Protein AF-0000000078760995 (afdb_homodimer)

Structure (mmCIF, N/CA/C/O backbone):
data_AF-0000000078760995-model_v1
#
loop_
_entity.id
_entity.type
_entity.pdbx_description
1 polymer 'Replication-associated protein RepB'
#
loop_
_atom_site.group_PDB
_atom_site.id
_atom_site.type_symbol
_atom_site.label_atom_id
_atom_site.label_alt_id
_atom_site.label_comp_id
_atom_site.label_asym_id
_atom_site.label_entity_id
_atom_site.label_seq_id
_atom_site.pdbx_PDB_ins_code
_atom_site.Cartn_x
_atom_site.Cartn_y
_atom_site.Cartn_z
_atom_site.occupancy
_atom_site.B_iso_or_equiv
_atom_site.auth_seq_id
_atom_site.auth_comp_id
_atom_site.auth_asym_id
_atom_site.auth_atom_id
_atom_site.pdbx_PDB_model_num
ATOM 1 N N . MET A 1 1 ? -9.422 31.172 14.562 1 55.34 1 MET A N 1
ATOM 2 C CA . MET A 1 1 ? -9.578 30.812 13.156 1 55.34 1 MET A CA 1
ATOM 3 C C . MET A 1 1 ? -9.438 29.312 12.961 1 55.34 1 MET A C 1
ATOM 5 O O . MET A 1 1 ? -8.617 28.672 13.617 1 55.34 1 MET A O 1
ATOM 9 N N . THR A 1 2 ? -10.461 28.562 12.297 1 82.25 2 THR A N 1
ATOM 10 C CA . THR A 1 2 ? -10.531 27.109 12.172 1 82.25 2 THR A CA 1
ATOM 11 C C . THR A 1 2 ? -9.461 26.594 11.211 1 82.25 2 THR A C 1
ATOM 13 O O . THR A 1 2 ? -9.117 27.281 10.242 1 82.25 2 THR A O 1
ATOM 16 N N . ALA A 1 3 ? -8.734 25.688 11.539 1 96.25 3 ALA A N 1
ATOM 17 C CA . ALA A 1 3 ? -7.645 25.094 10.766 1 96.25 3 ALA A CA 1
ATOM 18 C C . ALA A 1 3 ? -8.117 24.719 9.359 1 96.25 3 ALA A C 1
ATOM 20 O O . ALA A 1 3 ? -9.273 24.328 9.164 1 96.25 3 ALA A O 1
ATOM 21 N N . THR A 1 4 ? -7.305 25.047 8.383 1 97.75 4 THR A N 1
ATOM 22 C CA . THR A 1 4 ? -7.551 24.484 7.059 1 97.75 4 THR A CA 1
ATOM 23 C C . THR A 1 4 ? -7.059 23.047 6.977 1 97.75 4 THR A C 1
ATOM 25 O O . THR A 1 4 ? -5.898 22.75 7.285 1 97.75 4 THR A O 1
ATOM 28 N N . THR A 1 5 ? -7.949 22.109 6.566 1 98.56 5 THR A N 1
ATOM 29 C CA . THR A 1 5 ? -7.609 20.703 6.52 1 98.56 5 THR A CA 1
ATOM 30 C C . THR A 1 5 ? -7.441 20.234 5.078 1 98.56 5 THR A C 1
ATOM 32 O O . THR A 1 5 ? -8.336 20.422 4.25 1 98.56 5 THR A O 1
ATOM 35 N N . TYR A 1 6 ? -6.238 19.625 4.789 1 98.75 6 TYR A N 1
ATOM 36 C CA . TYR A 1 6 ? -5.93 19.062 3.475 1 98.75 6 TYR A CA 1
ATOM 37 C C . TYR A 1 6 ? -5.824 17.547 3.527 1 98.75 6 TYR A C 1
ATOM 39 O O . TYR A 1 6 ? -5.211 17 4.441 1 98.75 6 TYR A O 1
ATOM 47 N N . THR A 1 7 ? -6.461 16.859 2.613 1 98.69 7 THR A N 1
ATOM 48 C CA . THR A 1 7 ? -6.152 15.461 2.363 1 98.69 7 THR A CA 1
ATOM 49 C C . THR A 1 7 ? -5.32 15.305 1.095 1 98.69 7 THR A C 1
ATOM 51 O O . THR A 1 7 ? -5.602 15.945 0.079 1 98.69 7 THR A O 1
ATOM 54 N N . VAL A 1 8 ? -4.23 14.602 1.191 1 98.25 8 VAL A N 1
ATOM 55 C CA . VAL A 1 8 ? -3.422 14.289 0.017 1 98.25 8 VAL A CA 1
ATOM 56 C C . VAL A 1 8 ? -3.754 12.883 -0.48 1 98.25 8 VAL A C 1
ATOM 58 O O . VAL A 1 8 ? -3.475 11.891 0.202 1 98.25 8 VAL A O 1
ATOM 61 N N . GLY A 1 9 ? -4.309 12.883 -1.69 1 95.38 9 GLY A N 1
ATOM 62 C CA . GLY A 1 9 ? -4.855 11.594 -2.07 1 95.38 9 GLY A CA 1
ATOM 63 C C . GLY A 1 9 ? -4.52 11.195 -3.496 1 95.38 9 GLY A C 1
ATOM 64 O O . GLY A 1 9 ? -3.977 12 -4.258 1 95.38 9 GLY A O 1
ATOM 65 N N . ASN A 1 10 ? -4.672 10.062 -3.82 1 93.31 10 ASN A N 1
ATOM 66 C CA . ASN A 1 10 ? -4.656 9.273 -5.047 1 93.31 10 ASN A CA 1
ATOM 67 C C . ASN A 1 10 ? -4.863 7.785 -4.766 1 93.31 10 ASN A C 1
ATOM 69 O O . ASN A 1 10 ? -4.43 7.285 -3.725 1 93.31 10 ASN A O 1
ATOM 73 N N . PHE A 1 11 ? -5.559 7.129 -5.66 1 89.62 11 PHE A N 1
ATOM 74 C CA . PHE A 1 11 ? -5.844 5.727 -5.391 1 89.62 11 PHE A CA 1
ATOM 75 C C . PHE A 1 11 ? -4.723 4.836 -5.922 1 89.62 11 PHE A C 1
ATOM 77 O O . PHE A 1 11 ? -4.812 3.607 -5.844 1 89.62 11 PHE A O 1
ATOM 84 N N . LYS A 1 12 ? -3.76 5.453 -6.391 1 86.12 12 LYS A N 1
ATOM 85 C CA . LYS A 1 12 ? -2.533 4.742 -6.742 1 86.12 12 LYS A CA 1
ATOM 86 C C . LYS A 1 12 ? -1.474 4.902 -5.656 1 86.12 12 LYS A C 1
ATOM 88 O O . LYS A 1 12 ? -1.301 5.992 -5.105 1 86.12 12 LYS A O 1
ATOM 93 N N . GLY A 1 13 ? -0.821 3.773 -5.324 1 84.62 13 GLY A N 1
ATOM 94 C CA . GLY A 1 13 ? 0.274 3.803 -4.367 1 84.62 13 GLY A CA 1
ATOM 95 C C . GLY A 1 13 ? 1.583 4.27 -4.973 1 84.62 13 GLY A C 1
ATOM 96 O O . GLY A 1 13 ? 1.773 4.191 -6.188 1 84.62 13 GLY A O 1
ATOM 97 N N . GLY A 1 14 ? 2.422 4.848 -4.188 1 82.88 14 GLY A N 1
ATOM 98 C CA . GLY A 1 14 ? 3.773 5.156 -4.629 1 82.88 14 GLY A CA 1
ATOM 99 C C . GLY A 1 14 ? 3.855 6.43 -5.453 1 82.88 14 GLY A C 1
ATOM 100 O O . GLY A 1 14 ? 4.879 6.699 -6.086 1 82.88 14 GLY A O 1
ATOM 101 N N . VAL A 1 15 ? 2.826 7.238 -5.359 1 88.44 15 VAL A N 1
ATOM 102 C CA . VAL A 1 15 ? 2.791 8.383 -6.262 1 88.44 15 VAL A CA 1
ATOM 103 C C . VAL A 1 15 ? 3.297 9.633 -5.535 1 88.44 15 VAL A C 1
ATOM 105 O O . VAL A 1 15 ? 3.328 10.719 -6.109 1 88.44 15 VAL A O 1
ATOM 108 N N . GLY A 1 16 ? 3.592 9.531 -4.215 1 91.94 16 GLY A N 1
ATOM 109 C CA . GLY A 1 16 ? 4.199 10.656 -3.514 1 91.94 16 GLY A CA 1
ATOM 110 C C . GLY A 1 16 ? 3.293 11.258 -2.455 1 91.94 16 GLY A C 1
ATOM 111 O O . GLY A 1 16 ? 3.576 12.336 -1.93 1 91.94 16 GLY A O 1
ATOM 112 N N . LYS A 1 17 ? 2.191 10.625 -2.107 1 95.81 17 LYS A N 1
ATOM 113 C CA . LYS A 1 17 ? 1.235 11.148 -1.139 1 95.81 17 LYS A CA 1
ATOM 114 C C . LYS A 1 17 ? 1.909 11.438 0.2 1 95.81 17 LYS A C 1
ATOM 116 O O . LYS A 1 17 ? 1.846 12.562 0.704 1 95.81 17 LYS A O 1
ATOM 121 N N . THR A 1 18 ? 2.564 10.422 0.723 1 96.38 18 THR A N 1
ATOM 122 C CA . THR A 1 18 ? 3.203 10.531 2.031 1 96.38 18 THR A CA 1
ATOM 123 C C . THR A 1 18 ? 4.301 11.594 2.008 1 96.38 18 THR A C 1
ATOM 125 O O . THR A 1 18 ? 4.43 12.383 2.947 1 96.38 18 THR A O 1
ATOM 128 N N . LYS A 1 19 ? 5.062 11.633 0.949 1 95.56 19 LYS A N 1
ATOM 129 C CA . LYS A 1 19 ? 6.121 12.625 0.797 1 95.56 19 LYS A CA 1
ATOM 130 C C . LYS A 1 19 ? 5.555 14.047 0.809 1 95.56 19 LYS A C 1
ATOM 132 O O . LYS A 1 19 ? 6.082 14.922 1.494 1 95.56 19 LYS A O 1
ATOM 137 N N . ILE A 1 20 ? 4.52 14.219 0.06 1 97.88 20 ILE A N 1
ATOM 138 C CA . ILE A 1 20 ? 3.881 15.531 -0.009 1 97.88 20 ILE A CA 1
ATOM 139 C C . ILE A 1 20 ? 3.377 15.938 1.375 1 97.88 20 ILE A C 1
ATOM 141 O O . ILE A 1 20 ? 3.643 17.047 1.84 1 97.88 20 ILE A O 1
ATOM 145 N N . VAL A 1 21 ? 2.758 15.039 2.039 1 98.75 21 VAL A N 1
ATOM 146 C CA . VAL A 1 21 ? 2.182 15.336 3.346 1 98.75 21 VAL A CA 1
ATOM 147 C C . VAL A 1 21 ? 3.287 15.727 4.324 1 98.75 21 VAL A C 1
ATOM 149 O O . VAL A 1 21 ? 3.211 16.781 4.969 1 98.75 21 VAL A O 1
ATOM 152 N N . THR A 1 22 ? 4.348 14.922 4.414 1 98.62 22 THR A N 1
ATOM 153 C CA . THR A 1 22 ? 5.367 15.125 5.441 1 98.62 22 THR A CA 1
ATOM 154 C C . THR A 1 22 ? 6.219 16.344 5.129 1 98.62 22 THR A C 1
ATOM 156 O O . THR A 1 22 ? 6.543 17.125 6.023 1 98.62 22 THR A O 1
ATOM 159 N N . MET A 1 23 ? 6.508 16.562 3.85 1 98.56 23 MET A N 1
ATOM 160 C CA . MET A 1 23 ? 7.344 17.703 3.465 1 98.56 23 MET A CA 1
ATOM 161 C C . MET A 1 23 ? 6.574 19.016 3.605 1 98.56 23 MET A C 1
ATOM 163 O O . MET A 1 23 ? 7.109 20 4.113 1 98.56 23 MET A O 1
ATOM 167 N N . LEU A 1 24 ? 5.316 19.031 3.16 1 98.81 24 LEU A N 1
ATOM 168 C CA . LEU A 1 24 ? 4.512 20.234 3.318 1 98.81 24 LEU A CA 1
ATOM 169 C C . LEU A 1 24 ? 4.324 20.578 4.793 1 98.81 24 LEU A C 1
ATOM 171 O O . LEU A 1 24 ? 4.441 21.75 5.188 1 98.81 24 LEU A O 1
ATOM 175 N N . ALA A 1 25 ? 4.047 19.578 5.594 1 98.88 25 ALA A N 1
ATOM 176 C CA . ALA A 1 25 ? 3.838 19.797 7.023 1 98.88 25 ALA A CA 1
ATOM 177 C C . ALA A 1 25 ? 5.102 20.344 7.684 1 98.88 25 ALA A C 1
ATOM 179 O O . ALA A 1 25 ? 5.043 21.312 8.445 1 98.88 25 ALA A O 1
ATOM 180 N N . PHE A 1 26 ? 6.211 19.75 7.348 1 98.69 26 PHE A N 1
ATOM 181 C CA . PHE A 1 26 ? 7.492 20.188 7.895 1 98.69 26 PHE A CA 1
ATOM 182 C C . PHE A 1 26 ? 7.777 21.625 7.523 1 98.69 26 PHE A C 1
ATOM 184 O O . PHE A 1 26 ? 8.078 22.453 8.391 1 98.69 26 PHE A O 1
ATOM 191 N N . ASP A 1 27 ? 7.695 21.922 6.266 1 98.69 27 ASP A N 1
ATOM 192 C CA . ASP A 1 27 ? 8.031 23.266 5.777 1 98.69 27 ASP A CA 1
ATOM 193 C C . ASP A 1 27 ? 7.02 24.297 6.266 1 98.69 27 ASP A C 1
ATOM 195 O O . ASP A 1 27 ? 7.375 25.453 6.516 1 98.69 27 ASP A O 1
ATOM 199 N N . ASN A 1 28 ? 5.789 23.891 6.402 1 98.75 28 ASN A N 1
ATOM 200 C CA . ASN A 1 28 ? 4.781 24.812 6.934 1 98.75 28 ASN A CA 1
ATOM 201 C C . ASN A 1 28 ? 5.074 25.188 8.383 1 98.75 28 ASN A C 1
ATOM 203 O O . ASN A 1 28 ? 4.891 26.328 8.781 1 98.75 28 ASN A O 1
ATOM 207 N N . ALA A 1 29 ? 5.504 24.25 9.156 1 98.56 29 ALA A N 1
ATOM 208 C CA . ALA A 1 29 ? 5.824 24.484 10.562 1 98.56 29 ALA A CA 1
ATOM 209 C C . ALA A 1 29 ? 7.129 25.266 10.703 1 98.56 29 ALA A C 1
ATOM 211 O O . ALA A 1 29 ? 7.199 26.234 11.469 1 98.56 29 ALA A O 1
ATOM 212 N N . VAL A 1 30 ? 8.133 24.891 9.922 1 96.81 30 VAL A N 1
ATOM 213 C CA . VAL A 1 30 ? 9.492 25.391 10.148 1 96.81 30 VAL A CA 1
ATOM 214 C C . VAL A 1 30 ? 9.703 26.703 9.406 1 96.81 30 VAL A C 1
ATOM 216 O O . VAL A 1 30 ? 10.273 27.641 9.953 1 96.81 30 VAL A O 1
ATOM 219 N N . VAL A 1 31 ? 9.242 26.75 8.195 1 95.88 31 VAL A N 1
ATOM 220 C CA . VAL A 1 31 ? 9.508 27.922 7.359 1 95.88 31 VAL A CA 1
ATOM 221 C C . VAL A 1 31 ? 8.414 28.953 7.562 1 95.88 31 VAL A C 1
ATOM 223 O O . VAL A 1 31 ? 8.703 30.125 7.836 1 95.88 31 VAL A O 1
ATOM 226 N N . ASN A 1 32 ? 7.18 28.5 7.516 1 97.5 32 ASN A N 1
ATOM 227 C CA . ASN A 1 32 ? 6.074 29.453 7.625 1 97.5 32 ASN A CA 1
ATOM 228 C C . ASN A 1 32 ? 5.684 29.688 9.078 1 97.5 32 ASN A C 1
ATOM 230 O O . ASN A 1 32 ? 4.879 30.578 9.375 1 97.5 32 ASN A O 1
ATOM 234 N N . LYS A 1 33 ? 6.152 28.891 10.016 1 97.94 33 LYS A N 1
ATOM 235 C CA . LYS A 1 33 ? 5.914 29 11.445 1 97.94 33 LYS A CA 1
ATOM 236 C C . LYS A 1 33 ? 4.422 28.922 11.766 1 97.94 33 LYS A C 1
ATOM 238 O O . LYS A 1 33 ? 3.908 29.688 12.57 1 97.94 33 LYS A O 1
ATOM 243 N N . LYS A 1 34 ? 3.775 28.031 11.094 1 98.38 34 LYS A N 1
ATOM 244 C CA . LYS A 1 34 ? 2.348 27.828 11.312 1 98.38 34 LYS A CA 1
ATOM 245 C C . LYS A 1 34 ? 2.098 26.547 12.109 1 98.38 34 LYS A C 1
ATOM 247 O O . LYS A 1 34 ? 2.734 25.516 11.859 1 98.38 34 LYS A O 1
ATOM 252 N N . LYS A 1 35 ? 1.213 26.641 13.078 1 98.69 35 LYS A N 1
ATOM 253 C CA . LYS A 1 35 ? 0.829 25.453 13.828 1 98.69 35 LYS A CA 1
ATOM 254 C C . LYS A 1 35 ? 0.198 24.406 12.922 1 98.69 35 LYS A C 1
ATOM 256 O O . LYS A 1 35 ? -0.877 24.625 12.359 1 98.69 35 LYS A O 1
ATOM 261 N N . THR A 1 36 ? 0.897 23.281 12.82 1 98.81 36 THR A N 1
ATOM 262 C CA . THR A 1 36 ? 0.554 22.266 11.828 1 98.81 36 THR A CA 1
ATOM 263 C C . THR A 1 36 ? 0.361 20.906 12.484 1 98.81 36 THR A C 1
ATOM 265 O O . THR A 1 36 ? 1.138 20.516 13.359 1 98.81 36 THR A O 1
ATOM 268 N N . LEU A 1 37 ? -0.741 20.234 12.102 1 98.88 37 LEU A N 1
ATOM 269 C CA . LEU A 1 37 ? -1.008 18.859 12.531 1 98.88 37 LEU A CA 1
ATOM 270 C C . LEU A 1 37 ? -0.999 17.906 11.352 1 98.88 37 LEU A C 1
ATOM 272 O O . LEU A 1 37 ? -1.598 18.188 10.312 1 98.88 37 LEU A O 1
ATOM 276 N N . VAL A 1 38 ? -0.24 16.844 11.492 1 98.94 38 VAL A N 1
ATOM 277 C CA . VAL A 1 38 ? -0.338 15.742 10.555 1 98.94 38 VAL A CA 1
ATOM 278 C C . VAL A 1 38 ? -1.179 14.617 11.156 1 98.94 38 VAL A C 1
ATOM 280 O O . VAL A 1 38 ? -0.971 14.234 12.312 1 98.94 38 VAL A O 1
ATOM 283 N N . ILE A 1 39 ? -2.158 14.148 10.422 1 98.88 39 ILE A N 1
ATOM 284 C CA . ILE A 1 39 ? -2.928 12.969 10.797 1 98.88 39 ILE A CA 1
ATOM 285 C C . ILE A 1 39 ? -2.635 11.828 9.828 1 98.88 39 ILE A C 1
ATOM 287 O O . ILE A 1 39 ? -2.969 11.914 8.641 1 98.88 39 ILE A O 1
ATOM 291 N N . ASP A 1 40 ? -2.012 10.828 10.32 1 98.5 40 ASP A N 1
ATOM 292 C CA . ASP A 1 40 ? -1.742 9.609 9.562 1 98.5 40 ASP A CA 1
ATOM 293 C C . ASP A 1 40 ? -2.855 8.578 9.758 1 98.5 40 ASP A C 1
ATOM 295 O O . ASP A 1 40 ? -3.074 8.102 10.875 1 98.5 40 ASP A O 1
ATOM 299 N N . ILE A 1 41 ? -3.557 8.258 8.625 1 97.62 41 ILE A N 1
ATOM 300 C CA . ILE A 1 41 ? -4.605 7.254 8.781 1 97.62 41 ILE A CA 1
ATOM 301 C C . ILE A 1 41 ? -4.324 6.066 7.863 1 97.62 41 ILE A C 1
ATOM 303 O O . ILE A 1 41 ? -5.238 5.32 7.504 1 97.62 41 ILE A O 1
ATOM 307 N N . ASP A 1 42 ? -3.137 5.961 7.406 1 95.5 42 ASP A N 1
ATOM 308 C CA . ASP A 1 42 ? -2.666 4.777 6.695 1 95.5 42 ASP A CA 1
ATOM 309 C C . ASP A 1 42 ? -2.096 3.746 7.668 1 95.5 42 ASP A C 1
ATOM 311 O O . ASP A 1 42 ? -1.059 3.982 8.289 1 95.5 42 ASP A O 1
ATOM 315 N N . PRO A 1 43 ? -2.65 2.568 7.641 1 93.19 43 PRO A N 1
ATOM 316 C CA . PRO A 1 43 ? -2.174 1.554 8.586 1 93.19 43 PRO A CA 1
ATOM 317 C C . PRO A 1 43 ? -0.702 1.201 8.375 1 93.19 43 PRO A C 1
ATOM 319 O O . PRO A 1 43 ? -0.073 0.615 9.258 1 93.19 43 PRO A O 1
ATOM 322 N N . GLN A 1 44 ? -0.11 1.547 7.25 1 88.25 44 GLN A N 1
ATOM 323 C CA . GLN A 1 44 ? 1.318 1.344 7.035 1 88.25 44 GLN A CA 1
ATOM 324 C C . GLN A 1 44 ? 2.145 2.355 7.824 1 88.25 44 GLN A C 1
ATOM 326 O O . GLN A 1 44 ? 3.332 2.137 8.07 1 88.25 44 GLN A O 1
ATOM 331 N N . ALA A 1 45 ? 1.595 3.434 8.195 1 93.56 45 ALA A N 1
ATOM 332 C CA . ALA A 1 45 ? 2.131 4.422 9.125 1 93.56 45 ALA A CA 1
ATOM 333 C C . ALA A 1 45 ? 3.424 5.031 8.594 1 93.56 45 ALA A C 1
ATOM 335 O O . ALA A 1 45 ? 4.348 5.305 9.367 1 93.56 45 ALA A O 1
ATOM 336 N N . ASN A 1 46 ? 3.543 5.234 7.266 1 91.5 46 ASN A N 1
ATOM 337 C CA . ASN A 1 46 ? 4.77 5.797 6.707 1 91.5 46 ASN A CA 1
ATOM 338 C C . ASN A 1 46 ? 4.992 7.23 7.172 1 91.5 46 ASN A C 1
ATOM 340 O O . ASN A 1 46 ? 6.102 7.598 7.562 1 91.5 46 ASN A O 1
ATOM 344 N N . ALA A 1 47 ? 3.951 8.023 7.148 1 97.12 47 ALA A N 1
ATOM 345 C CA . ALA A 1 47 ? 4.082 9.406 7.605 1 97.12 47 ALA A CA 1
ATOM 346 C C . ALA A 1 47 ? 4.492 9.461 9.07 1 97.12 47 ALA A C 1
ATOM 348 O O . ALA A 1 47 ? 5.352 10.258 9.453 1 97.12 47 ALA A O 1
ATOM 349 N N . SER A 1 48 ? 3.889 8.609 9.883 1 97.62 48 SER A N 1
ATOM 350 C CA . SER A 1 48 ? 4.219 8.516 11.297 1 97.62 48 SER A CA 1
ATOM 351 C C . SER A 1 48 ? 5.703 8.211 11.5 1 97.62 48 SER A C 1
ATOM 353 O O . SER A 1 48 ? 6.367 8.867 12.312 1 97.62 48 SER A O 1
ATOM 355 N N . GLN A 1 49 ? 6.215 7.312 10.75 1 93.38 49 GLN A N 1
ATOM 356 C CA . GLN A 1 49 ? 7.602 6.875 10.898 1 93.38 49 GLN A CA 1
ATOM 357 C C . GLN A 1 49 ? 8.57 7.969 10.461 1 93.38 49 GLN A C 1
ATOM 359 O O . GLN A 1 49 ? 9.57 8.219 11.133 1 93.38 49 GLN A O 1
ATOM 364 N N . ILE A 1 50 ? 8.297 8.555 9.344 1 95.12 50 ILE A N 1
ATOM 365 C CA . ILE A 1 50 ? 9.172 9.602 8.812 1 95.12 50 ILE A CA 1
ATOM 366 C C . ILE A 1 50 ? 9.281 10.734 9.828 1 95.12 50 ILE A C 1
ATOM 368 O O . ILE A 1 50 ? 10.383 11.188 10.148 1 95.12 50 ILE A O 1
ATOM 372 N N . LEU A 1 51 ? 8.156 11.172 10.367 1 97.94 51 LEU A N 1
ATOM 373 C CA . LEU A 1 51 ? 8.164 12.297 11.297 1 97.94 51 LEU A CA 1
ATOM 374 C C . LEU A 1 51 ? 8.812 11.898 12.617 1 97.94 51 LEU A C 1
ATOM 376 O O . LEU A 1 51 ? 9.516 12.703 13.227 1 97.94 51 LEU A O 1
ATOM 380 N N . ALA A 1 52 ? 8.547 10.68 13.062 1 96.62 52 ALA A N 1
ATOM 381 C CA . ALA A 1 52 ? 9.211 10.203 14.266 1 96.62 52 ALA A CA 1
ATOM 382 C C . ALA A 1 52 ? 10.727 10.18 14.086 1 96.62 52 ALA A C 1
ATOM 384 O O . ALA A 1 52 ? 11.469 10.617 14.969 1 96.62 52 ALA A O 1
ATOM 385 N N . ARG A 1 53 ? 11.211 9.719 12.984 1 93 53 ARG A N 1
ATOM 386 C CA . ARG A 1 53 ? 12.641 9.641 12.695 1 93 53 ARG A CA 1
ATOM 387 C C . ARG A 1 53 ? 13.258 11.031 12.594 1 93 53 ARG A C 1
ATOM 389 O O . ARG A 1 53 ? 14.422 11.227 12.938 1 93 53 ARG A O 1
ATOM 396 N N . THR A 1 54 ? 12.453 11.938 12.109 1 96 54 THR A N 1
ATOM 397 C CA . THR A 1 54 ? 12.906 13.312 11.93 1 96 54 THR A CA 1
ATOM 398 C C . THR A 1 54 ? 13.422 13.891 13.25 1 96 54 THR A C 1
ATOM 400 O O . THR A 1 54 ? 14.359 14.695 13.258 1 96 54 THR A O 1
ATOM 403 N N . VAL A 1 55 ? 12.875 13.406 14.359 1 96.56 55 VAL A N 1
ATOM 404 C CA . VAL A 1 55 ? 13.258 13.961 15.656 1 96.56 55 VAL A CA 1
ATOM 405 C C . VAL A 1 55 ? 13.805 12.852 16.547 1 96.56 55 VAL A C 1
ATOM 407 O O . VAL A 1 55 ? 13.844 12.992 17.781 1 96.56 55 VAL A O 1
ATOM 410 N N . ASP A 1 56 ? 14.125 11.711 16 1 93.88 56 ASP A N 1
ATOM 411 C CA . ASP A 1 56 ? 14.688 10.547 16.688 1 93.88 56 ASP A CA 1
ATOM 412 C C . ASP A 1 56 ? 13.781 10.086 17.812 1 93.88 56 ASP A C 1
ATOM 414 O O . ASP A 1 56 ? 14.25 9.828 18.922 1 93.88 56 ASP A O 1
ATOM 418 N N . LEU A 1 57 ? 12.531 10.164 17.516 1 92.19 57 LEU A N 1
ATOM 419 C CA . LEU A 1 57 ? 11.547 9.656 18.453 1 92.19 57 LEU A CA 1
ATOM 420 C C . LEU A 1 57 ? 11.453 8.133 18.375 1 92.19 57 LEU A C 1
ATOM 422 O O . LEU A 1 57 ? 11.117 7.578 17.328 1 92.19 57 LEU A O 1
ATOM 426 N N . ASP A 1 58 ? 11.664 7.473 19.453 1 85.31 58 ASP A N 1
ATOM 427 C CA . ASP A 1 58 ? 11.789 6.02 19.453 1 85.31 58 ASP A CA 1
ATOM 428 C C . ASP A 1 58 ? 10.422 5.352 19.594 1 85.31 58 ASP A C 1
ATOM 430 O O . ASP A 1 58 ? 10.242 4.191 19.219 1 85.31 58 ASP A O 1
ATOM 434 N N . HIS A 1 59 ? 9.531 6.125 20.25 1 87.44 59 HIS A N 1
ATOM 435 C CA . HIS A 1 59 ? 8.258 5.488 20.547 1 87.44 59 HIS A CA 1
ATOM 436 C C . HIS A 1 59 ? 7.109 6.492 20.484 1 87.44 59 HIS A C 1
ATOM 438 O O . HIS A 1 59 ? 7.266 7.645 20.891 1 87.44 59 HIS A O 1
ATOM 444 N N . ILE A 1 60 ? 6.078 6.09 19.875 1 91.75 60 ILE A N 1
ATOM 445 C CA . ILE A 1 60 ? 4.824 6.832 19.891 1 91.75 60 ILE A CA 1
ATOM 446 C C . ILE A 1 60 ? 3.832 6.137 20.828 1 91.75 60 ILE A C 1
ATOM 448 O O . ILE A 1 60 ? 3.484 4.973 20.625 1 91.75 60 ILE A O 1
ATOM 452 N N . ASP A 1 61 ? 3.33 6.777 21.812 1 90.06 61 ASP A N 1
ATOM 453 C CA . ASP A 1 61 ? 2.551 6.195 22.891 1 90.06 61 ASP A CA 1
ATOM 454 C C . ASP A 1 61 ? 1.141 5.836 22.422 1 90.06 61 ASP A C 1
ATOM 456 O O . ASP A 1 61 ? 0.627 4.766 22.75 1 90.06 61 ASP A O 1
ATOM 460 N N . LYS A 1 62 ? 0.555 6.82 21.828 1 96 62 LYS A N 1
ATOM 461 C CA . LYS A 1 62 ? -0.829 6.652 21.391 1 96 62 LYS A CA 1
ATOM 462 C C . LYS A 1 62 ? -0.987 7 19.922 1 96 62 LYS A C 1
ATOM 464 O O . LYS A 1 62 ? -0.335 7.918 19.422 1 96 62 LYS A O 1
ATOM 469 N N . THR A 1 63 ? -1.769 6.234 19.297 1 97.5 63 THR A N 1
ATOM 470 C CA . THR A 1 63 ? -2.039 6.43 17.875 1 97.5 63 THR A CA 1
ATOM 471 C C . THR A 1 63 ? -3.508 6.781 17.641 1 97.5 63 THR A C 1
ATOM 473 O O . THR A 1 63 ? -4.281 6.891 18.594 1 97.5 63 THR A O 1
ATOM 476 N N . ILE A 1 64 ? -3.879 6.965 16.453 1 98 64 ILE A N 1
ATOM 477 C CA . ILE A 1 64 ? -5.246 7.301 16.078 1 98 64 ILE A CA 1
ATOM 478 C C . ILE A 1 64 ? -6.199 6.203 16.531 1 98 64 ILE A C 1
ATOM 480 O O . ILE A 1 64 ? -7.375 6.461 16.797 1 98 64 ILE A O 1
ATOM 484 N N . VAL A 1 65 ? -5.711 5.016 16.688 1 95.69 65 VAL A N 1
ATOM 485 C CA . VAL A 1 65 ? -6.52 3.9 17.172 1 95.69 65 VAL A CA 1
ATOM 486 C C . VAL A 1 65 ? -7.031 4.207 18.578 1 95.69 65 VAL A C 1
ATOM 488 O O . VAL A 1 65 ? -8.211 4.027 18.859 1 95.69 65 VAL A O 1
ATOM 491 N N . ASP A 1 66 ? -6.141 4.695 19.359 1 96.88 66 ASP A N 1
ATOM 492 C CA . ASP A 1 66 ? -6.52 5.082 20.719 1 96.88 66 ASP A CA 1
ATOM 493 C C . ASP A 1 66 ? -7.539 6.219 20.688 1 96.88 66 ASP A C 1
ATOM 495 O O . ASP A 1 66 ? -8.5 6.211 21.469 1 96.88 66 ASP A O 1
ATOM 499 N N . GLY A 1 67 ? -7.289 7.195 19.844 1 97.31 67 GLY A N 1
ATOM 500 C CA . GLY A 1 67 ? -8.195 8.328 19.734 1 97.31 67 GLY A CA 1
ATOM 501 C C . GLY A 1 67 ? -9.602 7.93 19.312 1 97.31 67 GLY A C 1
ATOM 502 O O . GLY A 1 67 ? -10.578 8.445 19.859 1 97.31 67 GLY A O 1
ATOM 503 N N . ILE A 1 68 ? -9.703 7.004 18.375 1 96.19 68 ILE A N 1
ATOM 504 C CA . ILE A 1 68 ? -10.992 6.523 17.891 1 96.19 68 ILE A CA 1
ATOM 505 C C . ILE A 1 68 ? -11.688 5.73 19 1 96.19 68 ILE A C 1
ATOM 507 O O . ILE A 1 68 ? -12.875 5.945 19.266 1 96.19 68 ILE A O 1
ATOM 511 N N . ASN A 1 69 ? -10.945 4.883 19.672 1 94.62 69 ASN A N 1
ATOM 512 C CA . ASN A 1 69 ? -11.508 4.043 20.719 1 94.62 69 ASN A CA 1
ATOM 513 C C . ASN A 1 69 ? -12.023 4.875 21.891 1 94.62 69 ASN A C 1
ATOM 515 O O . ASN A 1 69 ? -13.055 4.547 22.484 1 94.62 69 ASN A O 1
ATOM 519 N N . GLU A 1 70 ? -11.344 5.914 22.203 1 96.62 70 GLU A N 1
ATOM 520 C CA . GLU A 1 70 ? -11.719 6.766 23.328 1 96.62 70 GLU A CA 1
ATOM 521 C C . GLU A 1 70 ? -12.57 7.949 22.859 1 96.62 70 GLU A C 1
ATOM 523 O O . GLU A 1 70 ? -12.953 8.797 23.672 1 96.62 70 GLU A O 1
ATOM 528 N N . GLU A 1 71 ? -12.828 8.008 21.547 1 96.19 71 GLU A N 1
ATOM 529 C CA . GLU A 1 71 ? -13.594 9.078 20.922 1 96.19 71 GLU A CA 1
ATOM 530 C C . GLU A 1 71 ? -13.023 10.445 21.312 1 96.19 71 GLU A C 1
ATOM 532 O O . GLU A 1 71 ? -13.781 11.367 21.641 1 96.19 71 GLU A O 1
ATOM 537 N N . ASN A 1 72 ? -11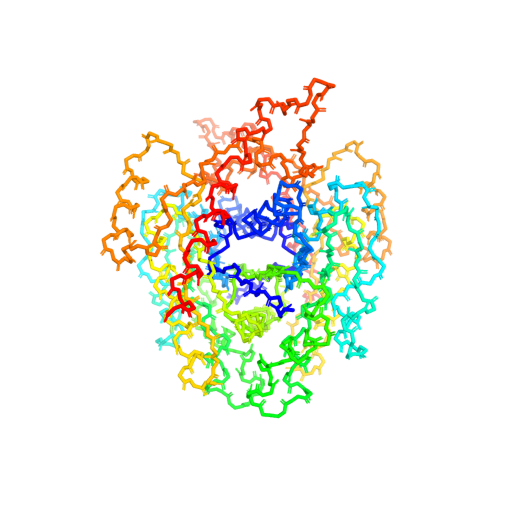.703 10.555 21.312 1 98.12 72 ASN A N 1
ATOM 538 C CA . ASN A 1 72 ? -10.984 11.773 21.688 1 98.12 72 ASN A CA 1
ATOM 539 C C . ASN A 1 72 ? -9.594 11.812 21.047 1 98.12 72 ASN A C 1
ATOM 541 O O . ASN A 1 72 ? -8.648 11.219 21.578 1 98.12 72 ASN A O 1
ATOM 545 N N . LEU A 1 73 ? -9.43 12.633 20.016 1 98.19 73 LEU A N 1
ATOM 546 C CA . LEU A 1 73 ? -8.156 12.68 19.297 1 98.19 73 LEU A CA 1
ATOM 547 C C . LEU A 1 73 ? -7.109 13.445 20.109 1 98.19 73 LEU A C 1
ATOM 549 O O . LEU A 1 73 ? -5.91 13.312 19.844 1 98.19 73 LEU A O 1
ATOM 553 N N . SER A 1 74 ? -7.52 14.234 21.062 1 98 74 SER A N 1
ATOM 554 C CA . SER A 1 74 ? -6.582 15.055 21.828 1 98 74 SER A CA 1
ATOM 555 C C . SER A 1 74 ? -5.613 14.188 22.625 1 98 74 SER A C 1
ATOM 557 O O . SER A 1 74 ? -4.5 14.625 22.938 1 98 74 SER A O 1
ATOM 559 N N . ILE A 1 75 ? -5.969 12.945 22.922 1 97.75 75 ILE A N 1
ATOM 560 C CA . ILE A 1 75 ? -5.164 12.102 23.797 1 97.75 75 ILE A CA 1
ATOM 561 C C . ILE A 1 75 ? -4.023 11.477 23 1 97.75 75 ILE A C 1
ATOM 563 O O . ILE A 1 75 ? -3.1 10.898 23.578 1 97.75 75 ILE A O 1
ATOM 567 N N . CYS A 1 76 ? -4.102 11.578 21.641 1 97.81 76 CYS A N 1
ATOM 568 C CA . CYS A 1 76 ? -3.111 10.867 20.844 1 97.81 76 CYS A CA 1
ATOM 569 C C . CYS A 1 76 ? -2.287 11.836 20 1 97.81 76 CYS A C 1
ATOM 571 O O . CYS A 1 76 ? -1.75 11.461 18.953 1 97.81 76 CYS A O 1
ATOM 573 N N . ILE A 1 77 ? -2.242 13.062 20.438 1 98.31 77 ILE A N 1
ATOM 574 C CA . ILE A 1 77 ? -1.397 14.055 19.781 1 98.31 77 ILE A CA 1
ATOM 575 C C . ILE A 1 77 ? 0.041 13.914 20.281 1 98.31 77 ILE A C 1
ATOM 577 O O . ILE A 1 77 ? 0.294 13.938 21.484 1 98.31 77 ILE A O 1
ATOM 581 N N . THR A 1 78 ? 0.964 13.734 19.375 1 98.25 78 THR A N 1
ATOM 582 C CA . THR A 1 78 ? 2.389 13.672 19.672 1 98.25 78 THR A CA 1
ATOM 583 C C . THR A 1 78 ? 3.109 14.914 19.172 1 98.25 78 THR A C 1
ATOM 585 O O . THR A 1 78 ? 3.146 15.172 17.969 1 98.25 78 THR A O 1
ATOM 588 N N . PRO A 1 79 ? 3.686 15.703 20.062 1 97.88 79 PRO A N 1
ATOM 589 C CA . PRO A 1 79 ? 4.492 16.828 19.594 1 97.88 79 PRO A CA 1
ATOM 590 C C . PRO A 1 79 ? 5.773 16.391 18.891 1 97.88 79 PRO A C 1
ATOM 592 O O . PRO A 1 79 ? 6.555 15.617 19.453 1 97.88 79 PRO A O 1
ATOM 595 N N . ILE A 1 80 ? 6.016 16.734 17.656 1 98 80 ILE A N 1
ATOM 596 C CA . ILE A 1 80 ? 7.199 16.391 16.891 1 98 80 ILE A CA 1
ATOM 597 C C . ILE A 1 80 ? 8.25 17.484 17.016 1 98 80 ILE A C 1
ATOM 599 O O . ILE A 1 80 ? 9.383 17.219 17.453 1 98 80 ILE A O 1
ATOM 603 N N . MET A 1 81 ? 7.965 18.688 16.75 1 97.75 81 MET A N 1
ATOM 604 C CA . MET A 1 81 ? 8.805 19.875 16.875 1 97.75 81 MET A CA 1
ATOM 605 C C . MET A 1 81 ? 7.949 21.141 16.969 1 97.75 81 MET A C 1
ATOM 607 O O . MET A 1 81 ? 6.719 21.062 16.953 1 97.75 81 MET A O 1
ATOM 611 N N . GLU A 1 82 ? 8.586 22.297 17.172 1 97.75 82 GLU A N 1
ATOM 612 C CA . GLU A 1 82 ? 7.84 23.547 17.266 1 97.75 82 GLU A CA 1
ATOM 613 C C . GLU A 1 82 ? 6.902 23.719 16.078 1 97.75 82 GLU A C 1
ATOM 615 O O . GLU A 1 82 ? 7.328 23.594 14.922 1 97.75 82 GLU A O 1
ATOM 620 N N . ASN A 1 83 ? 5.629 23.844 16.312 1 98.44 83 ASN A N 1
ATOM 621 C CA . ASN A 1 83 ? 4.578 24.141 15.344 1 98.44 83 ASN A CA 1
ATOM 622 C C . ASN A 1 83 ? 4.168 22.875 14.578 1 98.44 83 ASN A C 1
ATOM 624 O O . ASN A 1 83 ? 3.424 22.953 13.602 1 98.44 83 ASN A O 1
ATOM 628 N N . LEU A 1 84 ? 4.688 21.672 14.977 1 98.75 84 LEU A N 1
ATOM 629 C CA . LEU A 1 84 ? 4.344 20.469 14.25 1 98.75 84 LEU A CA 1
ATOM 630 C C . LEU A 1 84 ? 3.965 19.344 15.211 1 98.75 84 LEU A C 1
ATOM 632 O O . LEU A 1 84 ? 4.777 18.922 16.031 1 98.75 84 LEU A O 1
ATOM 636 N N . ASP A 1 85 ? 2.736 18.906 15.062 1 98.81 85 ASP A N 1
ATOM 637 C CA . ASP A 1 85 ? 2.232 17.781 15.836 1 98.81 85 ASP A CA 1
ATOM 638 C C . ASP A 1 85 ? 1.8 16.641 14.906 1 98.81 85 ASP A C 1
ATOM 640 O O . ASP A 1 85 ? 1.61 16.844 13.711 1 98.81 85 ASP A O 1
ATOM 644 N N . LEU A 1 86 ? 1.707 15.445 15.531 1 98.81 86 LEU A N 1
ATOM 645 C CA . LEU A 1 86 ? 1.376 14.242 14.789 1 98.81 86 LEU A CA 1
ATOM 646 C C . LEU A 1 86 ? 0.333 13.406 15.523 1 98.81 86 LEU A C 1
ATOM 648 O O . LEU A 1 86 ? 0.43 13.227 16.75 1 98.81 86 LEU A O 1
ATOM 652 N N . ILE A 1 87 ? -0.704 13.102 14.867 1 98.81 87 ILE A N 1
ATOM 653 C CA . ILE A 1 87 ? -1.496 11.938 15.242 1 98.81 87 ILE A CA 1
ATOM 654 C C . ILE A 1 87 ? -1.07 10.727 14.406 1 98.81 87 ILE A C 1
ATOM 656 O O . ILE A 1 87 ? -1.362 10.664 13.211 1 98.81 87 ILE A O 1
ATOM 660 N N . ALA A 1 88 ? -0.418 9.836 15.039 1 98.5 88 ALA A N 1
ATOM 661 C CA . ALA A 1 88 ? 0.243 8.719 14.359 1 98.5 88 ALA A CA 1
ATOM 662 C C . ALA A 1 88 ? -0.731 7.574 14.117 1 98.5 88 ALA A C 1
ATOM 664 O O . ALA A 1 88 ? -1.846 7.574 14.648 1 98.5 88 ALA A O 1
ATOM 665 N N . CYS A 1 89 ? -0.328 6.699 13.227 1 96.81 89 CYS A N 1
ATOM 666 C CA . CYS A 1 89 ? -1.067 5.484 12.914 1 96.81 89 CYS A CA 1
ATOM 667 C C . CYS A 1 89 ? -0.19 4.25 13.094 1 96.81 89 CYS A C 1
ATOM 669 O O . CYS A 1 89 ? 1.017 4.371 13.312 1 96.81 89 CYS A O 1
ATOM 671 N N . ASP A 1 90 ? -0.764 3.148 13.18 1 90.31 90 ASP A N 1
ATOM 672 C CA . ASP A 1 90 ? -0.051 1.876 13.156 1 90.31 90 ASP A CA 1
ATOM 673 C C . ASP A 1 90 ? -0.908 0.779 12.531 1 90.31 90 ASP A C 1
ATOM 675 O O . ASP A 1 90 ? -2.02 1.04 12.062 1 90.31 90 ASP A O 1
ATOM 679 N N . THR A 1 91 ? -0.421 -0.417 12.477 1 84.81 91 THR A N 1
ATOM 680 C CA . THR A 1 91 ? -1.017 -1.524 11.734 1 84.81 91 THR A CA 1
ATOM 681 C C . THR A 1 91 ? -2.369 -1.906 12.336 1 84.81 91 THR A C 1
ATOM 683 O O . THR A 1 91 ? -3.223 -2.465 11.641 1 84.81 91 THR A O 1
ATOM 686 N N . SER A 1 92 ? -2.621 -1.614 13.547 1 86.94 92 SER A N 1
ATOM 687 C CA . SER A 1 92 ? -3.879 -1.974 14.195 1 86.94 92 SER A CA 1
ATOM 688 C C . SER A 1 92 ? -5.051 -1.206 13.586 1 86.94 92 SER A C 1
ATOM 690 O O . SER A 1 92 ? -6.203 -1.613 13.734 1 86.94 92 SER A O 1
ATOM 692 N N . PHE A 1 93 ? -4.715 -0.114 12.867 1 93.25 93 PHE A N 1
ATOM 693 C CA . PHE A 1 93 ? -5.766 0.707 12.273 1 93.25 93 PHE A CA 1
ATOM 694 C C . PHE A 1 93 ? -6.395 0.002 11.078 1 93.25 93 PHE A C 1
ATOM 696 O O . PHE A 1 93 ? -7.41 0.455 10.547 1 93.25 93 PHE A O 1
ATOM 703 N N . ARG A 1 94 ? -5.961 -1.148 10.742 1 86.44 94 ARG A N 1
ATOM 704 C CA . ARG A 1 94 ? -6.523 -1.946 9.656 1 86.44 94 ARG A CA 1
ATOM 705 C C . ARG A 1 94 ? -7.965 -2.348 9.961 1 86.44 94 ARG A C 1
ATOM 707 O O . ARG A 1 94 ? -8.742 -2.646 9.055 1 86.44 94 ARG A O 1
ATOM 714 N N . SER A 1 95 ? -8.383 -2.326 11.195 1 84 95 SER A N 1
ATOM 715 C CA . SER A 1 95 ? -9.711 -2.73 11.633 1 84 95 SER A CA 1
ATOM 716 C C . SER A 1 95 ? -10.703 -1.577 11.539 1 84 95 SER A C 1
ATOM 718 O O . SER A 1 95 ? -11.883 -1.738 11.852 1 84 95 SER A O 1
ATOM 720 N N . PHE A 1 96 ? -10.312 -0.418 11.023 1 92.06 96 PHE A N 1
ATOM 721 C CA . PHE A 1 96 ? -11.117 0.796 11.055 1 92.06 96 PHE A CA 1
ATOM 722 C C . PHE A 1 96 ? -12.391 0.619 10.234 1 92.06 96 PHE A C 1
ATOM 724 O O . PHE A 1 96 ? -13.477 1.018 10.672 1 92.06 96 PHE A O 1
ATOM 731 N N . SER A 1 97 ? -12.273 0.078 9.07 1 85.5 97 SER A N 1
ATOM 732 C CA . SER A 1 97 ? -13.438 -0.123 8.219 1 85.5 97 SER A CA 1
ATOM 733 C C . SER A 1 97 ? -14.5 -0.964 8.93 1 85.5 97 SER A C 1
ATOM 735 O O . SER A 1 97 ? -15.68 -0.619 8.922 1 85.5 97 SER A O 1
ATOM 737 N N . ASN A 1 98 ? -14.039 -2.057 9.5 1 80.94 98 ASN A N 1
ATOM 738 C CA . ASN A 1 98 ? -14.969 -2.906 10.242 1 80.94 98 ASN A CA 1
ATOM 739 C C . ASN A 1 98 ? -15.562 -2.17 11.438 1 80.94 98 ASN A C 1
ATOM 741 O O . ASN A 1 98 ? -16.734 -2.365 11.773 1 80.94 98 ASN A O 1
ATOM 745 N N . TYR A 1 99 ? -14.758 -1.393 12.094 1 87.56 99 TYR A N 1
ATOM 746 C CA . TYR A 1 99 ? -15.211 -0.599 13.234 1 87.56 99 TYR A CA 1
ATOM 747 C C . TYR A 1 99 ? -16.359 0.315 12.836 1 87.56 99 TYR A C 1
ATOM 749 O O . TYR A 1 99 ? -17.391 0.367 13.523 1 87.56 99 TYR A O 1
ATOM 757 N N . VAL A 1 100 ? -16.219 1.071 11.703 1 91.25 100 VAL A N 1
ATOM 758 C CA . VAL A 1 100 ? -17.219 2.051 11.32 1 91.25 100 VAL A CA 1
ATOM 759 C C . VAL A 1 100 ? -18.516 1.334 10.93 1 91.25 100 VAL A C 1
ATOM 761 O O . VAL A 1 100 ? -19.609 1.797 11.258 1 91.25 100 VAL A O 1
ATOM 764 N N . ILE A 1 101 ? -18.391 0.208 10.312 1 81.44 101 ILE A N 1
ATOM 765 C CA . ILE A 1 101 ? -19.562 -0.549 9.883 1 81.44 101 ILE A CA 1
ATOM 766 C C . ILE A 1 101 ? -20.297 -1.105 11.102 1 81.44 101 ILE A C 1
ATOM 768 O O . ILE A 1 101 ? -21.531 -1.085 11.148 1 81.44 101 ILE A O 1
ATOM 772 N N . ALA A 1 102 ? -19.578 -1.546 12.055 1 83.56 102 ALA A N 1
ATOM 773 C CA . ALA A 1 102 ? -20.156 -2.195 13.234 1 83.56 102 ALA A CA 1
ATOM 774 C C . ALA A 1 102 ? -20.812 -1.174 14.156 1 83.56 102 ALA A C 1
ATOM 776 O O . ALA A 1 102 ? -21.781 -1.486 14.844 1 83.56 102 ALA A O 1
ATOM 777 N N . ASN A 1 103 ? -20.328 0.023 14.133 1 90.94 103 ASN A N 1
ATOM 778 C CA . ASN A 1 103 ? -20.75 0.963 15.172 1 90.94 103 ASN A CA 1
ATOM 779 C C . ASN A 1 103 ? -21.703 2.018 14.625 1 90.94 103 ASN A C 1
ATOM 781 O O . ASN A 1 103 ? -22.344 2.734 15.391 1 90.94 103 ASN A O 1
ATOM 785 N N . PHE A 1 104 ? -21.75 2.113 13.328 1 91.19 104 PHE A N 1
ATOM 786 C CA . PHE A 1 104 ? -22.625 3.117 12.734 1 91.19 104 PHE A CA 1
ATOM 787 C C . PHE A 1 104 ? -23.531 2.488 11.672 1 91.19 104 PHE A C 1
ATOM 789 O O . PHE A 1 104 ? -23.047 1.886 10.719 1 91.19 104 PHE A O 1
ATOM 796 N N . GLU A 1 105 ? -24.812 2.65 11.82 1 88.25 105 GLU A N 1
ATOM 797 C CA . GLU A 1 105 ? -25.766 2.082 10.867 1 88.25 105 GLU A CA 1
ATOM 798 C C . GLU A 1 105 ? -25.906 2.959 9.625 1 88.25 105 GLU A C 1
ATOM 800 O O . GLU A 1 105 ? -25.969 2.453 8.508 1 88.25 105 GLU A O 1
ATOM 805 N N . ASP A 1 106 ? -25.891 4.25 9.906 1 91.94 106 ASP A N 1
ATOM 806 C CA . ASP A 1 106 ? -26.062 5.227 8.828 1 91.94 106 ASP A CA 1
ATOM 807 C C . ASP A 1 106 ? -24.75 5.441 8.07 1 91.94 106 ASP A C 1
ATOM 809 O O . ASP A 1 106 ? -23.703 5.688 8.68 1 91.94 106 ASP A O 1
ATOM 813 N N . GLU A 1 107 ? -24.766 5.355 6.777 1 89.38 107 GLU A N 1
ATOM 814 C CA . GLU A 1 107 ? -23.578 5.492 5.93 1 89.38 107 GLU A CA 1
ATOM 815 C C . GLU A 1 107 ? -22.922 6.855 6.125 1 89.38 107 GLU A C 1
ATOM 817 O O . GLU A 1 107 ? -21.688 6.961 6.121 1 89.38 107 GLU A O 1
ATOM 822 N N . LYS A 1 108 ? -23.766 7.828 6.227 1 92.81 108 LYS A N 1
ATOM 823 C CA . LYS A 1 108 ? -23.219 9.172 6.41 1 92.81 108 LYS A CA 1
ATOM 824 C C . LYS A 1 108 ? -22.438 9.273 7.715 1 92.81 108 LYS A C 1
ATOM 826 O O . LYS A 1 108 ? -21.391 9.914 7.77 1 92.81 108 LYS A O 1
ATOM 831 N N . GLU A 1 109 ? -22.953 8.641 8.703 1 94.69 109 GLU A N 1
ATOM 832 C CA . GLU A 1 109 ? -22.25 8.625 9.984 1 94.69 109 GLU A CA 1
ATOM 833 C C . GLU A 1 109 ? -20.938 7.855 9.883 1 94.69 109 GLU A C 1
ATOM 835 O O . GLU A 1 109 ? -19.953 8.219 10.531 1 94.69 109 GLU A O 1
ATOM 840 N N . GLN A 1 110 ? -20.906 6.852 9.055 1 94.19 110 GLN A N 1
ATOM 841 C CA . GLN A 1 110 ? -19.734 6.02 8.875 1 94.19 110 GLN A CA 1
ATOM 842 C C . GLN A 1 110 ? -18.578 6.824 8.258 1 94.19 110 GLN A C 1
ATOM 844 O O . GLN A 1 110 ? -17.406 6.586 8.57 1 94.19 110 GLN A O 1
ATOM 849 N N . ILE A 1 111 ? -18.906 7.805 7.434 1 95.88 111 ILE A N 1
ATOM 850 C CA . ILE A 1 111 ? -17.844 8.484 6.707 1 95.88 111 ILE A CA 1
ATOM 851 C C . ILE A 1 111 ? -17.469 9.773 7.438 1 95.88 111 ILE A C 1
ATOM 853 O O . ILE A 1 111 ? -16.516 10.461 7.051 1 95.88 111 ILE A O 1
ATOM 857 N N . MET A 1 112 ? -18.172 10.164 8.586 1 96.94 112 MET A N 1
ATOM 858 C CA . MET A 1 112 ? -17.953 11.445 9.25 1 96.94 112 MET A CA 1
ATOM 859 C C . MET A 1 112 ? -17.266 11.25 10.594 1 96.94 112 MET A C 1
ATOM 861 O O . MET A 1 112 ? -17.156 12.195 11.383 1 96.94 112 MET A O 1
ATOM 865 N N . VAL A 1 113 ? -16.781 10.07 10.844 1 97.44 113 VAL A N 1
ATOM 866 C CA . VAL A 1 113 ? -16.188 9.742 12.133 1 97.44 113 VAL A CA 1
ATOM 867 C C . VAL A 1 113 ? -14.984 10.641 12.398 1 97.44 113 VAL A C 1
ATOM 869 O O . VAL A 1 113 ? -14.891 11.266 13.453 1 97.44 113 VAL A O 1
ATOM 872 N N . LEU A 1 114 ? -14.086 10.742 11.453 1 98 114 LEU A N 1
ATOM 873 C CA . LEU A 1 114 ? -12.867 11.531 11.633 1 98 114 LEU A CA 1
ATOM 874 C C . LEU A 1 114 ? -13.203 13.016 11.75 1 98 114 LEU A C 1
ATOM 876 O O . LEU A 1 114 ? -12.602 13.727 12.555 1 98 114 LEU A O 1
ATOM 880 N N . GLU A 1 115 ? -14.141 13.484 10.906 1 97.75 115 GLU A N 1
ATOM 881 C CA . GLU A 1 115 ? -14.547 14.883 10.953 1 97.75 115 GLU A CA 1
ATOM 882 C C . GLU A 1 115 ? -15.047 15.266 12.344 1 97.75 115 GLU A C 1
ATOM 884 O O . GLU A 1 115 ? -14.656 16.297 12.891 1 97.75 115 GLU A O 1
ATOM 889 N N . LYS A 1 116 ? -15.883 14.43 12.898 1 96.94 116 LYS A N 1
ATOM 890 C CA . LYS A 1 116 ? -16.453 14.68 14.219 1 96.94 116 LYS A CA 1
ATOM 891 C C . LYS A 1 116 ? -15.383 14.703 15.297 1 96.94 116 LYS A C 1
ATOM 893 O O . LYS A 1 116 ? -15.398 15.562 16.172 1 96.94 116 LYS A O 1
ATOM 898 N N . LEU A 1 117 ? -14.484 13.797 15.203 1 97.69 117 LEU A N 1
ATOM 899 C CA . LEU A 1 117 ? -13.445 13.68 16.219 1 97.69 117 LEU A CA 1
ATOM 900 C C . LEU A 1 117 ? -12.422 14.805 16.078 1 97.69 117 LEU A C 1
ATOM 902 O O . LEU A 1 117 ? -11.75 15.156 17.062 1 97.69 117 LEU A O 1
ATOM 906 N N . LEU A 1 118 ? -12.289 15.367 14.914 1 97.88 118 LEU A N 1
ATOM 907 C CA . LEU A 1 118 ? -11.305 16.406 14.633 1 97.88 118 LEU A CA 1
ATOM 908 C C . LEU A 1 118 ? -11.797 17.766 15.102 1 97.88 118 LEU A C 1
ATOM 910 O O . LEU A 1 118 ? -10.992 18.641 15.453 1 97.88 118 LEU A O 1
ATOM 914 N N . GLU A 1 119 ? -13.023 18 15.172 1 96.94 119 GLU A N 1
ATOM 915 C CA . GLU A 1 119 ? -13.656 19.281 15.414 1 96.94 119 GLU A CA 1
ATOM 916 C C . GLU A 1 119 ? -13.148 19.906 16.719 1 96.94 119 GLU A C 1
ATOM 918 O O . GLU A 1 119 ? -12.75 21.078 16.734 1 96.94 119 GLU A O 1
ATOM 923 N N . PRO A 1 120 ? -13.016 19.141 17.781 1 96.75 120 PRO A N 1
ATOM 924 C CA . PRO A 1 120 ? -12.633 19.75 19.062 1 96.75 120 PRO A CA 1
ATOM 925 C C . PRO A 1 120 ? -11.195 20.234 19.078 1 96.75 120 PRO A C 1
ATOM 927 O O . PRO A 1 120 ? -10.828 21.078 19.906 1 96.75 120 PRO A O 1
ATOM 930 N N . ILE A 1 121 ? -10.375 19.797 18.156 1 96.88 121 ILE A N 1
ATOM 931 C CA . ILE A 1 121 ? -8.969 20.156 18.25 1 96.88 121 ILE A CA 1
ATOM 932 C C . ILE A 1 121 ? -8.594 21.062 17.078 1 96.88 121 ILE A C 1
ATOM 934 O O . ILE A 1 121 ? -7.469 21.562 17.016 1 96.88 121 ILE A O 1
ATOM 938 N N . LYS A 1 122 ? -9.484 21.297 16.25 1 96.62 122 LYS A N 1
ATOM 939 C CA . LYS A 1 122 ? -9.219 22.031 15.016 1 96.62 122 LYS A CA 1
ATOM 940 C C . LYS A 1 122 ? -8.734 23.453 15.312 1 96.62 122 LYS A C 1
ATOM 942 O O . LYS A 1 122 ? -7.867 23.969 14.617 1 96.62 122 LYS A O 1
ATOM 947 N N . GLU A 1 123 ? -9.18 24.062 16.328 1 95.88 123 GLU A N 1
ATOM 948 C CA . GLU A 1 123 ? -8.867 25.453 16.656 1 95.88 123 GLU A CA 1
ATOM 949 C C . GLU A 1 123 ? -7.426 25.594 17.141 1 95.88 123 GLU A C 1
ATOM 951 O O . GLU A 1 123 ? -6.883 26.703 17.172 1 95.88 123 GLU A O 1
ATOM 956 N N . ASN A 1 124 ? -6.852 24.516 17.547 1 97.44 124 ASN A N 1
ATOM 957 C CA . ASN A 1 124 ? -5.492 24.547 18.078 1 97.44 124 ASN A CA 1
ATOM 958 C C . ASN A 1 124 ? -4.465 24.656 16.953 1 97.44 124 ASN A C 1
ATOM 960 O O . ASN A 1 124 ? -3.275 24.859 17.203 1 97.44 124 ASN A O 1
ATOM 964 N N . TYR A 1 125 ? -4.922 24.562 15.688 1 98.44 125 TYR A N 1
ATOM 965 C CA . TYR A 1 125 ? -4.004 24.531 14.555 1 98.44 125 TYR A CA 1
ATOM 966 C C . TYR A 1 125 ? -4.414 25.531 13.484 1 98.44 125 TYR A C 1
ATOM 968 O O . TYR A 1 125 ? -5.535 26.047 13.5 1 98.44 125 TYR A O 1
ATOM 976 N N . GLU A 1 126 ? -3.439 25.812 12.656 1 98.31 126 GLU A N 1
ATOM 977 C CA . GLU A 1 126 ? -3.705 26.625 11.469 1 98.31 126 GLU A CA 1
ATOM 978 C C . GLU A 1 126 ? -3.844 25.75 10.227 1 98.31 126 GLU A C 1
ATOM 980 O O . GLU A 1 126 ? -4.59 26.094 9.305 1 98.31 126 GLU A O 1
ATOM 985 N N . THR A 1 127 ? -3.098 24.656 10.227 1 98.62 127 THR A N 1
ATOM 986 C CA . THR A 1 127 ? -3.102 23.75 9.086 1 98.62 127 THR A CA 1
ATOM 987 C C . THR A 1 127 ? -3.102 22.297 9.547 1 98.62 127 THR A C 1
ATOM 989 O O . THR A 1 127 ? -2.395 21.938 10.492 1 98.62 127 THR A O 1
ATOM 992 N N . ILE A 1 128 ? -3.92 21.453 8.875 1 98.88 128 ILE A N 1
ATOM 993 C CA . ILE A 1 128 ? -3.951 20.016 9.117 1 98.88 128 ILE A CA 1
ATOM 994 C C . ILE A 1 128 ? -3.764 19.266 7.801 1 98.88 128 ILE A C 1
ATOM 996 O O . ILE A 1 128 ? -4.422 19.562 6.805 1 98.88 128 ILE A O 1
ATOM 1000 N N . PHE A 1 129 ? -2.809 18.344 7.73 1 98.88 129 PHE A N 1
ATOM 1001 C CA . PHE A 1 129 ? -2.609 17.453 6.594 1 98.88 129 PHE A CA 1
ATOM 1002 C C . PHE A 1 129 ? -2.975 16.016 6.957 1 98.88 129 PHE A C 1
ATOM 1004 O O . PHE A 1 129 ? -2.531 15.5 7.984 1 98.88 129 PHE A O 1
ATOM 1011 N N . ILE A 1 130 ? -3.76 15.352 6.129 1 98.88 130 ILE A N 1
ATOM 1012 C CA . ILE A 1 130 ? -4.152 13.961 6.355 1 98.88 130 ILE A CA 1
ATOM 1013 C C . ILE A 1 130 ? -3.486 13.062 5.32 1 98.88 130 ILE A C 1
ATOM 1015 O O . ILE A 1 130 ? -3.635 13.273 4.113 1 98.88 130 ILE A O 1
ATOM 1019 N N . ASP A 1 131 ? -2.717 12.086 5.758 1 98.44 131 ASP A N 1
ATOM 1020 C CA . ASP A 1 131 ? -2.131 11.055 4.91 1 98.44 131 ASP A CA 1
ATOM 1021 C C . ASP A 1 131 ? -3.035 9.82 4.84 1 98.44 131 ASP A C 1
ATOM 1023 O O . ASP A 1 131 ? -3.4 9.25 5.867 1 98.44 131 ASP A O 1
ATOM 1027 N N . VAL A 1 132 ? -3.383 9.453 3.666 1 97.25 132 VAL A N 1
ATOM 1028 C CA . VAL A 1 132 ? -4.406 8.43 3.463 1 97.25 132 VAL A CA 1
ATOM 1029 C C . VAL A 1 132 ? -3.859 7.32 2.568 1 97.25 132 VAL A C 1
ATOM 1031 O O . VAL A 1 132 ? -3.068 7.578 1.658 1 97.25 132 VAL A O 1
ATOM 1034 N N . PRO A 1 133 ? -4.199 6.082 2.807 1 93.94 133 PRO A N 1
ATOM 1035 C CA . PRO A 1 133 ? -3.734 4.992 1.948 1 93.94 133 PRO A CA 1
ATOM 1036 C C . PRO A 1 133 ? -4.324 5.055 0.542 1 93.94 133 PRO A C 1
ATOM 1038 O O . PRO A 1 133 ? -5.309 5.762 0.314 1 93.94 133 PRO A O 1
ATOM 1041 N N . PRO A 1 134 ? -3.74 4.332 -0.423 1 90.25 134 PRO A N 1
ATOM 1042 C CA . PRO A 1 134 ? -4.191 4.352 -1.816 1 90.25 134 PRO A CA 1
ATOM 1043 C C . PRO A 1 134 ? -5.391 3.438 -2.062 1 90.25 134 PRO A C 1
ATOM 1045 O O . PRO A 1 134 ? -5.344 2.576 -2.945 1 90.25 134 PRO A O 1
ATOM 1048 N N . THR A 1 135 ? -6.492 3.639 -1.401 1 87.44 135 THR A N 1
ATOM 1049 C CA . THR A 1 135 ? -7.656 2.768 -1.501 1 87.44 135 THR A CA 1
ATOM 1050 C C . THR A 1 135 ? -8.945 3.586 -1.49 1 87.44 135 THR A C 1
ATOM 1052 O O . THR A 1 135 ? -8.961 4.719 -1.001 1 87.44 135 THR A O 1
ATOM 1055 N N . ILE A 1 136 ? -9.891 3.049 -2.186 1 87.56 136 ILE A N 1
ATOM 1056 C CA . ILE A 1 136 ? -11.25 3.516 -1.962 1 87.56 136 ILE A CA 1
ATOM 1057 C C . ILE A 1 136 ? -11.867 2.777 -0.773 1 87.56 136 ILE A C 1
ATOM 1059 O O . ILE A 1 136 ? -12.227 1.603 -0.882 1 87.56 136 ILE A O 1
ATOM 1063 N N . SER A 1 137 ? -11.906 3.395 0.337 1 88.88 137 SER A N 1
ATOM 1064 C CA . SER A 1 137 ? -12.25 2.715 1.582 1 88.88 137 SER A CA 1
ATOM 1065 C C . SER A 1 137 ? -12.734 3.705 2.637 1 88.88 137 SER A C 1
ATOM 1067 O O . SER A 1 137 ? -12.859 4.898 2.361 1 88.88 137 SER A O 1
ATOM 1069 N N . ALA A 1 138 ? -13.008 3.123 3.811 1 92.06 138 ALA A N 1
ATOM 1070 C CA . ALA A 1 138 ? -13.391 3.975 4.934 1 92.06 138 ALA A CA 1
ATOM 1071 C C . ALA A 1 138 ? -12.32 5.023 5.219 1 92.06 138 ALA A C 1
ATOM 1073 O O . ALA A 1 138 ? -12.633 6.133 5.656 1 92.06 138 ALA A O 1
ATOM 1074 N N . TYR A 1 139 ? -11.07 4.699 4.879 1 95.19 139 TYR A N 1
ATOM 1075 C CA . TYR A 1 139 ? -9.984 5.641 5.113 1 95.19 139 TYR A CA 1
ATOM 1076 C C . TYR A 1 139 ? -10.133 6.883 4.242 1 95.19 139 TYR A C 1
ATOM 1078 O O . TYR A 1 139 ? -10.211 8 4.754 1 95.19 139 TYR A O 1
ATOM 1086 N N . SER A 1 140 ? -10.25 6.609 2.963 1 94.88 140 SER A N 1
ATOM 1087 C CA . SER A 1 140 ? -10.375 7.723 2.027 1 94.88 140 SER A CA 1
ATOM 1088 C C . SER A 1 140 ? -11.664 8.492 2.25 1 94.88 140 SER A C 1
ATOM 1090 O O . SER A 1 140 ? -11.68 9.727 2.168 1 94.88 140 SER A O 1
ATOM 1092 N N . ASP A 1 141 ? -12.734 7.758 2.588 1 95.69 141 ASP A N 1
ATOM 1093 C CA . ASP A 1 141 ? -14.016 8.414 2.83 1 95.69 141 ASP A CA 1
ATOM 1094 C C . ASP A 1 141 ? -13.922 9.391 3.996 1 95.69 141 ASP A C 1
ATOM 1096 O O . ASP A 1 141 ? -14.352 10.547 3.879 1 95.69 141 ASP A O 1
ATOM 1100 N N . ASN A 1 142 ? -13.398 8.945 5.062 1 97.62 142 ASN A N 1
ATOM 1101 C CA . ASN A 1 142 ? -13.312 9.773 6.262 1 97.62 142 ASN A CA 1
ATOM 1102 C C . ASN A 1 142 ? -12.328 10.922 6.078 1 97.62 142 ASN A C 1
ATOM 1104 O O . ASN A 1 142 ? -12.539 12.016 6.605 1 97.62 142 ASN A O 1
ATOM 1108 N N . ALA A 1 143 ? -11.273 10.656 5.348 1 98.31 143 ALA A N 1
ATOM 1109 C CA . ALA A 1 143 ? -10.32 11.727 5.062 1 98.31 143 ALA A CA 1
ATOM 1110 C C . ALA A 1 143 ? -10.969 12.836 4.238 1 98.31 143 ALA A C 1
ATOM 1112 O O . ALA A 1 143 ? -10.82 14.016 4.555 1 98.31 143 ALA A O 1
ATOM 1113 N N . MET A 1 144 ? -11.68 12.438 3.238 1 98.12 144 MET A N 1
ATOM 1114 C CA . MET A 1 144 ? -12.344 13.398 2.373 1 98.12 144 MET A CA 1
ATOM 1115 C C . MET A 1 144 ? -13.383 14.203 3.15 1 98.12 144 MET A C 1
ATOM 1117 O O . MET A 1 144 ? -13.453 15.422 3.031 1 98.12 144 MET A O 1
ATOM 1121 N N . ALA A 1 145 ? -14.133 13.539 3.977 1 98.06 145 ALA A N 1
ATOM 1122 C CA . ALA A 1 145 ? -15.188 14.188 4.738 1 98.06 145 ALA A CA 1
ATOM 1123 C C . ALA A 1 145 ? -14.609 15.164 5.762 1 98.06 145 ALA A C 1
ATOM 1125 O O . ALA A 1 145 ? -15.234 16.172 6.094 1 98.06 145 ALA A O 1
ATOM 1126 N N . ALA A 1 146 ? -13.422 14.898 6.199 1 98.19 146 ALA A N 1
ATOM 1127 C CA . ALA A 1 146 ? -12.82 15.695 7.258 1 98.19 146 ALA A CA 1
ATOM 1128 C C . ALA A 1 146 ? -12.016 16.859 6.676 1 98.19 146 ALA A C 1
ATOM 1130 O O . ALA A 1 146 ? -11.477 17.688 7.418 1 98.19 146 ALA A O 1
ATOM 1131 N N . SER A 1 147 ? -11.945 16.953 5.363 1 98.31 147 SER A N 1
ATOM 1132 C CA . SER A 1 147 ? -11.039 17.922 4.746 1 98.31 147 SER A CA 1
ATOM 1133 C C . SER A 1 147 ? -11.805 19.062 4.09 1 98.31 147 SER A C 1
ATOM 1135 O O . SER A 1 147 ? -12.953 18.891 3.67 1 98.31 147 SER A O 1
ATOM 1137 N N . ASP A 1 148 ? -11.148 20.219 4.051 1 97.56 148 ASP A N 1
ATOM 1138 C CA . ASP A 1 148 ? -11.648 21.359 3.277 1 97.56 148 ASP A CA 1
ATOM 1139 C C . ASP A 1 148 ? -11.195 21.266 1.822 1 97.56 148 ASP A C 1
ATOM 1141 O O . ASP A 1 148 ? -11.953 21.594 0.909 1 97.56 148 ASP A O 1
ATOM 1145 N N . TYR A 1 149 ? -9.984 20.812 1.624 1 98.19 149 TYR A N 1
ATOM 1146 C CA . TYR A 1 149 ? -9.367 20.75 0.303 1 98.19 149 TYR A CA 1
ATOM 1147 C C . TYR A 1 149 ? -8.664 19.406 0.097 1 98.19 149 TYR A C 1
ATOM 1149 O O . TYR A 1 149 ? -8.188 18.797 1.056 1 98.19 149 TYR A O 1
ATOM 1157 N N . SER A 1 150 ? -8.633 19 -1.156 1 98.38 150 SER A N 1
ATOM 1158 C CA . SER A 1 150 ? -7.816 17.844 -1.517 1 98.38 150 SER A CA 1
ATOM 1159 C C . SER A 1 150 ? -6.645 18.25 -2.4 1 98.38 150 SER A C 1
ATOM 1161 O O . SER A 1 150 ? -6.762 19.172 -3.215 1 98.38 150 SER A O 1
ATOM 1163 N N . ILE A 1 151 ? -5.539 17.688 -2.121 1 98.62 151 ILE A N 1
ATOM 1164 C CA . ILE A 1 151 ? -4.352 17.719 -2.961 1 98.62 151 ILE A CA 1
ATOM 1165 C C . ILE A 1 151 ? -4.141 16.375 -3.631 1 98.62 151 ILE A C 1
ATOM 1167 O O . ILE A 1 151 ? -4.027 15.344 -2.953 1 98.62 151 ILE A O 1
ATOM 1171 N N . ILE A 1 152 ? -4.137 16.391 -4.949 1 97.88 152 ILE A N 1
ATOM 1172 C CA . ILE A 1 152 ? -3.982 15.133 -5.672 1 97.88 152 ILE A CA 1
ATOM 1173 C C . ILE A 1 152 ? -2.535 14.977 -6.129 1 97.88 152 ILE A C 1
ATOM 1175 O O . ILE A 1 152 ? -2.014 15.812 -6.863 1 97.88 152 ILE A O 1
ATOM 1179 N N . ALA A 1 153 ? -1.897 13.914 -5.668 1 96.5 153 ALA A N 1
ATOM 1180 C CA . ALA A 1 153 ? -0.542 13.578 -6.094 1 96.5 153 ALA A CA 1
ATOM 1181 C C . ALA A 1 153 ? -0.565 12.609 -7.273 1 96.5 153 ALA A C 1
ATOM 1183 O O . ALA A 1 153 ? -1.405 11.703 -7.328 1 96.5 153 ALA A O 1
ATOM 1184 N N . PHE A 1 154 ? 0.341 12.781 -8.227 1 92.75 154 PHE A N 1
ATOM 1185 C CA . PHE A 1 154 ? 0.433 11.812 -9.312 1 92.75 154 PHE A CA 1
ATOM 1186 C C . PHE A 1 154 ? 1.849 11.766 -9.875 1 92.75 154 PHE A C 1
ATOM 1188 O O . PHE A 1 154 ? 2.627 12.703 -9.695 1 92.75 154 PHE A O 1
ATOM 1195 N N . GLN A 1 155 ? 2.15 10.594 -10.398 1 87.38 155 GLN A N 1
ATOM 1196 C CA . GLN A 1 155 ? 3.398 10.445 -11.141 1 87.38 155 GLN A CA 1
ATOM 1197 C C . GLN A 1 155 ? 3.158 10.562 -12.648 1 87.38 155 GLN A C 1
ATOM 1199 O O . GLN A 1 155 ? 2.051 10.305 -13.125 1 87.38 155 GLN A O 1
ATOM 1204 N N . THR A 1 156 ? 4.176 10.945 -13.398 1 75.94 156 THR A N 1
ATOM 1205 C CA . THR A 1 156 ? 3.98 11.203 -14.82 1 75.94 156 THR A CA 1
ATOM 1206 C C . THR A 1 156 ? 4.121 9.922 -15.633 1 75.94 156 THR A C 1
ATOM 1208 O O . THR A 1 156 ? 5.023 9.805 -16.469 1 75.94 156 THR A O 1
ATOM 1211 N N . GLN A 1 157 ? 3.363 8.984 -15.258 1 71.56 157 GLN A N 1
ATOM 1212 C CA . GLN A 1 157 ? 3.225 7.77 -16.047 1 71.56 157 GLN A CA 1
ATOM 1213 C C . GLN A 1 157 ? 1.878 7.734 -16.766 1 71.56 157 GLN A C 1
ATOM 1215 O O . GLN A 1 157 ? 0.959 8.477 -16.406 1 71.56 157 GLN A O 1
ATOM 1220 N N . GLU A 1 158 ? 1.78 7.02 -17.797 1 55.56 158 GLU A N 1
ATOM 1221 C CA . GLU A 1 158 ? 0.602 7.02 -18.656 1 55.56 158 GLU A CA 1
ATOM 1222 C C . GLU A 1 158 ? -0.671 6.777 -17.859 1 55.56 158 GLU A C 1
ATOM 1224 O O . GLU A 1 158 ? -1.69 7.434 -18.094 1 55.56 158 GLU A O 1
ATOM 1229 N N . GLU A 1 159 ? -0.631 5.934 -16.953 1 66.81 159 GLU A N 1
ATOM 1230 C CA . GLU A 1 159 ? -1.814 5.598 -16.172 1 66.81 159 GLU A CA 1
ATOM 1231 C C . GLU A 1 159 ? -2.127 6.684 -15.148 1 66.81 159 GLU A C 1
ATOM 1233 O O . GLU A 1 159 ? -3.195 6.676 -14.531 1 66.81 159 GLU A O 1
ATOM 1238 N N . SER A 1 160 ? -1.291 7.656 -15.188 1 74.5 160 SER A N 1
ATOM 1239 C CA . SER A 1 160 ? -1.375 8.656 -14.133 1 74.5 160 SER A CA 1
ATOM 1240 C C . SER A 1 160 ? -2.602 9.547 -14.312 1 74.5 160 SER A C 1
ATOM 1242 O O . SER A 1 160 ? -3.285 9.875 -13.336 1 74.5 160 SER A O 1
ATOM 1244 N N . LEU A 1 161 ? -2.936 9.867 -15.555 1 83.31 161 LEU A N 1
ATOM 1245 C CA . LEU A 1 161 ? -4.078 10.742 -15.812 1 83.31 161 LEU A CA 1
ATOM 1246 C C . LEU A 1 161 ? -5.383 10.062 -15.414 1 83.31 161 LEU A C 1
ATOM 1248 O O . LEU A 1 161 ? -6.266 10.703 -14.836 1 83.31 161 LEU A O 1
ATOM 1252 N N . ASP A 1 162 ? -5.441 8.844 -15.664 1 83.31 162 ASP A N 1
ATOM 1253 C CA . ASP A 1 162 ? -6.598 8.055 -15.258 1 83.31 162 ASP A CA 1
ATOM 1254 C C . ASP A 1 162 ? -6.766 8.078 -13.734 1 83.31 162 ASP A C 1
ATOM 1256 O O . ASP A 1 162 ? -7.891 8.148 -13.234 1 83.31 162 ASP A O 1
ATOM 1260 N N . GLY A 1 163 ? -5.656 8.008 -13.062 1 86.69 163 GLY A N 1
ATOM 1261 C CA . GLY A 1 163 ? -5.676 8.055 -11.609 1 86.69 163 GLY A CA 1
ATOM 1262 C C . GLY A 1 163 ? -6.254 9.352 -11.07 1 86.69 163 GLY A C 1
ATOM 1263 O O . GLY A 1 163 ? -7.031 9.336 -10.109 1 86.69 163 GLY A O 1
ATOM 1264 N N . ILE A 1 164 ? -5.875 10.445 -11.719 1 92.31 164 ILE A N 1
ATOM 1265 C CA . ILE A 1 164 ? -6.41 11.742 -11.328 1 92.31 164 ILE A CA 1
ATOM 1266 C C . ILE A 1 164 ? -7.922 11.766 -11.539 1 92.31 164 ILE A C 1
ATOM 1268 O O . ILE A 1 164 ? -8.672 12.148 -10.641 1 92.31 164 ILE A O 1
ATOM 1272 N N . GLY A 1 165 ? -8.297 11.344 -12.68 1 92.19 165 GLY A N 1
ATOM 1273 C CA . GLY A 1 165 ? -9.711 11.336 -13.008 1 92.19 165 GLY A CA 1
ATOM 1274 C C . GLY A 1 165 ? -10.547 10.492 -12.062 1 92.19 165 GLY A C 1
ATOM 1275 O O . GLY A 1 165 ? -11.625 10.898 -11.641 1 92.19 165 GLY A O 1
ATOM 1276 N N . LYS A 1 166 ? -10.062 9.336 -11.734 1 89.19 166 LYS A N 1
ATOM 1277 C CA . LYS A 1 166 ? -10.758 8.445 -10.82 1 89.19 166 LYS A CA 1
ATOM 1278 C C . LYS A 1 166 ? -10.914 9.086 -9.438 1 89.19 166 LYS A C 1
ATOM 1280 O O . LYS A 1 166 ? -11.984 8.992 -8.828 1 89.19 166 LYS A O 1
ATOM 1285 N N . TYR A 1 167 ? -9.867 9.727 -9.016 1 94.19 167 TYR A N 1
ATOM 1286 C CA . TYR A 1 167 ? -9.945 10.375 -7.707 1 94.19 167 TYR A CA 1
ATOM 1287 C C . TYR A 1 167 ? -10.953 11.516 -7.727 1 94.19 167 TYR A C 1
ATOM 1289 O O . TYR A 1 167 ? -11.773 11.641 -6.816 1 94.19 167 TYR A O 1
ATOM 1297 N N . VAL A 1 168 ? -10.898 12.352 -8.734 1 95.25 168 VAL A N 1
ATOM 1298 C CA . VAL A 1 168 ? -11.812 13.477 -8.875 1 95.25 168 VAL A CA 1
ATOM 1299 C C . VAL A 1 168 ? -13.25 12.969 -8.969 1 95.25 168 VAL A C 1
ATOM 1301 O O . VAL A 1 168 ? -14.156 13.539 -8.344 1 95.25 168 VAL A O 1
ATOM 1304 N N . GLY A 1 169 ? -13.422 11.969 -9.719 1 93.56 169 GLY A N 1
ATOM 1305 C CA . GLY A 1 169 ? -14.75 11.375 -9.852 1 93.56 169 GLY A CA 1
ATOM 1306 C C . GLY A 1 169 ? -15.305 10.867 -8.531 1 93.56 169 GLY A C 1
ATOM 1307 O O . GLY A 1 169 ? -16.469 11.094 -8.219 1 93.56 169 GLY A O 1
ATOM 1308 N N . TYR A 1 170 ? -14.477 10.203 -7.82 1 92.31 170 TYR A N 1
ATOM 1309 C CA . TYR A 1 170 ? -14.922 9.672 -6.535 1 92.31 170 TYR A CA 1
ATOM 1310 C C . TYR A 1 170 ? -15.227 10.805 -5.559 1 92.31 170 TYR A C 1
ATOM 1312 O O . TYR A 1 170 ? -16.203 10.734 -4.805 1 92.31 170 TYR A O 1
ATOM 1320 N N . GLN A 1 171 ? -14.398 11.797 -5.566 1 96.31 171 GLN A N 1
ATOM 1321 C CA . GLN A 1 171 ? -14.664 12.969 -4.742 1 96.31 171 GLN A CA 1
ATOM 1322 C C . GLN A 1 171 ? -16.016 13.586 -5.074 1 96.31 171 GLN A C 1
ATOM 1324 O O . GLN A 1 171 ? -16.766 13.969 -4.176 1 96.31 171 GLN A O 1
ATOM 1329 N N . LYS A 1 172 ? -16.328 13.664 -6.309 1 95.56 172 LYS A N 1
ATOM 1330 C CA . LYS A 1 172 ? -17.625 14.188 -6.727 1 95.56 172 LYS A CA 1
ATOM 1331 C C . LYS A 1 172 ? -18.766 13.312 -6.211 1 95.56 172 LYS A C 1
ATOM 1333 O O . LYS A 1 172 ? -19.797 13.828 -5.77 1 95.56 172 LYS A O 1
ATOM 1338 N N . PHE A 1 173 ? -18.531 12.039 -6.34 1 93.38 173 PHE A N 1
ATOM 1339 C CA . PHE A 1 173 ? -19.5 11.094 -5.805 1 93.38 173 PHE A CA 1
ATOM 1340 C C . PHE A 1 173 ? -19.766 11.352 -4.324 1 93.38 173 PHE A C 1
ATOM 1342 O O . PHE A 1 173 ? -20.906 11.414 -3.887 1 93.38 173 PHE A O 1
ATOM 1349 N N . MET A 1 174 ? -18.703 11.492 -3.574 1 94.62 174 MET A N 1
ATOM 1350 C CA . MET A 1 174 ? -18.797 11.742 -2.139 1 94.62 174 MET A CA 1
ATOM 1351 C C . MET A 1 174 ? -19.531 13.055 -1.861 1 94.62 174 MET A C 1
ATOM 1353 O O . MET A 1 174 ? -20.359 13.117 -0.962 1 94.62 174 MET A O 1
ATOM 1357 N N . ILE A 1 175 ? -19.234 14.094 -2.605 1 96.62 175 ILE A N 1
ATOM 1358 C CA . ILE A 1 175 ? -19.859 15.406 -2.449 1 96.62 175 ILE A CA 1
ATOM 1359 C C . ILE A 1 175 ? -21.344 15.312 -2.736 1 96.62 175 ILE A C 1
ATOM 1361 O O . ILE A 1 175 ? -22.172 15.766 -1.94 1 96.62 175 ILE A O 1
ATOM 1365 N N . ASN A 1 176 ? -21.703 14.664 -3.783 1 95.38 176 ASN A N 1
ATOM 1366 C CA . ASN A 1 176 ? -23.078 14.617 -4.25 1 95.38 176 ASN A CA 1
ATOM 1367 C C . ASN A 1 176 ? -23.953 13.727 -3.359 1 95.38 176 ASN A C 1
ATOM 1369 O O . ASN A 1 176 ? -25.125 14.023 -3.131 1 95.38 176 ASN A O 1
ATOM 1373 N N . ASN A 1 177 ? -23.375 12.703 -2.852 1 93.25 177 ASN A N 1
ATOM 1374 C CA . ASN A 1 177 ? -24.188 11.695 -2.17 1 93.25 177 ASN A CA 1
ATOM 1375 C C . ASN A 1 177 ? -24.188 11.906 -0.658 1 93.25 177 ASN A C 1
ATOM 1377 O O . ASN A 1 177 ? -25.109 11.469 0.035 1 93.25 177 ASN A O 1
ATOM 1381 N N . TYR A 1 178 ? -23.141 12.547 -0.188 1 94.81 178 TYR A N 1
ATOM 1382 C CA . TYR A 1 178 ? -23.047 12.664 1.263 1 94.81 178 TYR A CA 1
ATOM 1383 C C . TYR A 1 178 ? -22.953 14.125 1.689 1 94.81 178 TYR A C 1
ATOM 1385 O O . TYR A 1 178 ? -22.75 14.414 2.869 1 94.81 178 TYR A O 1
ATOM 1393 N N . ASP A 1 179 ? -22.938 15.031 0.792 1 94.56 179 ASP A N 1
ATOM 1394 C CA . ASP A 1 179 ? -22.969 16.469 1.021 1 94.56 179 ASP A CA 1
ATOM 1395 C C . ASP A 1 179 ? -21.703 16.938 1.752 1 94.56 179 ASP A C 1
ATOM 1397 O O . ASP A 1 179 ? -21.797 17.688 2.719 1 94.56 179 ASP A O 1
ATOM 1401 N N . ILE A 1 180 ? -20.625 16.375 1.355 1 94.94 180 ILE A N 1
ATOM 1402 C CA . ILE A 1 180 ? -19.375 16.844 1.928 1 94.94 180 ILE A CA 1
ATOM 1403 C C . ILE A 1 180 ? -18.891 18.078 1.169 1 94.94 180 ILE A C 1
ATOM 1405 O O . ILE A 1 180 ? -19.203 18.25 -0.015 1 94.94 180 ILE A O 1
ATOM 1409 N N . ASP A 1 181 ? -18.203 19 1.888 1 94.62 181 ASP A N 1
ATOM 1410 C CA . ASP A 1 181 ? -17.641 20.203 1.292 1 94.62 181 ASP A CA 1
ATOM 1411 C C . ASP A 1 181 ? -16.141 20.047 1.055 1 94.62 181 ASP A C 1
ATOM 1413 O O . ASP A 1 181 ? -15.328 20.344 1.937 1 94.62 181 ASP A O 1
ATOM 1417 N N . LEU A 1 182 ? -15.812 19.609 -0.116 1 96.94 182 LEU A N 1
ATOM 1418 C CA . LEU A 1 182 ? -14.43 19.297 -0.482 1 96.94 182 LEU A CA 1
ATOM 1419 C C . LEU A 1 182 ? -14.117 19.828 -1.881 1 96.94 182 LEU A C 1
ATOM 1421 O O . LEU A 1 182 ? -14.906 19.641 -2.811 1 96.94 182 LEU A O 1
ATOM 1425 N N . GLU A 1 183 ? -12.977 20.516 -2.018 1 96.62 183 GLU A N 1
ATOM 1426 C CA . GLU A 1 183 ? -12.547 21.047 -3.309 1 96.62 183 GLU A CA 1
ATOM 1427 C C . GLU A 1 183 ? -11.109 20.641 -3.615 1 96.62 183 GLU A C 1
ATOM 1429 O O . GLU A 1 183 ? -10.25 20.672 -2.73 1 96.62 183 GLU A O 1
ATOM 1434 N N . VAL A 1 184 ? -10.898 20.328 -4.863 1 97.5 184 VAL A N 1
ATOM 1435 C CA . VAL A 1 184 ? -9.523 20.078 -5.285 1 97.5 184 VAL A CA 1
ATOM 1436 C C . VAL A 1 184 ? -8.766 21.406 -5.379 1 97.5 184 VAL A C 1
ATOM 1438 O O . VAL A 1 184 ? -9.07 22.234 -6.227 1 97.5 184 VAL A O 1
ATOM 1441 N N . ILE A 1 185 ? -7.773 21.516 -4.582 1 98 185 ILE A N 1
ATOM 1442 C CA . ILE A 1 185 ? -7.086 22.797 -4.574 1 98 185 ILE A CA 1
ATOM 1443 C C . ILE A 1 185 ? -5.816 22.703 -5.414 1 98 185 ILE A C 1
ATOM 1445 O O . ILE A 1 185 ? -5.316 23.719 -5.902 1 98 185 ILE A O 1
ATOM 1449 N N . SER A 1 186 ? -5.266 21.516 -5.547 1 98.44 186 SER A N 1
ATOM 1450 C CA . SER A 1 186 ? -4.016 21.391 -6.285 1 98.44 186 SER A CA 1
ATOM 1451 C C . SER A 1 186 ? -3.793 19.953 -6.75 1 98.44 186 SER A C 1
ATOM 1453 O O . SER A 1 186 ? -4.188 19 -6.07 1 98.44 186 SER A O 1
ATOM 1455 N N . ILE A 1 187 ? -3.25 19.828 -7.91 1 97.81 187 ILE A N 1
ATOM 1456 C CA . ILE A 1 187 ? -2.744 18.578 -8.453 1 97.81 187 ILE A CA 1
ATOM 1457 C C . ILE A 1 187 ? -1.229 18.672 -8.641 1 97.81 187 ILE A C 1
ATOM 1459 O O . ILE A 1 187 ? -0.741 19.5 -9.406 1 97.81 187 ILE A O 1
ATOM 1463 N N . ILE A 1 188 ? -0.513 17.812 -7.961 1 97.38 188 ILE A N 1
ATOM 1464 C CA . ILE A 1 188 ? 0.937 17.953 -7.895 1 97.38 188 ILE A CA 1
ATOM 1465 C C . ILE A 1 188 ? 1.61 16.781 -8.594 1 97.38 188 ILE A C 1
ATOM 1467 O O . ILE A 1 188 ? 1.374 15.625 -8.242 1 97.38 188 ILE A O 1
ATOM 1471 N N . ALA A 1 189 ? 2.484 17.094 -9.531 1 94.75 189 ALA A N 1
ATOM 1472 C CA . ALA A 1 189 ? 3.289 16.078 -10.211 1 94.75 189 ALA A CA 1
ATOM 1473 C C . ALA A 1 189 ? 4.535 15.734 -9.398 1 94.75 189 ALA A C 1
ATOM 1475 O O . ALA A 1 189 ? 5.258 16.625 -8.945 1 94.75 189 ALA A O 1
ATOM 1476 N N . CYS A 1 190 ? 4.68 14.414 -9.195 1 92.38 190 CYS A N 1
ATOM 1477 C CA . CYS A 1 190 ? 5.785 13.961 -8.359 1 92.38 190 CYS A CA 1
ATOM 1478 C C . CYS A 1 190 ? 6.711 13.031 -9.125 1 92.38 190 CYS A C 1
ATOM 1480 O O . CYS A 1 190 ? 6.309 12.43 -10.125 1 92.38 190 CYS A O 1
ATOM 1482 N N . MET A 1 191 ? 8.016 12.93 -8.703 1 82.88 191 MET A N 1
ATOM 1483 C CA . MET A 1 191 ? 9.055 11.992 -9.109 1 82.88 191 MET A CA 1
ATOM 1484 C C . MET A 1 191 ? 9.312 12.078 -10.609 1 82.88 191 MET A C 1
ATOM 1486 O O . MET A 1 191 ? 9.445 11.047 -11.281 1 82.88 191 MET A O 1
ATOM 1490 N N . LEU A 1 192 ? 9.312 13.242 -11.133 1 81.75 192 LEU A N 1
ATOM 1491 C CA . LEU A 1 192 ? 9.625 13.461 -12.539 1 81.75 192 LEU A CA 1
ATOM 1492 C C . LEU A 1 192 ? 11.133 13.438 -12.766 1 81.75 192 LEU A C 1
ATOM 1494 O O . LEU A 1 192 ? 11.906 13.859 -11.898 1 81.75 192 LEU A O 1
ATOM 1498 N N . GLU A 1 193 ? 11.391 12.852 -13.898 1 78.44 193 GLU A N 1
ATOM 1499 C CA . GLU A 1 193 ? 12.758 13.023 -14.391 1 78.44 193 GLU A CA 1
ATOM 1500 C C . GLU A 1 193 ? 12.844 14.172 -15.391 1 78.44 193 GLU A C 1
ATOM 1502 O O . GLU A 1 193 ? 12.148 14.164 -16.406 1 78.44 193 GLU A O 1
ATOM 1507 N N . PRO A 1 194 ? 13.531 15.18 -15.141 1 71.5 194 PRO A N 1
ATOM 1508 C CA . PRO A 1 194 ? 13.523 16.422 -15.914 1 71.5 194 PRO A CA 1
ATOM 1509 C C . PRO A 1 194 ? 13.695 16.172 -17.406 1 71.5 194 PRO A C 1
ATOM 1511 O O . PRO A 1 194 ? 13.062 16.859 -18.219 1 71.5 194 PRO A O 1
ATOM 1514 N N . ASP A 1 195 ? 14.422 15.305 -17.875 1 76.62 195 ASP A N 1
ATOM 1515 C CA . ASP A 1 195 ? 14.711 15.203 -19.312 1 76.62 195 ASP A CA 1
ATOM 1516 C C . ASP A 1 195 ? 13.992 14.016 -19.938 1 76.62 195 ASP A C 1
ATOM 1518 O O . ASP A 1 195 ? 14.359 13.562 -21.016 1 76.62 195 ASP A O 1
ATOM 1522 N N . ASP A 1 196 ? 12.844 13.812 -19.344 1 78.19 196 ASP A N 1
ATOM 1523 C CA . ASP A 1 196 ? 12.094 12.695 -19.891 1 78.19 196 ASP A CA 1
ATOM 1524 C C . ASP A 1 196 ? 10.891 13.18 -20.703 1 78.19 196 ASP A C 1
ATOM 1526 O O . ASP A 1 196 ? 10.031 13.891 -20.172 1 78.19 196 ASP A O 1
ATOM 1530 N N . ASP A 1 197 ? 10.805 12.805 -21.922 1 80.62 197 ASP A N 1
ATOM 1531 C CA . ASP A 1 197 ? 9.766 13.258 -22.844 1 80.62 197 ASP A CA 1
ATOM 1532 C C . ASP A 1 197 ? 8.391 12.75 -22.406 1 80.62 197 ASP A C 1
ATOM 1534 O O . ASP A 1 197 ? 7.387 13.445 -22.562 1 80.62 197 ASP A O 1
ATOM 1538 N N . LEU A 1 198 ? 8.367 11.586 -21.953 1 77.5 198 LEU A N 1
ATOM 1539 C CA . LEU A 1 198 ? 7.102 11.031 -21.484 1 77.5 198 LEU A CA 1
ATOM 1540 C C . LEU A 1 198 ? 6.547 11.844 -20.328 1 77.5 198 LEU A C 1
ATOM 1542 O O . LEU A 1 198 ? 5.344 12.125 -20.281 1 77.5 198 LEU A O 1
ATOM 1546 N N . ASP A 1 199 ? 7.414 12.219 -19.438 1 82 199 ASP A N 1
ATOM 1547 C CA . ASP A 1 199 ? 7.008 13.031 -18.281 1 82 199 ASP A CA 1
ATOM 1548 C C . ASP A 1 199 ? 6.418 14.367 -18.734 1 82 199 ASP A C 1
ATOM 1550 O O . ASP A 1 199 ? 5.391 14.805 -18.219 1 82 199 ASP A O 1
ATOM 1554 N N . LYS A 1 200 ? 7.035 14.977 -19.719 1 85.38 200 LYS A N 1
ATOM 1555 C CA . LYS A 1 200 ? 6.586 16.266 -20.219 1 85.38 200 LYS A CA 1
ATOM 1556 C C . LYS A 1 200 ? 5.219 16.156 -20.891 1 85.38 200 LYS A C 1
ATOM 1558 O O . LYS A 1 200 ? 4.359 17.016 -20.719 1 85.38 200 LYS A O 1
ATOM 1563 N N . SER A 1 201 ? 5.102 15.117 -21.625 1 87.19 201 SER A N 1
ATOM 1564 C CA . SER A 1 201 ? 3.846 14.906 -22.344 1 87.19 201 SER A CA 1
ATOM 1565 C C . SER A 1 201 ? 2.686 14.695 -21.375 1 87.19 201 SER A C 1
ATOM 1567 O O . SER A 1 201 ? 1.617 15.289 -21.547 1 87.19 201 SER A O 1
ATOM 1569 N N . VAL A 1 202 ? 2.885 13.891 -20.391 1 86.62 202 VAL A N 1
ATOM 1570 C CA . VAL A 1 202 ? 1.844 13.602 -19.406 1 86.62 202 VAL A CA 1
ATOM 1571 C C . VAL A 1 202 ? 1.487 14.867 -18.641 1 86.62 202 VAL A C 1
ATOM 1573 O O . VAL A 1 202 ? 0.313 15.133 -18.375 1 86.62 202 VAL A O 1
ATOM 1576 N N . LEU A 1 203 ? 2.508 15.641 -18.328 1 89.31 203 LEU A N 1
ATOM 1577 C CA . LEU A 1 203 ? 2.273 16.891 -17.609 1 89.31 203 LEU A CA 1
ATOM 1578 C C . LEU A 1 203 ? 1.462 17.859 -18.469 1 89.31 203 LEU A C 1
ATOM 1580 O O . LEU A 1 203 ? 0.552 18.516 -17.953 1 89.31 203 LEU A O 1
ATOM 1584 N N . SER A 1 204 ? 1.82 17.906 -19.688 1 90.88 204 SER A N 1
ATOM 1585 C CA . SER A 1 204 ? 1.092 18.781 -20.609 1 90.88 204 SER A CA 1
ATOM 1586 C C . SER A 1 204 ? -0.37 18.359 -20.719 1 90.88 204 SER A C 1
ATOM 1588 O O . SER A 1 204 ? -1.267 19.203 -20.719 1 90.88 204 SER A O 1
ATOM 1590 N N . GLU A 1 205 ? -0.577 17.125 -20.812 1 91.5 205 GLU A N 1
ATOM 1591 C CA . GLU A 1 205 ? -1.938 16.594 -20.906 1 91.5 205 GLU A CA 1
ATOM 1592 C C . GLU A 1 205 ? -2.723 16.891 -19.625 1 91.5 205 GLU A C 1
ATOM 1594 O O . GLU A 1 205 ? -3.914 17.219 -19.688 1 91.5 205 GLU A O 1
ATOM 1599 N N . ALA A 1 206 ? -2.055 16.719 -18.531 1 92.94 206 ALA A N 1
ATOM 1600 C CA . ALA A 1 206 ? -2.697 17.047 -17.266 1 92.94 206 ALA A CA 1
ATOM 1601 C C . ALA A 1 206 ? -3.104 18.516 -17.203 1 92.94 206 ALA A C 1
ATOM 1603 O O . ALA A 1 206 ? -4.203 18.844 -16.766 1 92.94 206 ALA A O 1
ATOM 1604 N N . MET A 1 207 ? -2.223 19.344 -17.672 1 92.94 207 MET A N 1
ATOM 1605 C CA . MET A 1 207 ? -2.498 20.781 -17.688 1 92.94 207 MET A CA 1
ATOM 1606 C C . MET A 1 207 ? -3.662 21.109 -18.625 1 92.94 207 MET A C 1
ATOM 1608 O O . MET A 1 207 ? -4.473 21.984 -18.328 1 92.94 207 MET A O 1
ATOM 1612 N N . ASP A 1 208 ? -3.73 20.422 -19.672 1 94.25 208 ASP A N 1
ATOM 1613 C CA . ASP A 1 208 ? -4.824 20.625 -20.609 1 94.25 208 ASP A CA 1
ATOM 1614 C C . ASP A 1 208 ? -6.16 20.219 -20 1 94.25 208 ASP A C 1
ATOM 1616 O O . ASP A 1 208 ? -7.176 20.875 -20.203 1 94.25 208 ASP A O 1
ATOM 1620 N N . LEU A 1 209 ? -6.137 19.219 -19.297 1 92.62 209 LEU A N 1
ATOM 1621 C CA . LEU A 1 209 ? -7.367 18.641 -18.781 1 92.62 209 LEU A CA 1
ATOM 1622 C C . LEU A 1 209 ? -7.832 19.359 -17.516 1 92.62 209 LEU A C 1
ATOM 1624 O O . LEU A 1 209 ? -9.031 19.531 -17.297 1 92.62 209 LEU A O 1
ATOM 1628 N N . TYR A 1 210 ? -6.852 19.734 -16.641 1 94.25 210 TYR A N 1
ATOM 1629 C CA . TYR A 1 210 ? -7.238 20.203 -15.305 1 94.25 210 TYR A CA 1
ATOM 1630 C C . TYR A 1 210 ? -6.828 21.656 -15.094 1 94.25 210 TYR A C 1
ATOM 1632 O O . TYR A 1 210 ? -7.148 22.25 -14.062 1 94.25 210 TYR A O 1
ATOM 1640 N N . GLY A 1 211 ? -6.086 22.219 -15.992 1 93.25 211 GLY A N 1
ATOM 1641 C CA . GLY A 1 211 ? -5.773 23.641 -16.016 1 93.25 211 GLY A CA 1
ATOM 1642 C C . GLY A 1 211 ? -5.004 24.109 -14.805 1 93.25 211 GLY A C 1
ATOM 1643 O O . GLY A 1 211 ? -3.996 23.5 -14.43 1 93.25 211 GLY A O 1
ATOM 1644 N N . SER A 1 212 ? -5.602 25.141 -14.188 1 92.31 212 SER A N 1
ATOM 1645 C CA . SER A 1 212 ? -4.902 25.844 -13.117 1 92.31 212 SER A CA 1
ATOM 1646 C C . SER A 1 212 ? -4.855 25 -11.844 1 92.31 212 SER A C 1
ATOM 1648 O O . SER A 1 212 ? -4.125 25.328 -10.906 1 92.31 212 SER A O 1
ATOM 1650 N N . ALA A 1 213 ? -5.555 23.906 -11.859 1 94.81 213 ALA A N 1
ATOM 1651 C CA . ALA A 1 213 ? -5.504 23.031 -10.695 1 94.81 213 ALA A CA 1
ATOM 1652 C C . ALA A 1 213 ? -4.156 22.312 -10.609 1 94.81 213 ALA A C 1
ATOM 1654 O O . ALA A 1 213 ? -3.736 21.906 -9.523 1 94.81 213 ALA A O 1
ATOM 1655 N N . VAL A 1 214 ? -3.521 22.156 -11.758 1 96.5 214 VAL A N 1
ATOM 1656 C CA . VAL A 1 214 ? -2.197 21.547 -11.766 1 96.5 214 VAL A CA 1
ATOM 1657 C C . VAL A 1 214 ? -1.162 22.547 -11.25 1 96.5 214 VAL A C 1
ATOM 1659 O O . VAL A 1 214 ? -1.091 23.672 -11.742 1 96.5 214 VAL A O 1
ATOM 1662 N N . SER A 1 215 ? -0.433 22.094 -10.289 1 97.06 215 SER A N 1
ATOM 1663 C CA . SER A 1 215 ? 0.561 22.984 -9.688 1 97.06 215 SER A CA 1
ATOM 1664 C C . SER A 1 215 ? 1.643 23.359 -10.688 1 97.06 215 SER A C 1
ATOM 1666 O O . SER A 1 215 ? 2.084 22.531 -11.484 1 97.06 215 SER A O 1
ATOM 1668 N N . LYS A 1 216 ? 2.111 24.562 -10.602 1 94.56 216 LYS A N 1
ATOM 1669 C CA . LYS A 1 216 ? 3.248 25.016 -11.391 1 94.56 216 LYS A CA 1
ATOM 1670 C C . LYS A 1 216 ? 4.559 24.469 -10.844 1 94.56 216 LYS A C 1
ATOM 1672 O O . LYS A 1 216 ? 5.562 24.406 -11.562 1 94.56 216 LYS A O 1
ATOM 1677 N N . ASN A 1 217 ? 4.496 24.141 -9.609 1 95.31 217 ASN A N 1
ATOM 1678 C CA . ASN A 1 217 ? 5.68 23.594 -8.945 1 95.31 217 ASN A CA 1
ATOM 1679 C C . ASN A 1 217 ? 5.66 22.062 -8.93 1 95.31 217 ASN A C 1
ATOM 1681 O O . ASN A 1 217 ? 4.738 21.453 -8.375 1 95.31 217 ASN A O 1
ATOM 1685 N N . ILE A 1 218 ? 6.691 21.5 -9.523 1 93.19 218 ILE A N 1
ATOM 1686 C CA . ILE A 1 218 ? 6.789 20.062 -9.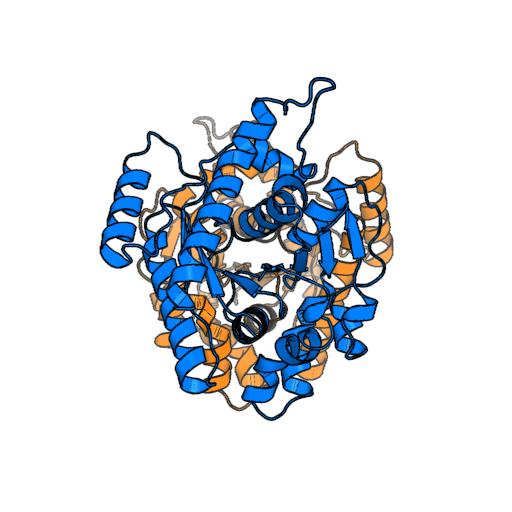688 1 93.19 218 ILE A CA 1
ATOM 1687 C C . ILE A 1 218 ? 7.82 19.5 -8.719 1 93.19 218 ILE A C 1
ATOM 1689 O O . ILE A 1 218 ? 8.797 20.172 -8.375 1 93.19 218 ILE A O 1
ATOM 1693 N N . VAL A 1 219 ? 7.539 18.266 -8.219 1 94.56 219 VAL A N 1
ATOM 1694 C CA . VAL A 1 219 ? 8.492 17.594 -7.344 1 94.56 219 VAL A CA 1
ATOM 1695 C C . VAL A 1 219 ? 9.289 16.562 -8.148 1 94.56 219 VAL A C 1
ATOM 1697 O O . VAL A 1 219 ? 8.836 15.438 -8.344 1 94.56 219 VAL A O 1
ATOM 1700 N N . ASN A 1 220 ? 10.469 16.922 -8.523 1 90.94 220 ASN A N 1
ATOM 1701 C CA . ASN A 1 220 ? 11.336 16.016 -9.266 1 90.94 220 ASN A CA 1
ATOM 1702 C C . ASN A 1 220 ? 11.906 14.922 -8.375 1 90.94 220 ASN A C 1
ATOM 1704 O O . ASN A 1 220 ? 11.953 15.07 -7.152 1 90.94 220 ASN A O 1
ATOM 1708 N N . PHE A 1 221 ? 12.234 13.891 -9.062 1 85.69 221 PHE A N 1
ATOM 1709 C CA . PHE A 1 221 ? 12.953 12.859 -8.312 1 85.69 221 PHE A CA 1
ATOM 1710 C C . PHE A 1 221 ? 14.25 13.414 -7.742 1 85.69 221 PHE A C 1
ATOM 1712 O O . PHE A 1 221 ? 15.031 14.055 -8.453 1 85.69 221 PHE A O 1
ATOM 1719 N N . GLN A 1 222 ? 14.453 13.242 -6.492 1 88.19 222 GLN A N 1
ATOM 1720 C CA . GLN A 1 222 ? 15.68 13.625 -5.801 1 88.19 222 GLN A CA 1
ATOM 1721 C C . GLN A 1 222 ? 16.109 12.547 -4.812 1 88.19 222 GLN A C 1
ATOM 1723 O O . GLN A 1 222 ? 15.32 12.102 -3.982 1 88.19 222 GLN A O 1
ATOM 1728 N N . LYS A 1 223 ? 17.375 12.094 -4.875 1 84.38 223 LYS A N 1
ATOM 1729 C CA . LYS A 1 223 ? 17.906 11.102 -3.951 1 84.38 223 LYS A CA 1
ATOM 1730 C C . LYS A 1 223 ? 17.719 11.539 -2.502 1 84.38 223 LYS A C 1
ATOM 1732 O O . LYS A 1 223 ? 17.469 10.711 -1.626 1 84.38 223 LYS A O 1
ATOM 1737 N N . ARG A 1 224 ? 17.859 12.836 -2.303 1 90.19 224 ARG A N 1
ATOM 1738 C CA . ARG A 1 224 ? 17.734 13.383 -0.954 1 90.19 224 ARG A CA 1
ATOM 1739 C C . ARG A 1 224 ? 16.328 13.164 -0.406 1 90.19 224 ARG A C 1
ATOM 1741 O O . ARG A 1 224 ? 16.156 12.844 0.772 1 90.19 224 ARG A O 1
ATOM 1748 N N . LEU A 1 225 ? 15.344 13.344 -1.222 1 91.31 225 LEU A N 1
ATOM 1749 C CA . LEU A 1 225 ? 13.961 13.109 -0.808 1 91.31 225 LEU A CA 1
ATOM 1750 C C . LEU A 1 225 ? 13.742 11.641 -0.456 1 91.31 225 LEU A C 1
ATOM 1752 O O . LEU A 1 225 ? 13 11.328 0.475 1 91.31 225 LEU A O 1
ATOM 1756 N N . LYS A 1 226 ? 14.312 10.781 -1.232 1 83.81 226 LYS A N 1
ATOM 1757 C CA . LYS A 1 226 ? 14.25 9.359 -0.929 1 83.81 226 LYS A CA 1
ATOM 1758 C C . LYS A 1 226 ? 14.891 9.055 0.421 1 83.81 226 LYS A C 1
ATOM 1760 O O . LYS A 1 226 ? 14.375 8.25 1.196 1 83.81 226 LYS A O 1
ATOM 1765 N N . ARG A 1 227 ? 16 9.695 0.717 1 87.69 227 ARG A N 1
ATOM 1766 C CA . ARG A 1 227 ? 16.703 9.523 1.983 1 87.69 227 ARG A CA 1
ATOM 1767 C C . ARG A 1 227 ? 15.844 9.992 3.154 1 87.69 227 ARG A C 1
ATOM 1769 O O . ARG A 1 227 ? 15.875 9.398 4.23 1 87.69 227 ARG A O 1
ATOM 1776 N N . TYR A 1 228 ? 15.094 11.062 2.916 1 91.81 228 TYR A N 1
ATOM 1777 C CA . TYR A 1 228 ? 14.242 11.602 3.967 1 91.81 228 TYR A CA 1
ATOM 1778 C C . TYR A 1 228 ? 13.203 10.57 4.402 1 91.81 228 TYR A C 1
ATOM 1780 O O . TYR A 1 228 ? 12.82 10.523 5.578 1 91.81 228 TYR A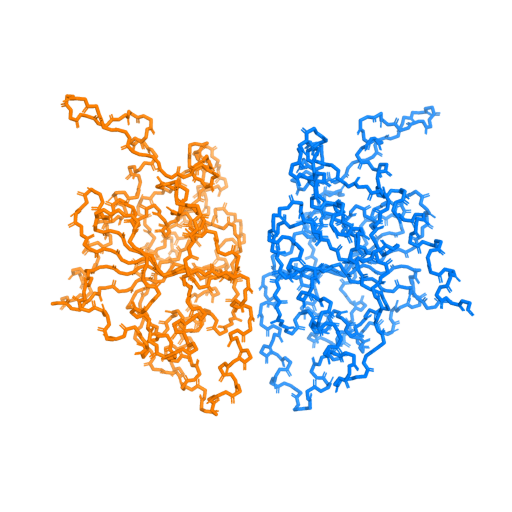 O 1
ATOM 1788 N N . SER A 1 229 ? 12.758 9.781 3.459 1 87.19 229 SER A N 1
ATOM 1789 C CA . SER A 1 229 ? 11.758 8.758 3.775 1 87.19 229 SER A CA 1
ATOM 1790 C C . SER A 1 229 ? 12.336 7.691 4.703 1 87.19 229 SER A C 1
ATOM 1792 O O . SER A 1 229 ? 11.609 7.078 5.484 1 87.19 229 SER A O 1
ATOM 1794 N N . ARG A 1 230 ? 13.641 7.539 4.695 1 79.38 230 ARG A N 1
ATOM 1795 C CA . ARG A 1 230 ? 14.297 6.48 5.457 1 79.38 230 ARG A CA 1
ATOM 1796 C C . ARG A 1 230 ? 14.922 7.031 6.734 1 79.38 230 ARG A C 1
ATOM 1798 O O . ARG A 1 230 ? 14.898 6.371 7.773 1 79.38 230 ARG A O 1
ATOM 1805 N N . GLU A 1 231 ? 15.445 8.289 6.676 1 87.06 231 GLU A N 1
ATOM 1806 C CA . GLU A 1 231 ? 16.281 8.797 7.754 1 87.06 231 GLU A CA 1
ATOM 1807 C C . GLU A 1 231 ? 15.594 9.922 8.516 1 87.06 231 GLU A C 1
ATOM 1809 O O . GLU A 1 231 ? 16.047 10.312 9.602 1 87.06 231 GLU A O 1
ATOM 1814 N N . GLY A 1 232 ? 14.516 10.383 8.008 1 94.44 232 GLY A N 1
ATOM 1815 C CA . GLY A 1 232 ? 13.898 11.586 8.555 1 94.44 232 GLY A CA 1
ATOM 1816 C C . GLY A 1 232 ? 14.25 12.844 7.777 1 94.44 232 GLY A C 1
ATOM 1817 O O . GLY A 1 232 ? 15.258 12.875 7.07 1 94.44 232 GLY A O 1
ATOM 1818 N N . ILE A 1 233 ? 13.445 13.789 7.918 1 97.19 233 ILE A N 1
ATOM 1819 C CA . ILE A 1 233 ? 13.578 15.031 7.168 1 97.19 233 ILE A CA 1
ATOM 1820 C C . ILE A 1 233 ? 14.625 15.922 7.832 1 97.19 233 ILE A C 1
ATOM 1822 O O . ILE A 1 233 ? 14.648 16.062 9.062 1 97.19 233 ILE A O 1
ATOM 1826 N N . SER A 1 234 ? 15.461 16.484 6.992 1 95.12 234 SER A N 1
ATOM 1827 C CA . SER A 1 234 ? 16.484 17.375 7.504 1 95.12 234 SER A CA 1
ATOM 1828 C C . SER A 1 234 ? 16.484 18.719 6.762 1 95.12 234 SER A C 1
ATOM 1830 O O . SER A 1 234 ? 16.25 18.75 5.551 1 95.12 234 SER A O 1
ATOM 1832 N N . LEU A 1 235 ? 16.609 19.766 7.52 1 95.44 235 LEU A N 1
ATOM 1833 C CA . LEU A 1 235 ? 16.859 21.109 7.027 1 95.44 235 LEU A CA 1
ATOM 1834 C C . LEU A 1 235 ? 17.875 21.828 7.902 1 95.44 235 LEU A C 1
ATOM 1836 O O . LEU A 1 235 ? 17.5 22.562 8.828 1 95.44 235 LEU A O 1
ATOM 1840 N N . LYS A 1 236 ? 19.156 21.688 7.547 1 92.44 236 LYS A N 1
ATOM 1841 C CA . LYS A 1 236 ? 20.25 22.203 8.352 1 92.44 236 LYS A CA 1
ATOM 1842 C C . LYS A 1 236 ? 20.438 23.703 8.117 1 92.44 236 LYS A C 1
ATOM 1844 O O . LYS A 1 236 ? 20.438 24.172 6.973 1 92.44 236 LYS A O 1
ATOM 1849 N N . LYS A 1 237 ? 20.438 24.391 9.203 1 89.88 237 LYS A N 1
ATOM 1850 C CA . LYS A 1 237 ? 20.719 25.828 9.18 1 89.88 237 LYS A CA 1
ATOM 1851 C C . LYS A 1 237 ? 22.094 26.125 9.781 1 89.88 237 LYS A C 1
ATOM 1853 O O . LYS A 1 237 ? 22.406 25.688 10.891 1 89.88 237 LYS A O 1
ATOM 1858 N N . TYR A 1 238 ? 22.828 26.844 9.023 1 90 238 TYR A N 1
ATOM 1859 C CA . TYR A 1 238 ? 24.156 27.203 9.492 1 90 238 TYR A CA 1
ATOM 1860 C C . TYR A 1 238 ? 24.094 28.375 10.453 1 90 238 TYR A C 1
ATOM 1862 O O . TYR A 1 238 ? 23.062 29.047 10.57 1 90 238 TYR A O 1
ATOM 1870 N N . ARG A 1 239 ? 25.344 28.719 11.086 1 90.88 239 ARG A N 1
ATOM 1871 C CA . ARG A 1 239 ? 25.453 29.781 12.086 1 90.88 239 ARG A CA 1
ATOM 1872 C C . ARG A 1 239 ? 25.188 31.156 11.469 1 90.88 239 ARG A C 1
ATOM 1874 O O . ARG A 1 239 ? 24.656 32.031 12.133 1 90.88 239 ARG A O 1
ATOM 1881 N N . ASN A 1 240 ? 25.406 31.172 10.203 1 92.31 240 ASN A N 1
ATOM 1882 C CA . ASN A 1 240 ? 25.203 32.438 9.5 1 92.31 240 ASN A CA 1
ATOM 1883 C C . ASN A 1 240 ? 23.75 32.656 9.117 1 92.31 240 ASN A C 1
ATOM 1885 O O . ASN A 1 240 ? 23.406 33.656 8.508 1 92.31 240 ASN A O 1
ATOM 1889 N N . GLY A 1 241 ? 22.938 31.656 9.375 1 88.12 241 GLY A N 1
ATOM 1890 C CA . GLY A 1 241 ? 21.516 31.781 9.117 1 88.12 241 GLY A CA 1
ATOM 1891 C C . GLY A 1 241 ? 21.078 31.109 7.824 1 88.12 241 GLY A C 1
ATOM 1892 O O . GLY A 1 241 ? 19.891 30.875 7.602 1 88.12 241 GLY A O 1
ATOM 1893 N N . ASN A 1 242 ? 22 30.703 7.008 1 90.38 242 ASN A N 1
ATOM 1894 C CA . ASN A 1 242 ? 21.688 30.078 5.723 1 90.38 242 ASN A CA 1
ATOM 1895 C C . ASN A 1 242 ? 21.422 28.594 5.871 1 90.38 242 ASN A C 1
ATOM 1897 O O . ASN A 1 242 ? 22.016 27.938 6.727 1 90.38 242 ASN A O 1
ATOM 1901 N N . TYR A 1 243 ? 20.547 28.141 5.047 1 90.88 243 TYR A N 1
ATOM 1902 C CA . TYR A 1 243 ? 20.297 26.703 5.004 1 90.88 243 TYR A CA 1
ATOM 1903 C C . TYR A 1 243 ? 21.359 26 4.168 1 90.88 243 TYR A C 1
ATOM 1905 O O . TYR A 1 243 ? 21.953 26.594 3.262 1 90.88 243 TYR A O 1
ATOM 1913 N N . ASP A 1 244 ? 21.562 24.703 4.543 1 93.25 244 ASP A N 1
ATOM 1914 C CA . ASP A 1 244 ? 22.344 23.859 3.652 1 93.25 244 ASP A CA 1
ATOM 1915 C C . ASP A 1 244 ? 21.75 23.844 2.246 1 93.25 244 ASP A C 1
ATOM 1917 O O . ASP A 1 244 ? 20.547 23.656 2.076 1 93.25 244 ASP A O 1
ATOM 1921 N N . GLN A 1 245 ? 22.625 24.031 1.23 1 91.94 245 GLN A N 1
ATOM 1922 C CA . GLN A 1 245 ? 22.156 24.219 -0.143 1 91.94 245 GLN A CA 1
ATOM 1923 C C . GLN A 1 245 ? 21.438 22.969 -0.647 1 91.94 245 GLN A C 1
ATOM 1925 O O . GLN A 1 245 ? 20.453 23.078 -1.389 1 91.94 245 GLN A O 1
ATOM 1930 N N . TRP A 1 246 ? 21.906 21.812 -0.277 1 91.31 246 TRP A N 1
ATOM 1931 C CA . TRP A 1 246 ? 21.312 20.578 -0.754 1 91.31 246 TRP A CA 1
ATOM 1932 C C . TRP A 1 246 ? 19.969 20.312 -0.06 1 91.31 246 TRP A C 1
ATOM 1934 O O . TRP A 1 246 ? 19.016 19.844 -0.691 1 91.31 246 TRP A O 1
ATOM 1944 N N . ASP A 1 247 ? 19.922 20.594 1.203 1 94.06 247 ASP A N 1
ATOM 1945 C CA . ASP A 1 247 ? 18.656 20.5 1.914 1 94.06 247 ASP A CA 1
ATOM 1946 C C . ASP A 1 247 ? 17.625 21.453 1.335 1 94.06 247 ASP A C 1
ATOM 1948 O O . ASP A 1 247 ? 16.484 21.078 1.085 1 94.06 247 ASP A O 1
ATOM 1952 N N . TYR A 1 248 ? 18.109 22.656 1.151 1 94.62 248 TYR A N 1
ATOM 1953 C CA . TYR A 1 248 ? 17.188 23.672 0.659 1 94.62 248 TYR A CA 1
ATOM 1954 C C . TYR A 1 248 ? 16.625 23.281 -0.707 1 94.62 248 TYR A C 1
ATOM 1956 O O . TYR A 1 248 ? 15.445 23.5 -0.985 1 94.62 248 TYR A O 1
ATOM 1964 N N . ARG A 1 249 ? 17.406 22.781 -1.507 1 94.38 249 ARG A N 1
ATOM 1965 C CA . ARG A 1 249 ? 16.984 22.344 -2.834 1 94.38 249 ARG A CA 1
ATOM 1966 C C . ARG A 1 249 ? 15.867 21.312 -2.744 1 94.38 249 ARG A C 1
ATOM 1968 O O . ARG A 1 249 ? 14.938 21.312 -3.555 1 94.38 249 ARG A O 1
ATOM 1975 N N . ALA A 1 250 ? 15.93 20.422 -1.81 1 95.81 250 ALA A N 1
ATOM 1976 C CA . ALA A 1 250 ? 14.914 19.391 -1.606 1 95.81 250 ALA A CA 1
ATOM 1977 C C . ALA A 1 250 ? 13.617 20 -1.084 1 95.81 250 ALA A C 1
ATOM 1979 O O . ALA A 1 250 ? 12.523 19.516 -1.405 1 95.81 250 ALA A O 1
ATOM 1980 N N . HIS A 1 251 ? 13.719 21.094 -0.347 1 97.88 251 HIS A N 1
ATOM 1981 C CA . HIS A 1 251 ? 12.562 21.703 0.299 1 97.88 251 HIS A CA 1
ATOM 1982 C C . HIS A 1 251 ? 11.898 22.734 -0.609 1 97.88 251 HIS A C 1
ATOM 1984 O O . HIS A 1 251 ? 10.703 23 -0.485 1 97.88 251 HIS A O 1
ATOM 1990 N N . GLU A 1 252 ? 12.602 23.234 -1.527 1 97.31 252 GLU A N 1
ATOM 1991 C CA . GLU A 1 252 ? 12.188 24.391 -2.316 1 97.31 252 GLU A CA 1
ATOM 1992 C C . GLU A 1 252 ? 10.859 24.141 -3.021 1 97.31 252 GLU A C 1
ATOM 1994 O O . GLU A 1 252 ? 9.953 24.969 -2.975 1 97.31 252 GLU A O 1
ATOM 1999 N N . PRO A 1 253 ? 10.688 23.016 -3.676 1 97.19 253 PRO A N 1
ATOM 2000 C CA . PRO A 1 253 ? 9.398 22.797 -4.348 1 97.19 253 PRO A CA 1
ATOM 2001 C C . PRO A 1 253 ? 8.219 22.812 -3.381 1 97.19 253 PRO A C 1
ATOM 2003 O O . PRO A 1 253 ? 7.145 23.312 -3.725 1 97.19 253 PRO A O 1
ATOM 2006 N N . PHE A 1 254 ? 8.398 22.344 -2.225 1 98.44 254 PHE A N 1
ATOM 2007 C CA . PHE A 1 254 ? 7.316 22.25 -1.255 1 98.44 254 PHE A CA 1
ATOM 2008 C C . PHE A 1 254 ? 7.02 23.625 -0.652 1 98.44 254 PHE A C 1
ATOM 2010 O O . PHE A 1 254 ? 5.863 23.953 -0.376 1 98.44 254 PHE A O 1
ATOM 2017 N N . ILE A 1 255 ? 8.047 24.438 -0.472 1 98.25 255 ILE A N 1
ATOM 2018 C CA . ILE A 1 255 ? 7.863 25.812 -0.015 1 98.25 255 ILE A CA 1
ATOM 2019 C C . ILE A 1 255 ? 7.059 26.594 -1.05 1 98.25 255 ILE A C 1
ATOM 2021 O O . ILE A 1 255 ? 6.117 27.312 -0.701 1 98.25 255 ILE A O 1
ATOM 2025 N N . LYS A 1 256 ? 7.414 26.359 -2.238 1 98.44 256 LYS A N 1
ATOM 2026 C CA . LYS A 1 256 ? 6.707 27.031 -3.318 1 98.44 256 LYS A CA 1
ATOM 2027 C C . LYS A 1 256 ? 5.273 26.531 -3.438 1 98.44 256 LYS A C 1
ATOM 2029 O O . LYS A 1 256 ? 4.359 27.312 -3.727 1 98.44 256 LYS A O 1
ATOM 2034 N N . ILE A 1 257 ? 5.047 25.266 -3.244 1 98.5 257 ILE A N 1
ATOM 2035 C CA . ILE A 1 257 ? 3.711 24.688 -3.295 1 98.5 257 ILE A CA 1
ATOM 2036 C C . ILE A 1 257 ? 2.852 25.266 -2.174 1 98.5 257 ILE A C 1
ATOM 2038 O O . ILE A 1 257 ? 1.679 25.578 -2.381 1 98.5 257 ILE A O 1
ATOM 2042 N N . LEU A 1 258 ? 3.455 25.406 -0.998 1 98.62 258 LEU A N 1
ATOM 2043 C CA . LEU A 1 258 ? 2.729 26.016 0.117 1 98.62 258 LEU A CA 1
ATOM 2044 C C . LEU A 1 258 ? 2.262 27.422 -0.233 1 98.62 258 LEU A C 1
ATOM 2046 O O . LEU A 1 258 ? 1.123 27.797 0.062 1 98.62 258 LEU A O 1
ATOM 2050 N N . ALA A 1 259 ? 3.127 28.141 -0.853 1 98.25 259 ALA A N 1
ATOM 2051 C CA . ALA A 1 259 ? 2.773 29.5 -1.269 1 98.25 259 ALA A CA 1
ATOM 2052 C C . ALA A 1 259 ? 1.646 29.484 -2.297 1 98.25 259 ALA A C 1
ATOM 2054 O O . ALA A 1 259 ? 0.73 30.297 -2.24 1 98.25 259 ALA A O 1
ATOM 2055 N N . GLU A 1 260 ? 1.755 28.562 -3.178 1 98.12 260 GLU A N 1
ATOM 2056 C CA . GLU A 1 260 ? 0.723 28.406 -4.195 1 98.12 260 GLU A CA 1
ATOM 2057 C C . GLU A 1 260 ? -0.623 28.047 -3.57 1 98.12 260 GLU A C 1
ATOM 2059 O O . GLU A 1 260 ? -1.661 28.578 -3.975 1 98.12 260 GLU A O 1
ATOM 2064 N N . LEU A 1 261 ? -0.625 27.172 -2.604 1 97.88 261 LEU A N 1
ATOM 2065 C CA . LEU A 1 261 ? -1.847 26.766 -1.913 1 97.88 261 LEU A CA 1
ATOM 2066 C C . LEU A 1 261 ? -2.488 27.969 -1.212 1 97.88 261 LEU A C 1
ATOM 2068 O O . LEU A 1 261 ? -3.709 28.125 -1.244 1 97.88 261 LEU A O 1
ATOM 2072 N N . GLU A 1 262 ? -1.67 28.766 -0.569 1 96.38 262 GLU A N 1
ATOM 2073 C CA . GLU A 1 262 ? -2.172 29.953 0.123 1 96.38 262 GLU A CA 1
ATOM 2074 C C . GLU A 1 262 ? -2.832 30.922 -0.851 1 96.38 262 GLU A C 1
ATOM 2076 O O . GLU A 1 262 ? -3.893 31.469 -0.56 1 96.38 262 GLU A O 1
ATOM 2081 N N . SER A 1 263 ? -2.18 31.094 -1.959 1 96.06 263 SER A N 1
ATOM 2082 C CA . SER A 1 263 ? -2.727 31.984 -2.975 1 96.06 263 SER A CA 1
ATOM 2083 C C . SER A 1 263 ? -4.066 31.469 -3.496 1 96.06 263 SER A C 1
ATOM 2085 O O . SER A 1 263 ? -5.004 32.25 -3.678 1 96.06 263 SER A O 1
ATOM 2087 N N . ARG A 1 264 ? -4.145 30.188 -3.664 1 96.69 264 ARG A N 1
ATOM 2088 C CA . ARG A 1 264 ? -5.367 29.594 -4.188 1 96.69 264 ARG A CA 1
ATOM 2089 C C . ARG A 1 264 ? -6.492 29.656 -3.162 1 96.69 264 ARG A C 1
ATOM 2091 O O . ARG A 1 264 ? -7.656 29.859 -3.52 1 96.69 264 ARG A O 1
ATOM 2098 N N . ARG A 1 265 ? -6.16 29.469 -1.961 1 95 265 ARG A N 1
ATOM 2099 C CA . ARG A 1 265 ? -7.16 29.547 -0.9 1 95 265 ARG A CA 1
ATOM 2100 C C . ARG A 1 265 ? -7.812 30.922 -0.854 1 95 265 ARG A C 1
ATOM 2102 O O . ARG A 1 265 ? -9.023 31.031 -0.633 1 95 265 ARG A O 1
ATOM 2109 N N . LYS A 1 266 ? -7.016 31.922 -1.048 1 92 266 LYS A N 1
ATOM 2110 C CA . LYS A 1 266 ? -7.531 33.281 -1.04 1 92 266 LYS A CA 1
ATOM 2111 C C . LYS A 1 266 ? -8.547 33.5 -2.16 1 92 266 LYS A C 1
ATOM 2113 O O . LYS A 1 266 ? -9.539 34.219 -1.981 1 92 266 LYS A O 1
ATOM 2118 N N . ILE A 1 267 ? -8.328 32.812 -3.164 1 87.12 267 ILE A N 1
ATOM 2119 C CA . ILE A 1 267 ? -9.227 32.938 -4.312 1 87.12 267 ILE A CA 1
ATOM 2120 C C . ILE A 1 267 ? -10.531 32.188 -4.027 1 87.12 267 ILE A C 1
ATOM 2122 O O . ILE A 1 267 ? -11.617 32.688 -4.348 1 87.12 267 ILE A O 1
ATOM 2126 N N . PHE A 1 268 ? -10.438 31.031 -3.391 1 85.06 268 PHE A N 1
ATOM 2127 C CA . PHE A 1 268 ? -11.609 30.219 -3.098 1 85.06 268 PHE A CA 1
ATOM 2128 C C . PHE A 1 268 ? -12.477 30.875 -2.031 1 85.06 268 PHE A C 1
ATOM 2130 O O . PHE A 1 268 ? -13.688 30.688 -2.004 1 85.06 268 PHE A O 1
ATOM 2137 N N . GLU A 1 269 ? -11.906 31.609 -1.146 1 79.81 269 GLU A N 1
ATOM 2138 C CA . GLU A 1 269 ? -12.625 32.219 -0.039 1 79.81 269 GLU A CA 1
ATOM 2139 C C . GLU A 1 269 ? -13.242 33.562 -0.456 1 79.81 269 GLU A C 1
ATOM 2141 O O . GLU A 1 269 ? -14.109 34.094 0.236 1 79.81 269 GLU A O 1
ATOM 2146 N N . GLU A 1 270 ? -12.859 34.188 -1.579 1 71.25 270 GLU A N 1
ATOM 2147 C CA . GLU A 1 270 ? -13.484 35.406 -2.127 1 71.25 270 GLU A CA 1
ATOM 2148 C C . GLU A 1 270 ? -14.703 35.031 -2.982 1 71.25 270 GLU A C 1
ATOM 2150 O O . GLU A 1 270 ? -15.719 35.719 -2.943 1 71.25 270 GLU A O 1
ATOM 2155 N N . MET B 1 1 ? -6.168 -33.594 -11.211 1 55.97 1 MET B N 1
ATOM 2156 C CA . MET B 1 1 ? -5.832 -33.188 -9.844 1 55.97 1 MET B CA 1
ATOM 2157 C C . MET B 1 1 ? -6.008 -31.688 -9.641 1 55.97 1 MET B C 1
ATOM 2159 O O . MET B 1 1 ? -5.707 -30.906 -10.539 1 55.97 1 MET B O 1
ATOM 2163 N N . THR B 1 2 ? -6.816 -31.203 -8.562 1 82.5 2 THR B N 1
ATOM 2164 C CA . THR B 1 2 ? -7.199 -29.812 -8.344 1 82.5 2 THR B CA 1
ATOM 2165 C C . THR B 1 2 ? -5.996 -28.984 -7.902 1 82.5 2 THR B C 1
ATOM 2167 O O . THR B 1 2 ? -5.105 -29.5 -7.211 1 82.5 2 THR B O 1
ATOM 2170 N N . ALA B 1 3 ? -5.738 -27.938 -8.453 1 96.31 3 ALA B N 1
ATOM 2171 C CA . ALA B 1 3 ? -4.613 -27.047 -8.18 1 96.31 3 ALA B CA 1
ATOM 2172 C C . ALA B 1 3 ? -4.527 -26.719 -6.691 1 96.31 3 ALA B C 1
ATOM 2174 O O . ALA B 1 3 ? -5.547 -26.609 -6.012 1 96.31 3 ALA B O 1
ATOM 2175 N N . THR B 1 4 ? -3.33 -26.781 -6.164 1 97.81 4 THR B N 1
ATOM 2176 C CA . THR B 1 4 ? -3.123 -26.219 -4.832 1 97.81 4 THR B CA 1
ATOM 2177 C C . THR B 1 4 ? -3.039 -24.703 -4.883 1 97.81 4 THR B C 1
ATOM 2179 O O . THR B 1 4 ? -2.24 -24.141 -5.637 1 97.81 4 THR B O 1
ATOM 2182 N N . THR B 1 5 ? -3.881 -24.031 -4.078 1 98.56 5 THR B N 1
ATOM 2183 C CA . THR B 1 5 ? -3.936 -22.562 -4.098 1 98.56 5 THR B CA 1
ATOM 2184 C C . THR B 1 5 ? -3.305 -21.984 -2.836 1 98.56 5 THR B C 1
ATOM 2186 O O . THR B 1 5 ? -3.686 -22.344 -1.722 1 98.56 5 THR B O 1
ATOM 2189 N N . TYR B 1 6 ? -2.301 -21.062 -3.051 1 98.75 6 TYR B N 1
ATOM 2190 C CA . TYR B 1 6 ? -1.616 -20.375 -1.962 1 98.75 6 TYR B CA 1
ATOM 2191 C C . TYR B 1 6 ? -1.948 -18.891 -1.964 1 98.75 6 TYR B C 1
ATOM 2193 O O . TYR B 1 6 ? -1.947 -18.25 -3.018 1 98.75 6 TYR B O 1
ATOM 2201 N N . THR B 1 7 ? -2.289 -18.344 -0.832 1 98.69 7 THR B N 1
ATOM 2202 C CA . THR B 1 7 ? -2.283 -16.891 -0.654 1 98.69 7 THR B CA 1
ATOM 2203 C C . THR B 1 7 ? -1.064 -16.453 0.15 1 98.69 7 THR B C 1
ATOM 2205 O O . THR B 1 7 ? -0.714 -17.078 1.151 1 98.69 7 THR B O 1
ATOM 2208 N N . VAL B 1 8 ? -0.349 -15.492 -0.358 1 98.25 8 VAL B N 1
ATOM 2209 C CA . VAL B 1 8 ? 0.766 -14.906 0.381 1 98.25 8 VAL B CA 1
ATOM 2210 C C . VAL B 1 8 ? 0.32 -13.609 1.054 1 98.25 8 VAL B C 1
ATOM 2212 O O . VAL B 1 8 ? 0.018 -12.625 0.376 1 98.25 8 VAL B O 1
ATOM 2215 N N . GLY B 1 9 ? 0.353 -13.688 2.381 1 95.44 9 GLY B N 1
ATOM 2216 C CA . GLY B 1 9 ? -0.301 -12.57 3.033 1 95.44 9 GLY B CA 1
ATOM 2217 C C . GLY B 1 9 ? 0.491 -12.016 4.203 1 95.44 9 GLY B C 1
ATOM 2218 O O . GLY B 1 9 ? 1.496 -12.602 4.613 1 95.44 9 GLY B O 1
ATOM 2219 N N . ASN B 1 10 ? 0.19 -10.93 4.629 1 93.25 10 ASN B N 1
ATOM 2220 C CA . ASN B 1 10 ? 0.521 -10.094 5.777 1 93.25 10 ASN B CA 1
ATOM 2221 C C . ASN B 1 10 ? -0.166 -8.734 5.695 1 93.25 10 ASN B C 1
ATOM 2223 O O . ASN B 1 10 ? -0.368 -8.203 4.605 1 93.25 10 ASN B O 1
ATOM 2227 N N . PHE B 1 11 ? -0.556 -8.234 6.836 1 89.5 11 PHE B N 1
ATOM 2228 C CA . PHE B 1 11 ? -1.287 -6.973 6.801 1 89.5 11 PHE B CA 1
ATOM 2229 C C . PHE B 1 11 ? -0.328 -5.789 6.859 1 89.5 11 PHE B C 1
ATOM 2231 O O . PHE B 1 11 ? -0.76 -4.637 6.898 1 89.5 11 PHE B O 1
ATOM 2238 N N . LYS B 1 12 ? 0.875 -6.105 6.832 1 86.06 12 LYS B N 1
ATOM 2239 C CA . LYS B 1 12 ? 1.9 -5.078 6.676 1 86.06 12 LYS B CA 1
ATOM 2240 C C . LYS B 1 12 ? 2.402 -5.016 5.238 1 86.06 12 LYS B C 1
ATOM 2242 O O . LYS B 1 12 ? 2.6 -6.051 4.598 1 86.06 12 LYS B O 1
ATOM 2247 N N . GLY B 1 13 ? 2.52 -3.779 4.73 1 84.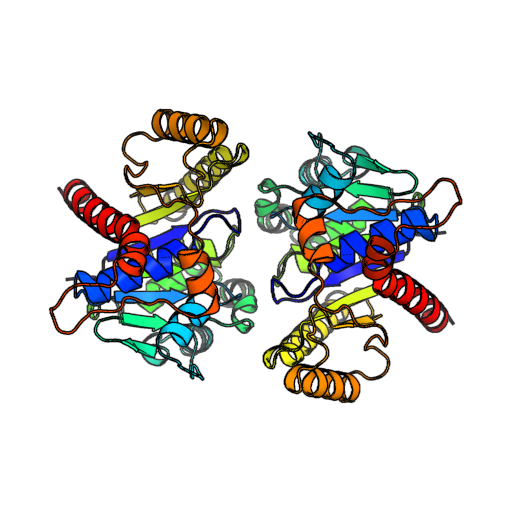5 13 GLY B N 1
ATOM 2248 C CA . GLY B 1 13 ? 3.072 -3.578 3.4 1 84.5 13 GLY B CA 1
ATOM 2249 C C . GLY B 1 13 ? 4.59 -3.65 3.367 1 84.5 13 GLY B C 1
ATOM 2250 O O . GLY B 1 13 ? 5.246 -3.449 4.391 1 84.5 13 GLY B O 1
ATOM 2251 N N . GLY B 1 14 ? 5.133 -4.027 2.271 1 82.69 14 GLY B N 1
ATOM 2252 C CA . GLY B 1 14 ? 6.57 -3.949 2.082 1 82.69 14 GLY B CA 1
ATOM 2253 C C . GLY B 1 14 ? 7.32 -5.105 2.713 1 82.69 14 GLY B C 1
ATOM 2254 O O . GLY B 1 14 ? 8.547 -5.066 2.834 1 82.69 14 GLY B O 1
ATOM 2255 N N . VAL B 1 15 ? 6.605 -6.156 3.02 1 88.44 15 VAL B N 1
ATOM 2256 C CA . VAL B 1 15 ? 7.258 -7.215 3.783 1 88.44 15 VAL B CA 1
ATOM 2257 C C . VAL B 1 15 ? 7.719 -8.32 2.84 1 88.44 15 VAL B C 1
ATOM 2259 O O . VAL B 1 15 ? 8.281 -9.328 3.279 1 88.44 15 VAL B O 1
ATOM 2262 N N . GLY B 1 16 ? 7.387 -8.234 1.524 1 91.94 16 GLY B N 1
ATOM 2263 C CA . GLY B 1 16 ? 7.914 -9.195 0.568 1 91.94 16 GLY B CA 1
ATOM 2264 C C . GLY B 1 16 ? 6.84 -10.078 -0.042 1 91.94 16 GLY B C 1
ATOM 2265 O O . GLY B 1 16 ? 7.145 -11.078 -0.7 1 91.94 16 GLY B O 1
ATOM 2266 N N . LYS B 1 17 ? 5.574 -9.781 0.151 1 95.81 17 LYS B N 1
ATOM 2267 C CA . LYS B 1 17 ? 4.473 -10.602 -0.351 1 95.81 17 LYS B CA 1
ATOM 2268 C C . LYS B 1 17 ? 4.57 -10.781 -1.863 1 95.81 17 LYS B C 1
ATOM 2270 O O . LYS B 1 17 ? 4.598 -11.906 -2.357 1 95.81 17 LYS B O 1
ATOM 2275 N N . THR B 1 18 ? 4.648 -9.656 -2.562 1 96.38 18 THR B N 1
ATOM 2276 C CA . THR B 1 18 ? 4.676 -9.68 -4.02 1 96.38 18 THR B CA 1
ATOM 2277 C C . THR B 1 18 ? 5.914 -10.406 -4.531 1 96.38 18 THR B C 1
ATOM 2279 O O . THR B 1 18 ? 5.836 -11.188 -5.48 1 96.38 18 THR B O 1
ATOM 2282 N N . LYS B 1 19 ? 7.039 -10.188 -3.895 1 95.56 19 LYS B N 1
ATOM 2283 C CA . LYS B 1 19 ? 8.281 -10.852 -4.266 1 95.56 19 LYS B CA 1
ATOM 2284 C C . LYS B 1 19 ? 8.156 -12.367 -4.117 1 95.56 19 LYS B C 1
ATOM 2286 O O . LYS B 1 19 ? 8.555 -13.117 -5.012 1 95.56 19 LYS B O 1
ATOM 2291 N N . ILE B 1 20 ? 7.625 -12.766 -3.012 1 97.88 20 ILE B N 1
ATOM 2292 C CA . ILE B 1 20 ? 7.441 -14.195 -2.756 1 97.88 20 ILE B CA 1
ATOM 2293 C C . ILE B 1 20 ? 6.523 -14.797 -3.818 1 97.88 20 ILE B C 1
ATOM 2295 O O . ILE B 1 20 ? 6.848 -15.82 -4.418 1 97.88 20 ILE B O 1
ATOM 2299 N N . VAL B 1 21 ? 5.469 -14.133 -4.105 1 98.75 21 VAL B N 1
ATOM 2300 C CA . VAL B 1 21 ? 4.492 -14.648 -5.059 1 98.75 21 VAL B CA 1
ATOM 2301 C C . VAL B 1 21 ? 5.141 -14.789 -6.434 1 98.75 21 VAL B C 1
ATOM 2303 O O . VAL B 1 21 ? 5.074 -15.859 -7.047 1 98.75 21 VAL B O 1
ATOM 2306 N N . THR B 1 22 ? 5.809 -13.742 -6.914 1 98.62 22 THR B N 1
ATOM 2307 C CA . THR B 1 22 ? 6.309 -13.727 -8.289 1 98.62 22 THR B CA 1
ATOM 2308 C C . THR B 1 22 ? 7.504 -14.664 -8.438 1 98.62 22 THR B C 1
ATOM 2310 O O . THR B 1 22 ? 7.609 -15.391 -9.43 1 98.62 22 THR B O 1
ATOM 2313 N N . MET B 1 23 ? 8.359 -14.719 -7.414 1 98.56 23 MET B N 1
ATOM 2314 C CA . MET B 1 23 ? 9.539 -15.578 -7.488 1 98.56 23 MET B CA 1
ATOM 2315 C C . MET B 1 23 ? 9.156 -17.047 -7.367 1 98.56 23 MET B C 1
ATOM 2317 O O . MET B 1 23 ? 9.664 -17.891 -8.109 1 98.56 23 MET B O 1
ATOM 2321 N N . LEU B 1 24 ? 8.266 -17.375 -6.434 1 98.81 24 LEU B N 1
ATOM 2322 C CA . LEU B 1 24 ? 7.812 -18.766 -6.309 1 98.81 24 LEU B CA 1
ATOM 2323 C C . LEU B 1 24 ? 7.113 -19.219 -7.586 1 98.81 24 LEU B C 1
ATOM 2325 O O . LEU B 1 24 ? 7.352 -20.328 -8.055 1 98.81 24 LEU B O 1
ATOM 2329 N N . ALA B 1 25 ? 6.273 -18.375 -8.133 1 98.88 25 ALA B N 1
ATOM 2330 C CA . ALA B 1 25 ? 5.547 -18.734 -9.344 1 98.88 25 ALA B CA 1
ATOM 2331 C C . ALA B 1 25 ? 6.504 -18.969 -10.508 1 98.88 25 ALA B C 1
ATOM 2333 O O . ALA B 1 25 ? 6.379 -19.953 -11.234 1 98.88 25 ALA B O 1
ATOM 2334 N N . PHE B 1 26 ? 7.445 -18.078 -10.648 1 98.69 26 PHE B N 1
ATOM 2335 C CA . PHE B 1 26 ? 8.438 -18.188 -11.711 1 98.69 26 PHE B CA 1
ATOM 2336 C C . PHE B 1 26 ? 9.227 -19.484 -11.578 1 98.69 26 PHE B C 1
ATOM 2338 O O . PHE B 1 26 ? 9.328 -20.25 -12.539 1 98.69 26 PHE B O 1
ATOM 2345 N N . ASP B 1 27 ? 9.758 -19.719 -10.43 1 98.69 27 ASP B N 1
ATOM 2346 C CA . ASP B 1 27 ? 10.609 -20.875 -10.211 1 98.69 27 ASP B CA 1
ATOM 2347 C C . ASP B 1 27 ? 9.805 -22.172 -10.281 1 98.69 27 ASP B C 1
ATOM 2349 O O . ASP B 1 27 ? 10.305 -23.203 -10.727 1 98.69 27 ASP B O 1
ATOM 2353 N N . ASN B 1 28 ? 8.57 -22.125 -9.852 1 98.75 28 ASN B N 1
ATOM 2354 C CA . ASN B 1 28 ? 7.711 -23.297 -9.961 1 98.75 28 ASN B CA 1
ATOM 2355 C C . ASN B 1 28 ? 7.449 -23.672 -11.422 1 98.75 28 ASN B C 1
ATOM 2357 O O . ASN B 1 28 ? 7.422 -24.859 -11.766 1 98.75 28 ASN B O 1
ATOM 2361 N N . ALA B 1 29 ? 7.25 -22.703 -12.242 1 98.62 29 ALA B N 1
ATOM 2362 C CA . ALA B 1 29 ? 6.988 -22.922 -13.664 1 98.62 29 ALA B CA 1
ATOM 2363 C C . ALA B 1 29 ? 8.258 -23.344 -14.391 1 98.62 29 ALA B C 1
ATOM 2365 O O . ALA B 1 29 ? 8.25 -24.297 -15.172 1 98.62 29 ALA B O 1
ATOM 2366 N N . VAL B 1 30 ? 9.375 -22.688 -14.086 1 96.81 30 VAL B N 1
ATOM 2367 C CA . VAL B 1 30 ? 10.578 -22.812 -14.898 1 96.81 30 VAL B CA 1
ATOM 2368 C C . VAL B 1 30 ? 11.422 -23.984 -14.398 1 96.81 30 VAL B C 1
ATOM 2370 O O . VAL B 1 30 ? 11.93 -24.781 -15.188 1 96.81 30 VAL B O 1
ATOM 2373 N N . VAL B 1 31 ? 11.562 -24.062 -13.109 1 95.88 31 VAL B N 1
ATOM 2374 C CA . VAL B 1 31 ? 12.453 -25.062 -12.539 1 95.88 31 VAL B CA 1
ATOM 2375 C C . VAL B 1 31 ? 11.688 -26.375 -12.32 1 95.88 31 VAL B C 1
ATOM 2377 O O . VAL B 1 31 ? 12.133 -27.438 -12.75 1 95.88 31 VAL B O 1
ATOM 2380 N N . ASN B 1 32 ? 10.516 -26.266 -11.719 1 97.5 32 ASN B N 1
ATOM 2381 C CA . ASN B 1 32 ? 9.766 -27.469 -11.406 1 97.5 32 ASN B CA 1
ATOM 2382 C C . ASN B 1 32 ? 8.875 -27.891 -12.57 1 97.5 32 ASN B C 1
ATOM 2384 O O . ASN B 1 32 ? 8.281 -28.969 -12.539 1 97.5 32 ASN B O 1
ATOM 2388 N N . LYS B 1 33 ? 8.672 -27.047 -13.562 1 97.94 33 LYS B N 1
ATOM 2389 C CA . LYS B 1 33 ? 7.887 -27.312 -14.766 1 97.94 33 LYS B CA 1
ATOM 2390 C C . LYS B 1 33 ? 6.438 -27.641 -14.422 1 97.94 33 LYS B C 1
ATOM 2392 O O . LYS B 1 33 ? 5.855 -28.578 -14.977 1 97.94 33 LYS B O 1
ATOM 2397 N N . LYS B 1 34 ? 5.926 -26.922 -13.484 1 98.38 34 LYS B N 1
ATOM 2398 C CA . LYS B 1 34 ? 4.539 -27.109 -13.062 1 98.38 34 LYS B CA 1
ATOM 2399 C C . LYS B 1 34 ? 3.65 -25.984 -13.602 1 98.38 34 LYS B C 1
ATOM 2401 O O . LYS B 1 34 ? 4.039 -24.812 -13.586 1 98.38 34 LYS B O 1
ATOM 2406 N N . LYS B 1 35 ? 2.504 -26.375 -14.117 1 98.69 35 LYS B N 1
ATOM 2407 C CA . LYS B 1 35 ? 1.538 -25.375 -14.562 1 98.69 35 LYS B CA 1
ATOM 2408 C C . LYS B 1 35 ? 1.101 -24.484 -13.414 1 98.69 35 LYS B C 1
ATOM 2410 O O . LYS B 1 35 ? 0.463 -24.938 -12.469 1 98.69 35 LYS B O 1
ATOM 2415 N N . THR B 1 36 ? 1.449 -23.203 -13.555 1 98.81 36 THR B N 1
ATOM 2416 C CA . THR B 1 36 ? 1.309 -22.266 -12.445 1 98.81 36 THR B CA 1
ATOM 2417 C C . THR B 1 36 ? 0.509 -21.047 -12.875 1 98.81 36 THR B C 1
ATOM 2419 O O . THR B 1 36 ? 0.713 -20.516 -13.969 1 98.81 36 THR B O 1
ATOM 2422 N N . LEU B 1 37 ? -0.464 -20.656 -12.023 1 98.88 37 LEU B N 1
ATOM 2423 C CA . LEU B 1 37 ? -1.236 -19.438 -12.227 1 98.88 37 LEU B CA 1
ATOM 2424 C C . LEU B 1 37 ? -0.978 -18.438 -11.102 1 98.88 37 LEU B C 1
ATOM 2426 O O . LEU B 1 37 ? -0.979 -18.812 -9.922 1 98.88 37 LEU B O 1
ATOM 2430 N N . VAL B 1 38 ? -0.658 -17.219 -11.477 1 98.94 38 VAL B N 1
ATOM 2431 C CA . VAL B 1 38 ? -0.636 -16.125 -10.523 1 98.94 38 VAL B CA 1
ATOM 2432 C C . VAL B 1 38 ? -1.915 -15.305 -10.648 1 98.94 38 VAL B C 1
ATOM 2434 O O . VAL B 1 38 ? -2.318 -14.938 -11.758 1 98.94 38 VAL B O 1
ATOM 2437 N N . ILE B 1 39 ? -2.574 -15.062 -9.539 1 98.88 39 ILE B N 1
ATOM 2438 C CA . ILE B 1 39 ? -3.711 -14.148 -9.492 1 98.88 39 ILE B CA 1
ATOM 2439 C C . ILE B 1 39 ? -3.346 -12.914 -8.672 1 98.88 39 ILE B C 1
ATOM 2441 O O . ILE B 1 39 ? -3.113 -13.008 -7.461 1 98.88 39 ILE B O 1
ATOM 2445 N N . ASP B 1 40 ? -3.27 -11.812 -9.32 1 98.5 40 ASP B N 1
ATOM 2446 C CA . ASP B 1 40 ? -3.031 -10.523 -8.68 1 98.5 40 ASP B CA 1
ATOM 2447 C C . ASP B 1 40 ? -4.348 -9.836 -8.328 1 98.5 40 ASP B C 1
ATOM 2449 O O . ASP B 1 40 ? -5.133 -9.484 -9.211 1 98.5 40 ASP B O 1
ATOM 2453 N N . ILE B 1 41 ? -4.57 -9.641 -6.992 1 97.69 41 ILE B N 1
ATOM 2454 C CA . ILE B 1 41 ? -5.809 -8.961 -6.629 1 97.69 41 ILE B CA 1
ATOM 2455 C C . ILE B 1 41 ? -5.484 -7.688 -5.848 1 97.69 41 ILE B C 1
ATOM 2457 O O . ILE B 1 41 ? -6.324 -7.188 -5.09 1 97.69 41 ILE B O 1
ATOM 2461 N N . ASP B 1 42 ? -4.281 -7.25 -5.934 1 95.44 42 ASP B N 1
ATOM 2462 C CA . ASP B 1 42 ? -3.883 -5.941 -5.422 1 95.44 42 ASP B CA 1
ATOM 2463 C C . ASP B 1 42 ? -4.07 -4.855 -6.48 1 95.44 42 ASP B C 1
ATOM 2465 O O . ASP B 1 42 ? -3.371 -4.848 -7.496 1 95.44 42 ASP B O 1
ATOM 2469 N N . PRO B 1 43 ? -4.852 -3.863 -6.148 1 93.12 43 PRO B N 1
ATOM 2470 C CA . PRO B 1 43 ? -5.105 -2.814 -7.141 1 93.12 43 PRO B CA 1
ATOM 2471 C C . PRO B 1 43 ? -3.832 -2.078 -7.551 1 93.12 43 PRO B C 1
ATOM 2473 O O . PRO B 1 43 ? -3.816 -1.396 -8.578 1 93.12 43 PRO B O 1
ATOM 2476 N N . GLN B 1 44 ? -2.762 -2.199 -6.801 1 88.25 44 GLN B N 1
ATOM 2477 C CA . GLN B 1 44 ? -1.485 -1.613 -7.195 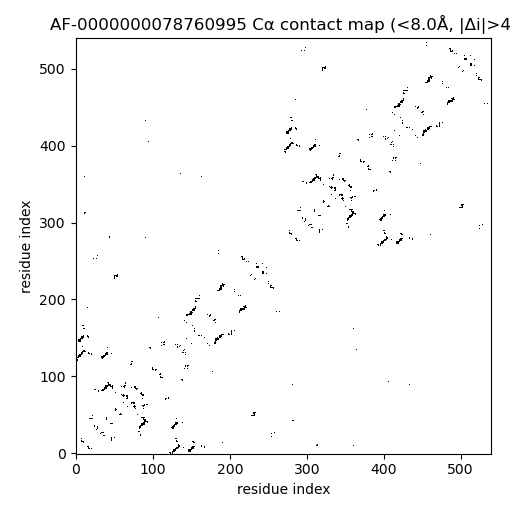1 88.25 44 GLN B CA 1
ATOM 2478 C C . GLN B 1 44 ? -0.833 -2.418 -8.312 1 88.25 44 GLN B C 1
ATOM 2480 O O . GLN B 1 44 ? 0.039 -1.912 -9.023 1 88.25 44 GLN B O 1
ATOM 2485 N N . ALA B 1 45 ? -1.182 -3.613 -8.484 1 93.56 45 ALA B N 1
ATOM 2486 C CA . ALA B 1 45 ? -0.852 -4.477 -9.617 1 93.56 45 ALA B CA 1
ATOM 2487 C C . ALA B 1 45 ? 0.655 -4.695 -9.719 1 93.56 45 ALA B C 1
ATOM 2489 O O . ALA B 1 45 ? 1.206 -4.754 -10.82 1 93.56 45 ALA B O 1
ATOM 2490 N N . ASN B 1 46 ? 1.378 -4.789 -8.578 1 91.5 46 ASN B N 1
ATOM 2491 C CA . ASN B 1 46 ? 2.824 -4.98 -8.625 1 91.5 46 ASN B CA 1
ATOM 2492 C C . ASN B 1 46 ? 3.193 -6.332 -9.227 1 91.5 46 ASN B C 1
ATOM 2494 O O . ASN B 1 46 ? 4.082 -6.418 -10.078 1 91.5 46 ASN B O 1
ATOM 2498 N N . ALA B 1 47 ? 2.512 -7.367 -8.812 1 97.12 47 ALA B N 1
ATOM 2499 C CA . ALA B 1 47 ? 2.793 -8.695 -9.359 1 97.12 47 ALA B CA 1
ATOM 2500 C C . ALA B 1 47 ? 2.541 -8.727 -10.867 1 97.12 47 ALA B C 1
ATOM 2502 O O . ALA B 1 47 ? 3.334 -9.289 -11.625 1 97.12 47 ALA B O 1
ATOM 2503 N N . SER B 1 48 ? 1.448 -8.109 -11.289 1 97.62 48 SER B N 1
ATOM 2504 C CA . SER B 1 48 ? 1.111 -8.016 -12.703 1 97.62 48 SER B CA 1
ATOM 2505 C C . SER B 1 48 ? 2.232 -7.352 -13.492 1 97.62 48 SER B C 1
ATOM 2507 O O . SER B 1 48 ? 2.635 -7.852 -14.547 1 97.62 48 SER B O 1
ATOM 2509 N N . GLN B 1 49 ? 2.758 -6.289 -12.984 1 93.25 49 GLN B N 1
ATOM 2510 C CA . GLN B 1 49 ? 3.783 -5.516 -13.68 1 93.25 49 GLN B CA 1
ATOM 2511 C C . GLN B 1 49 ? 5.098 -6.289 -13.758 1 93.25 49 GLN B C 1
ATOM 2513 O O . GLN B 1 49 ? 5.746 -6.312 -14.805 1 93.25 49 GLN B O 1
ATOM 2518 N N . ILE B 1 50 ? 5.492 -6.859 -12.664 1 95.12 50 ILE B N 1
ATOM 2519 C CA . ILE B 1 50 ? 6.742 -7.613 -12.617 1 95.12 50 ILE B CA 1
ATOM 2520 C C . ILE B 1 50 ? 6.707 -8.734 -13.648 1 95.12 50 ILE B C 1
ATOM 2522 O O . ILE B 1 50 ? 7.648 -8.898 -14.43 1 95.12 50 ILE B O 1
ATOM 2526 N N . LEU B 1 51 ? 5.613 -9.492 -13.68 1 98 51 LEU B N 1
ATOM 2527 C CA . LEU B 1 51 ? 5.527 -10.625 -14.586 1 98 51 LEU B CA 1
ATOM 2528 C C . LEU B 1 51 ? 5.422 -10.156 -16.031 1 98 51 LEU B C 1
ATOM 2530 O O . LEU B 1 51 ? 5.988 -10.781 -16.938 1 98 51 LEU B O 1
ATOM 2534 N N . ALA B 1 52 ? 4.688 -9.086 -16.266 1 96.69 52 ALA B N 1
ATOM 2535 C CA . ALA B 1 52 ? 4.625 -8.523 -17.609 1 96.69 52 ALA B CA 1
ATOM 2536 C C . ALA B 1 52 ? 6.008 -8.094 -18.094 1 96.69 52 ALA B C 1
ATOM 2538 O O . ALA B 1 52 ? 6.395 -8.375 -19.219 1 96.69 52 ALA B O 1
ATOM 2539 N N . ARG B 1 53 ? 6.773 -7.449 -17.266 1 93 53 ARG B N 1
ATOM 2540 C CA . ARG B 1 53 ? 8.117 -6.98 -17.609 1 93 53 ARG B CA 1
ATOM 2541 C C . ARG B 1 53 ? 9.055 -8.156 -17.859 1 93 53 ARG B C 1
ATOM 2543 O O . ARG B 1 53 ? 9.977 -8.055 -18.672 1 93 53 ARG B O 1
ATOM 2550 N N . THR B 1 54 ? 8.805 -9.203 -17.125 1 96.06 54 THR B N 1
ATOM 2551 C CA . THR B 1 54 ? 9.633 -10.398 -17.234 1 96.06 54 THR B CA 1
ATOM 2552 C C . THR B 1 54 ? 9.68 -10.898 -18.672 1 96.06 54 THR B C 1
ATOM 2554 O O . THR B 1 54 ? 10.695 -11.43 -19.109 1 96.06 54 THR B O 1
ATOM 2557 N N . VAL B 1 55 ? 8.609 -10.656 -19.422 1 96.62 55 VAL B N 1
ATOM 2558 C CA . VAL B 1 55 ? 8.539 -11.164 -20.797 1 96.62 55 VAL B CA 1
ATOM 2559 C C . VAL B 1 55 ? 8.344 -10.008 -21.766 1 96.62 55 VAL B C 1
ATOM 2561 O O . VAL B 1 55 ? 7.891 -10.211 -22.891 1 96.62 55 VAL B O 1
ATOM 2564 N N . ASP B 1 56 ? 8.555 -8.789 -21.328 1 93.94 56 ASP B N 1
ATOM 2565 C CA . ASP B 1 56 ? 8.453 -7.566 -22.125 1 93.94 56 ASP B CA 1
ATOM 2566 C C . ASP B 1 56 ? 7.062 -7.426 -22.734 1 93.94 56 ASP B C 1
ATOM 2568 O O . ASP B 1 56 ? 6.93 -7.117 -23.922 1 93.94 56 ASP B O 1
ATOM 2572 N N . LEU B 1 57 ? 6.129 -7.812 -21.938 1 92.38 57 LEU B N 1
ATOM 2573 C CA . LEU B 1 57 ? 4.742 -7.633 -22.344 1 92.38 57 LEU B CA 1
ATOM 2574 C C . LEU B 1 57 ? 4.297 -6.191 -22.141 1 92.38 57 LEU B C 1
ATOM 2576 O O . LEU B 1 57 ? 4.293 -5.691 -21.016 1 92.38 57 LEU B O 1
ATOM 2580 N N . ASP B 1 58 ? 3.861 -5.555 -23.156 1 85.69 58 ASP B N 1
ATOM 2581 C CA . ASP B 1 58 ? 3.584 -4.125 -23.109 1 85.69 58 ASP B CA 1
ATOM 2582 C C . ASP B 1 58 ? 2.158 -3.852 -22.641 1 85.69 58 ASP B C 1
ATOM 2584 O O . ASP B 1 58 ? 1.86 -2.762 -22.141 1 85.69 58 ASP B O 1
ATOM 2588 N N . HIS B 1 59 ? 1.315 -4.871 -22.906 1 87.5 59 HIS B N 1
ATOM 2589 C CA . HIS B 1 59 ? -0.09 -4.613 -22.609 1 87.5 59 HIS B CA 1
ATOM 2590 C C . HIS B 1 59 ? -0.793 -5.875 -22.125 1 87.5 59 HIS B C 1
ATOM 2592 O O . HIS B 1 59 ? -0.526 -6.973 -22.625 1 87.5 59 HIS B O 1
ATOM 2598 N N . ILE B 1 60 ? -1.537 -5.707 -21.109 1 91.75 60 ILE B N 1
ATOM 2599 C CA . ILE B 1 60 ? -2.441 -6.75 -20.641 1 91.75 60 ILE B CA 1
ATOM 2600 C C . ILE B 1 60 ? -3.879 -6.398 -21.016 1 91.75 60 ILE B C 1
ATOM 2602 O O . ILE B 1 60 ? -4.395 -5.352 -20.625 1 91.75 60 ILE B O 1
ATOM 2606 N N . ASP B 1 61 ? -4.559 -7.203 -21.734 1 90.12 61 ASP B N 1
ATOM 2607 C CA . ASP B 1 61 ? -5.852 -6.91 -22.344 1 90.12 61 ASP B CA 1
ATOM 2608 C C . ASP B 1 61 ? -6.969 -6.902 -21.312 1 90.12 61 ASP B C 1
ATOM 2610 O O . ASP B 1 61 ? -7.824 -6.02 -21.312 1 90.12 61 ASP B O 1
ATOM 2614 N N . LYS B 1 62 ? -6.969 -7.973 -20.578 1 96.12 62 LYS B N 1
ATOM 2615 C CA . LYS B 1 62 ? -8.031 -8.141 -19.594 1 96.12 62 LYS B CA 1
ATOM 2616 C C . LYS B 1 62 ? -7.445 -8.43 -18.203 1 96.12 62 LYS B C 1
ATOM 2618 O O . LYS B 1 62 ? -6.43 -9.117 -18.094 1 96.12 62 LYS B O 1
ATOM 2623 N N . THR B 1 63 ? -8.062 -7.871 -17.266 1 97.56 63 THR B N 1
ATOM 2624 C CA . THR B 1 63 ? -7.645 -8.047 -15.883 1 97.56 63 THR B CA 1
ATOM 2625 C C . THR B 1 63 ? -8.727 -8.75 -15.07 1 97.56 63 THR B C 1
ATOM 2627 O O . THR B 1 63 ? -9.773 -9.117 -15.609 1 97.56 63 THR B O 1
ATOM 2630 N N . ILE B 1 64 ? -8.492 -8.945 -13.844 1 98 64 ILE B N 1
ATOM 2631 C CA . ILE B 1 64 ? -9.43 -9.602 -12.945 1 98 64 ILE B CA 1
ATOM 2632 C C . ILE B 1 64 ? -10.742 -8.82 -12.891 1 98 64 ILE B C 1
ATOM 2634 O O . ILE B 1 64 ? -11.805 -9.391 -12.641 1 98 64 ILE B O 1
ATOM 2638 N N . VAL B 1 65 ? -10.695 -7.562 -13.164 1 95.69 65 VAL B N 1
ATOM 2639 C CA . VAL B 1 65 ? -11.891 -6.73 -13.195 1 95.69 65 VAL B CA 1
ATOM 2640 C C . VAL B 1 65 ? -12.852 -7.246 -14.266 1 95.69 65 VAL B C 1
ATOM 2642 O O . VAL B 1 65 ? -14.047 -7.398 -14.016 1 95.69 65 VAL B O 1
ATOM 2645 N N . ASP B 1 66 ? -12.289 -7.527 -15.375 1 96.88 66 ASP B N 1
ATOM 2646 C CA . ASP B 1 66 ? -13.086 -8.078 -16.469 1 96.88 66 ASP B CA 1
ATOM 2647 C C . ASP B 1 66 ? -13.664 -9.438 -16.078 1 96.88 66 ASP B C 1
ATOM 2649 O O . ASP B 1 66 ? -14.828 -9.734 -16.375 1 96.88 66 ASP B O 1
ATOM 2653 N N . GLY B 1 67 ? -12.828 -10.273 -15.477 1 97.31 67 GLY B N 1
ATOM 2654 C CA . GLY B 1 67 ? -13.273 -11.594 -15.062 1 97.31 67 GLY B CA 1
ATOM 2655 C C . GLY B 1 67 ? -14.422 -11.547 -14.07 1 97.31 67 GLY B C 1
ATOM 2656 O O . GLY B 1 67 ? -15.359 -12.336 -14.18 1 97.31 67 GLY B O 1
ATOM 2657 N N . ILE B 1 68 ? -14.336 -10.633 -13.117 1 96.19 68 ILE B N 1
ATOM 2658 C CA . ILE B 1 68 ? -15.383 -10.484 -12.109 1 96.19 68 ILE B CA 1
ATOM 2659 C C . ILE B 1 68 ? -16.656 -9.969 -12.758 1 96.19 68 ILE B C 1
ATOM 2661 O O . ILE B 1 68 ? -17.75 -10.5 -12.523 1 96.19 68 ILE B O 1
ATOM 2665 N N . ASN B 1 69 ? -16.531 -8.984 -13.641 1 94.62 69 ASN B N 1
ATOM 2666 C CA . ASN B 1 69 ? -17.672 -8.383 -14.305 1 94.62 69 ASN B CA 1
ATOM 2667 C C . ASN B 1 69 ? -18.406 -9.391 -15.188 1 94.62 69 ASN B C 1
ATOM 2669 O O . ASN B 1 69 ? -19.641 -9.383 -15.266 1 94.62 69 ASN B O 1
ATOM 2673 N N . GLU B 1 70 ? -17.672 -10.234 -15.812 1 96.62 70 GLU B N 1
ATOM 2674 C CA . GLU B 1 70 ? -18.25 -11.219 -16.719 1 96.62 70 GLU B CA 1
ATOM 2675 C C . GLU B 1 70 ? -18.484 -12.555 -16.016 1 96.62 70 GLU B C 1
ATOM 2677 O O . GLU B 1 70 ? -18.938 -13.523 -16.641 1 96.62 70 GLU B O 1
ATOM 2682 N N . GLU B 1 71 ? -18.141 -12.602 -14.727 1 96.19 71 GLU B N 1
ATOM 2683 C CA . GLU B 1 71 ? -18.25 -13.797 -13.906 1 96.19 71 GLU B CA 1
ATOM 2684 C C . GLU B 1 71 ? -17.562 -14.992 -14.562 1 96.19 71 GLU B C 1
ATOM 2686 O O . GLU B 1 71 ? -18.125 -16.094 -14.609 1 96.19 71 GLU B O 1
ATOM 2691 N N . ASN B 1 72 ? -16.406 -14.75 -15.141 1 98.12 72 ASN B N 1
ATOM 2692 C CA . ASN B 1 72 ? -15.617 -15.75 -15.844 1 98.12 72 ASN B CA 1
ATOM 2693 C C . ASN B 1 72 ? -14.133 -15.391 -15.867 1 98.12 72 ASN B C 1
ATOM 2695 O O . ASN B 1 72 ? -13.695 -14.602 -16.703 1 98.12 72 ASN B O 1
ATOM 2699 N N . LEU B 1 73 ? -13.336 -16.078 -15.047 1 98.19 73 LEU B N 1
ATOM 2700 C CA . LEU B 1 73 ? -11.922 -15.742 -14.945 1 98.19 73 LEU B CA 1
ATOM 2701 C C . LEU B 1 73 ? -11.156 -16.25 -16.156 1 98.19 73 LEU B C 1
ATOM 2703 O O . LEU B 1 73 ? -10.039 -15.805 -16.422 1 98.19 73 LEU B O 1
ATOM 2707 N N . SER B 1 74 ? -11.703 -17.172 -16.891 1 98 74 SER B N 1
ATOM 2708 C CA . SER B 1 74 ? -11 -17.766 -18.031 1 98 74 SER B CA 1
ATOM 2709 C C . SER B 1 74 ? -10.727 -16.734 -19.109 1 98 74 SER B C 1
ATOM 2711 O O . SER B 1 74 ? -9.781 -16.875 -19.891 1 98 74 SER B O 1
ATOM 2713 N N . ILE B 1 75 ? -11.484 -15.648 -19.141 1 97.81 75 ILE B N 1
ATOM 2714 C CA . ILE B 1 75 ? -11.375 -14.672 -20.234 1 97.81 75 ILE B CA 1
ATOM 2715 C C . ILE B 1 75 ? -10.211 -13.727 -19.953 1 97.81 75 ILE B C 1
ATOM 2717 O O . ILE B 1 75 ? -9.805 -12.961 -20.844 1 97.81 75 ILE B O 1
ATOM 2721 N N . CYS B 1 76 ? -9.68 -13.766 -18.703 1 97.81 76 CYS B N 1
ATOM 2722 C CA . CYS B 1 76 ? -8.664 -12.773 -18.359 1 97.81 76 CYS B CA 1
ATOM 2723 C C . CYS B 1 76 ? -7.34 -13.445 -18.016 1 97.81 76 CYS B C 1
ATOM 2725 O O . CYS B 1 76 ? -6.535 -12.891 -17.266 1 97.81 76 CYS B O 1
ATOM 2727 N N . ILE B 1 77 ? -7.172 -14.633 -18.5 1 98.38 77 ILE B N 1
ATOM 2728 C CA . ILE B 1 77 ? -5.902 -15.328 -18.312 1 98.38 77 ILE B CA 1
ATOM 2729 C C . ILE B 1 77 ? -4.902 -14.852 -19.375 1 98.38 77 ILE B C 1
ATOM 2731 O O . ILE B 1 77 ? -5.188 -14.875 -20.562 1 98.38 77 ILE B O 1
ATOM 2735 N N . THR B 1 78 ? -3.77 -14.383 -18.938 1 98.25 78 THR B N 1
ATOM 2736 C CA . THR B 1 78 ? -2.68 -13.961 -19.812 1 98.25 78 THR B CA 1
ATOM 2737 C C . THR B 1 78 ? -1.516 -14.945 -19.734 1 98.25 78 THR B C 1
ATOM 2739 O O . THR B 1 78 ? -0.904 -15.109 -18.688 1 98.25 78 THR B O 1
ATOM 2742 N N . PRO B 1 79 ? -1.178 -15.602 -20.828 1 97.88 79 PRO B N 1
ATOM 2743 C CA . PRO B 1 79 ? 0.017 -16.453 -20.812 1 97.88 79 PRO B CA 1
ATOM 2744 C C . PRO B 1 79 ? 1.31 -15.648 -20.688 1 97.88 79 PRO B C 1
ATOM 2746 O O . PRO B 1 79 ? 1.544 -14.727 -21.484 1 97.88 79 PRO B O 1
ATOM 2749 N N . ILE B 1 80 ? 2.131 -15.852 -19.703 1 98 80 ILE B N 1
ATOM 2750 C CA . ILE B 1 80 ? 3.391 -15.148 -19.484 1 98 80 ILE B CA 1
ATOM 2751 C C . ILE B 1 80 ? 4.539 -15.938 -20.109 1 98 80 ILE B C 1
ATOM 2753 O O . ILE B 1 80 ? 5.27 -15.414 -20.953 1 98 80 ILE B O 1
ATOM 2757 N N . MET B 1 81 ? 4.715 -17.156 -19.812 1 97.75 81 MET B N 1
ATOM 2758 C CA . MET B 1 81 ? 5.699 -18.094 -20.344 1 97.75 81 MET B CA 1
ATOM 2759 C C . MET B 1 81 ? 5.242 -19.531 -20.156 1 97.75 81 MET B C 1
ATOM 2761 O O . MET B 1 81 ? 4.168 -19.781 -19.609 1 97.75 81 MET B O 1
ATOM 2765 N N . GLU B 1 82 ? 6.023 -20.5 -20.688 1 97.81 82 GLU B N 1
ATOM 2766 C CA . GLU B 1 82 ? 5.668 -21.906 -20.516 1 97.81 82 GLU B CA 1
ATOM 2767 C C . GLU B 1 82 ? 5.406 -22.25 -19.047 1 97.81 82 GLU B C 1
ATOM 2769 O O . GLU B 1 82 ? 6.223 -21.938 -18.188 1 97.81 82 GLU B O 1
ATOM 2774 N N . ASN B 1 83 ? 4.227 -22.719 -18.75 1 98.44 83 ASN B N 1
ATOM 2775 C CA . ASN B 1 83 ? 3.801 -23.203 -17.438 1 98.44 83 ASN B CA 1
ATOM 2776 C C . ASN B 1 83 ? 3.441 -22.062 -16.5 1 98.44 83 ASN B C 1
ATOM 2778 O O . ASN B 1 83 ? 3.236 -22.281 -15.305 1 98.44 83 ASN B O 1
ATOM 2782 N N . LEU B 1 84 ? 3.402 -20.797 -17 1 98.75 84 LEU B N 1
ATOM 2783 C CA . LEU B 1 84 ? 3.096 -19.672 -16.125 1 98.75 84 LEU B CA 1
ATOM 2784 C C . LEU B 1 84 ? 2.066 -18.75 -16.766 1 98.75 84 LEU B C 1
ATOM 2786 O O . LEU B 1 84 ? 2.314 -18.188 -17.828 1 98.75 84 LEU B O 1
ATOM 2790 N N . ASP B 1 85 ? 0.952 -18.656 -16.094 1 98.88 85 ASP B N 1
ATOM 2791 C CA . ASP B 1 85 ? -0.108 -17.734 -16.516 1 98.88 85 ASP B CA 1
ATOM 2792 C C . ASP B 1 85 ? -0.391 -16.703 -15.422 1 98.88 85 ASP B C 1
ATOM 2794 O O . ASP B 1 85 ? 0.004 -16.875 -14.273 1 98.88 85 ASP B O 1
ATOM 2798 N N . LEU B 1 86 ? -1.046 -15.609 -15.875 1 98.81 86 LEU B N 1
ATOM 2799 C CA . LEU B 1 86 ? -1.331 -14.492 -14.992 1 98.81 86 LEU B CA 1
ATOM 2800 C C . LEU B 1 86 ? -2.766 -14.008 -15.172 1 98.81 86 LEU B C 1
ATOM 2802 O O . LEU B 1 86 ? -3.244 -13.875 -16.297 1 98.81 86 LEU B O 1
ATOM 2806 N N . ILE B 1 87 ? -3.473 -13.938 -14.117 1 98.81 87 ILE B N 1
ATOM 2807 C CA . ILE B 1 87 ? -4.621 -13.039 -14.055 1 98.81 87 ILE B CA 1
ATOM 2808 C C . ILE B 1 87 ? -4.211 -11.719 -13.414 1 98.81 87 ILE B C 1
ATOM 2810 O O . ILE B 1 87 ? -3.973 -11.664 -12.203 1 98.81 87 ILE B O 1
ATOM 2814 N N . ALA B 1 88 ? -4.152 -10.727 -14.211 1 98.5 88 ALA B N 1
ATOM 2815 C CA . ALA B 1 88 ? -3.582 -9.438 -13.812 1 98.5 88 ALA B CA 1
ATOM 2816 C C . ALA B 1 88 ? -4.625 -8.57 -13.117 1 98.5 88 ALA B C 1
ATOM 2818 O O . ALA B 1 88 ? -5.816 -8.891 -13.125 1 98.5 88 ALA B O 1
ATOM 2819 N N . CYS B 1 89 ? -4.121 -7.566 -12.422 1 96.81 89 CYS B N 1
ATOM 2820 C CA . CYS B 1 89 ? -4.945 -6.566 -11.75 1 96.81 89 CYS B CA 1
ATOM 2821 C C . CYS B 1 89 ? -4.582 -5.16 -12.211 1 96.81 89 CYS B C 1
ATOM 2823 O O . CYS B 1 89 ? -3.598 -4.977 -12.938 1 96.81 89 CYS B O 1
ATOM 2825 N N . ASP B 1 90 ? -5.41 -4.258 -11.969 1 90.31 90 ASP B N 1
ATOM 2826 C CA . ASP B 1 90 ? -5.109 -2.844 -12.172 1 90.31 90 ASP B CA 1
ATOM 2827 C C . ASP B 1 90 ? -5.883 -1.974 -11.18 1 90.31 90 ASP B C 1
ATOM 2829 O O . ASP B 1 90 ? -6.578 -2.49 -10.305 1 90.31 90 ASP B O 1
ATOM 2833 N N . THR B 1 91 ? -5.75 -0.694 -11.266 1 84.81 91 THR B N 1
ATOM 2834 C CA . THR B 1 91 ? -6.25 0.26 -10.289 1 84.81 91 THR B CA 1
ATOM 2835 C C . THR B 1 91 ? -7.773 0.234 -10.234 1 84.81 91 THR B C 1
ATOM 2837 O O . THR B 1 91 ? -8.375 0.59 -9.219 1 84.81 91 THR B O 1
ATOM 2840 N N . SER B 1 92 ? -8.422 -0.179 -11.242 1 87 92 SER B N 1
ATOM 2841 C CA . SER B 1 92 ? -9.883 -0.204 -11.273 1 87 92 SER B CA 1
ATOM 2842 C C . SER B 1 92 ? -10.438 -1.212 -10.273 1 87 92 SER B C 1
ATOM 2844 O O . SER B 1 92 ? -11.609 -1.13 -9.891 1 87 92 SER B O 1
ATOM 2846 N N . PHE B 1 93 ? -9.547 -2.133 -9.828 1 93.31 93 PHE B N 1
ATOM 2847 C CA . PHE B 1 93 ? -9.992 -3.162 -8.891 1 93.31 93 PHE B CA 1
ATOM 2848 C C . PHE B 1 93 ? -10.219 -2.576 -7.504 1 93.31 93 PHE B C 1
ATOM 2850 O O . PHE B 1 93 ? -10.758 -3.246 -6.621 1 93.31 93 PHE B O 1
ATOM 2857 N N . ARG B 1 94 ? -10.008 -1.341 -7.305 1 86.5 94 ARG B N 1
ATOM 2858 C CA . ARG B 1 94 ? -10.25 -0.656 -6.039 1 86.5 94 ARG B CA 1
ATOM 2859 C C . ARG B 1 94 ? -11.727 -0.667 -5.684 1 86.5 94 ARG B C 1
ATOM 2861 O O . ARG B 1 94 ? -12.094 -0.53 -4.516 1 86.5 94 ARG B O 1
ATOM 2868 N N . SER B 1 95 ? -12.602 -0.869 -6.621 1 84.31 95 SER B N 1
ATOM 2869 C CA . SER B 1 95 ? -14.055 -0.852 -6.438 1 84.31 95 SER B CA 1
ATOM 2870 C C . SER B 1 95 ? -14.57 -2.219 -6 1 84.31 95 SER B C 1
ATOM 2872 O O . SER B 1 95 ? -15.766 -2.391 -5.777 1 84.31 95 SER B O 1
ATOM 2874 N N . PHE B 1 96 ? -13.711 -3.205 -5.773 1 92.12 96 PHE B N 1
ATOM 2875 C CA . PHE B 1 96 ? -14.102 -4.59 -5.531 1 92.12 96 PHE B CA 1
ATOM 2876 C C . PHE B 1 96 ? -14.906 -4.703 -4.242 1 92.12 96 PHE B C 1
ATOM 2878 O O . PHE B 1 96 ? -15.93 -5.395 -4.199 1 92.12 96 PHE B O 1
ATOM 2885 N N . SER B 1 97 ? -14.445 -4.074 -3.211 1 85.56 97 SER B N 1
ATOM 2886 C CA . SER B 1 97 ? -15.148 -4.137 -1.936 1 85.56 97 SER B CA 1
ATOM 2887 C C . SER B 1 97 ? -16.594 -3.645 -2.076 1 85.56 97 SER B C 1
ATOM 2889 O O . SER B 1 97 ? -17.516 -4.289 -1.586 1 85.56 97 SER B O 1
ATOM 2891 N N . ASN B 1 98 ? -16.719 -2.502 -2.715 1 81 98 ASN B N 1
ATOM 2892 C CA . ASN B 1 98 ? -18.062 -1.972 -2.947 1 81 98 ASN B CA 1
ATOM 2893 C C . ASN B 1 98 ? -18.891 -2.91 -3.816 1 81 98 ASN B C 1
ATOM 2895 O O . ASN B 1 98 ? -20.094 -3.051 -3.607 1 81 98 ASN B O 1
ATOM 2899 N N . TYR B 1 99 ? -18.281 -3.488 -4.797 1 87.62 99 TYR B N 1
ATOM 2900 C CA . TYR B 1 99 ? -18.938 -4.441 -5.676 1 87.62 99 TYR B CA 1
ATOM 2901 C C . TYR B 1 99 ? -19.531 -5.598 -4.883 1 87.62 99 TYR B C 1
ATOM 2903 O O . TYR B 1 99 ? -20.703 -5.953 -5.07 1 87.62 99 TYR B O 1
ATOM 2911 N N . VAL B 1 100 ? -18.719 -6.223 -3.975 1 91.31 100 VAL B N 1
ATOM 2912 C CA . VAL B 1 100 ? -19.188 -7.406 -3.254 1 91.31 100 VAL B CA 1
ATOM 2913 C C . VAL B 1 100 ? -20.328 -7.031 -2.316 1 91.31 100 VAL B C 1
ATOM 2915 O O . VAL B 1 100 ? -21.297 -7.785 -2.174 1 91.31 100 VAL B O 1
ATOM 2918 N N . ILE B 1 101 ? -20.266 -5.879 -1.748 1 81.56 101 ILE B N 1
ATOM 2919 C CA . ILE B 1 101 ? -21.281 -5.43 -0.818 1 81.56 101 ILE B CA 1
ATOM 2920 C C . ILE B 1 101 ? -22.578 -5.16 -1.576 1 81.56 101 ILE B C 1
ATOM 2922 O O . ILE B 1 101 ? -23.672 -5.504 -1.104 1 81.56 101 ILE B O 1
ATOM 2926 N N . ALA B 1 102 ? -22.484 -4.594 -2.719 1 83.56 102 ALA B N 1
ATOM 2927 C CA . ALA B 1 102 ? -23.641 -4.188 -3.502 1 83.56 102 ALA B CA 1
ATOM 2928 C C . ALA B 1 102 ? -24.344 -5.398 -4.121 1 83.56 102 ALA B C 1
ATOM 2930 O O . ALA B 1 102 ? -25.562 -5.395 -4.309 1 83.56 102 ALA B O 1
ATOM 2931 N N . ASN B 1 103 ? -23.609 -6.43 -4.363 1 90.94 103 ASN B N 1
ATOM 2932 C CA . ASN B 1 103 ? -24.156 -7.504 -5.188 1 90.94 103 ASN B CA 1
ATOM 2933 C C . ASN B 1 103 ? -24.469 -8.742 -4.352 1 90.94 103 ASN B C 1
ATOM 2935 O O . ASN B 1 103 ? -25.172 -9.641 -4.82 1 90.94 103 ASN B O 1
ATOM 2939 N N . PHE B 1 104 ? -23.938 -8.766 -3.172 1 91.12 104 PHE B N 1
ATOM 2940 C CA . PHE B 1 104 ? -24.188 -9.93 -2.324 1 91.12 104 PHE B CA 1
ATOM 2941 C C . PHE B 1 104 ? -24.688 -9.5 -0.952 1 91.12 104 PHE B C 1
ATOM 2943 O O . PHE B 1 104 ? -24.031 -8.727 -0.256 1 91.12 104 PHE B O 1
ATOM 2950 N N . GLU B 1 105 ? -25.828 -10.008 -0.545 1 88 105 GLU B N 1
ATOM 2951 C CA . GLU B 1 105 ? -26.406 -9.648 0.747 1 88 105 GLU B CA 1
ATOM 2952 C C . GLU B 1 105 ? -25.781 -10.453 1.876 1 88 105 GLU B C 1
ATOM 2954 O O . GLU B 1 105 ? -25.5 -9.914 2.949 1 88 105 GLU B O 1
ATOM 2959 N N . ASP B 1 106 ? -25.531 -11.711 1.556 1 91.81 106 ASP B N 1
ATOM 2960 C CA . ASP B 1 106 ? -24.969 -12.633 2.539 1 91.81 106 ASP B CA 1
ATOM 2961 C C . ASP B 1 106 ? -23.453 -12.453 2.66 1 91.81 106 ASP B C 1
ATOM 2963 O O . ASP B 1 106 ? -22.734 -12.453 1.654 1 91.81 106 ASP B O 1
ATOM 2967 N N . GLU B 1 107 ? -22.953 -12.305 3.838 1 89.31 107 GLU B N 1
ATOM 2968 C CA . GLU B 1 107 ? -21.531 -12.07 4.098 1 89.31 107 GLU B CA 1
ATOM 2969 C C . GLU B 1 107 ? -20.688 -13.219 3.559 1 89.31 107 GLU B C 1
ATOM 2971 O O . GLU B 1 107 ? -19.594 -13 3.035 1 89.31 107 GLU B O 1
ATOM 2976 N N . LYS B 1 108 ? -21.203 -14.391 3.76 1 92.62 108 LYS B N 1
ATOM 2977 C CA . LYS B 1 108 ? -20.453 -15.547 3.285 1 92.62 108 LYS B CA 1
ATOM 2978 C C . LYS B 1 108 ? -20.297 -15.516 1.767 1 92.62 108 LYS B C 1
ATOM 2980 O O . LYS B 1 108 ? -19.234 -15.859 1.237 1 92.62 108 LYS B O 1
ATOM 2985 N N . GLU B 1 109 ? -21.328 -15.102 1.127 1 94.62 109 GLU B N 1
ATOM 2986 C CA . GLU B 1 109 ? -21.266 -14.977 -0.326 1 94.62 109 GLU B CA 1
ATOM 2987 C C . GLU B 1 109 ? -20.281 -13.883 -0.743 1 94.62 109 GLU B C 1
ATOM 2989 O O . GLU B 1 109 ? -19.609 -14.008 -1.766 1 94.62 109 GLU B O 1
ATOM 2994 N N . GLN B 1 110 ? -20.172 -12.867 0.059 1 94.19 110 GLN B N 1
ATOM 2995 C CA . GLN B 1 110 ? -19.297 -11.742 -0.225 1 94.19 110 GLN B CA 1
ATOM 2996 C C . GLN B 1 110 ? -17.828 -12.18 -0.2 1 94.19 110 GLN B C 1
ATOM 2998 O O . GLN B 1 110 ? -17 -11.648 -0.955 1 94.19 110 GLN B O 1
ATOM 3003 N N . ILE B 1 111 ? -17.5 -13.164 0.615 1 95.88 111 ILE B N 1
ATOM 3004 C CA . ILE B 1 111 ? -16.094 -13.5 0.778 1 95.88 111 ILE B CA 1
ATOM 3005 C C . ILE B 1 111 ? -15.742 -14.688 -0.117 1 95.88 111 ILE B C 1
ATOM 3007 O O . ILE B 1 111 ? -14.578 -15.086 -0.201 1 95.88 111 ILE B O 1
ATOM 3011 N N . MET B 1 112 ? -16.734 -15.312 -0.876 1 96.88 112 MET B N 1
ATOM 3012 C CA . MET B 1 112 ? -16.5 -16.531 -1.646 1 96.88 112 MET B CA 1
ATOM 3013 C C . MET B 1 112 ? -16.516 -16.234 -3.143 1 96.88 112 MET B C 1
ATOM 3015 O O . MET B 1 112 ? -16.516 -17.156 -3.959 1 96.88 112 MET B O 1
ATOM 3019 N N . VAL B 1 113 ? -16.516 -14.984 -3.502 1 97.44 113 VAL B N 1
ATOM 3020 C CA . VAL B 1 113 ? -16.625 -14.586 -4.902 1 97.44 113 VAL B CA 1
ATOM 3021 C C . VAL B 1 113 ? -15.461 -15.164 -5.699 1 97.44 113 VAL B C 1
ATOM 3023 O O . VAL B 1 113 ? -15.664 -15.797 -6.738 1 97.44 113 VAL B O 1
ATOM 3026 N N . LEU B 1 114 ? -14.25 -14.961 -5.242 1 98 114 LEU B N 1
ATOM 3027 C CA . LEU B 1 114 ? -13.062 -15.422 -5.957 1 98 114 LEU B CA 1
ATOM 3028 C C . LEU B 1 114 ? -13.008 -16.938 -6.012 1 98 114 LEU B C 1
ATOM 3030 O O . LEU B 1 114 ? -12.648 -17.516 -7.039 1 98 114 LEU B O 1
ATOM 3034 N N . GLU B 1 115 ? -13.344 -17.578 -4.883 1 97.75 115 GLU B N 1
ATOM 3035 C CA . GLU B 1 115 ? -13.352 -19.047 -4.84 1 97.75 115 GLU B CA 1
ATOM 3036 C C . GLU B 1 115 ? -14.273 -19.625 -5.906 1 97.75 115 GLU B C 1
ATOM 3038 O O . GLU B 1 115 ? -13.898 -20.547 -6.629 1 97.75 115 GLU B O 1
ATOM 3043 N N . LYS B 1 116 ? -15.445 -19.078 -5.996 1 96.94 116 LYS B N 1
ATOM 3044 C CA . LYS B 1 116 ? -16.438 -19.547 -6.957 1 96.94 116 LYS B CA 1
ATOM 3045 C C . LYS B 1 116 ? -15.961 -19.359 -8.391 1 96.94 116 LYS B C 1
ATOM 3047 O O . LYS B 1 116 ? -16.125 -20.234 -9.234 1 96.94 116 LYS B O 1
ATOM 3052 N N . LEU B 1 117 ? -15.383 -18.25 -8.641 1 97.69 117 LEU B N 1
ATOM 3053 C CA . LEU B 1 117 ? -14.945 -17.922 -9.992 1 97.69 117 LEU B CA 1
ATOM 3054 C C . LEU B 1 117 ? -13.703 -18.719 -10.367 1 97.69 117 LEU B C 1
ATOM 3056 O O . LEU B 1 117 ? -13.438 -18.938 -11.547 1 97.69 117 LEU B O 1
ATOM 3060 N N . LEU B 1 118 ? -12.945 -19.156 -9.391 1 97.88 118 LEU B N 1
ATOM 3061 C CA . LEU B 1 118 ? -11.695 -19.891 -9.617 1 97.88 118 LEU B CA 1
ATOM 3062 C C . LEU B 1 118 ? -11.969 -21.359 -9.914 1 97.88 118 LEU B C 1
ATOM 3064 O O . LEU B 1 118 ? -11.195 -22 -10.625 1 97.88 118 LEU B O 1
ATOM 3068 N N . GLU B 1 119 ? -12.992 -21.906 -9.469 1 96.94 119 GLU B N 1
ATOM 3069 C CA . GLU B 1 119 ? -13.297 -23.328 -9.5 1 96.94 119 GLU B CA 1
ATOM 3070 C C . GLU B 1 119 ? -13.242 -23.875 -10.922 1 96.94 119 GLU B C 1
ATOM 3072 O O . GLU B 1 119 ? -12.602 -24.891 -11.172 1 96.94 119 GLU B O 1
ATOM 3077 N N . PRO B 1 120 ? -13.797 -23.156 -11.898 1 96.81 120 PRO B N 1
ATOM 3078 C CA . PRO B 1 120 ? -13.852 -23.719 -13.25 1 96.81 120 PRO B CA 1
ATOM 3079 C C . PRO B 1 120 ? -12.477 -23.812 -13.898 1 96.81 120 PRO B C 1
ATOM 3081 O O . PRO B 1 120 ? -12.289 -24.578 -14.852 1 96.81 120 PRO B O 1
ATOM 3084 N N . ILE B 1 121 ? -11.5 -23.125 -13.391 1 96.88 121 ILE B N 1
ATOM 3085 C CA . ILE B 1 121 ? -10.227 -23.109 -14.094 1 96.88 121 ILE B CA 1
ATOM 3086 C C . ILE B 1 121 ? -9.164 -23.812 -13.25 1 96.88 121 ILE B C 1
ATOM 3088 O O . ILE B 1 121 ? -8.031 -24 -13.695 1 96.88 121 ILE B O 1
ATOM 3092 N N . LYS B 1 122 ? -9.523 -24.219 -12.125 1 96.62 122 LYS B N 1
ATOM 3093 C CA . LYS B 1 122 ? -8.586 -24.781 -11.164 1 96.62 122 LYS B CA 1
ATOM 3094 C C . LYS B 1 122 ? -7.918 -26.047 -11.727 1 96.62 122 LYS B C 1
ATOM 3096 O O . LYS B 1 122 ? -6.734 -26.281 -11.484 1 96.62 122 LYS B O 1
ATOM 3101 N N . GLU B 1 123 ? -8.57 -26.797 -12.5 1 95.88 123 GLU B N 1
ATOM 3102 C CA . GLU B 1 123 ? -8.078 -28.078 -13.016 1 95.88 123 GLU B CA 1
ATOM 3103 C C . GLU B 1 123 ? -7 -27.859 -14.07 1 95.88 123 GLU B C 1
ATOM 3105 O O . GLU B 1 123 ? -6.246 -28.797 -14.383 1 95.88 123 GLU B O 1
ATOM 3110 N N . ASN B 1 124 ? -6.957 -26.703 -14.617 1 97.44 124 ASN B N 1
ATOM 3111 C CA . ASN B 1 124 ? -5.988 -26.422 -15.664 1 97.44 124 ASN B CA 1
ATOM 3112 C C . ASN B 1 124 ? -4.594 -26.188 -15.094 1 97.44 124 ASN B C 1
ATOM 3114 O O . ASN B 1 124 ? -3.617 -26.078 -15.836 1 97.44 124 ASN B O 1
ATOM 3118 N N . TYR B 1 125 ? -4.477 -26.141 -13.75 1 98.44 125 TYR B N 1
ATOM 3119 C CA . TYR B 1 125 ? -3.211 -25.781 -13.117 1 98.44 125 TYR B CA 1
ATOM 3120 C C . TYR B 1 125 ? -2.85 -26.797 -12.031 1 98.44 125 TYR B C 1
ATOM 3122 O O . TYR B 1 125 ? -3.697 -27.578 -11.602 1 98.44 125 TYR B O 1
ATOM 3130 N N . GLU B 1 126 ? -1.59 -26.766 -11.711 1 98.31 126 GLU B N 1
ATOM 3131 C CA . GLU B 1 126 ? -1.108 -27.547 -10.57 1 98.31 126 GLU B CA 1
ATOM 3132 C C . GLU B 1 126 ? -0.93 -26.672 -9.336 1 98.31 126 GLU B C 1
ATOM 3134 O O . GLU B 1 126 ? -1.1 -27.141 -8.211 1 98.31 126 GLU B O 1
ATOM 3139 N N . THR B 1 127 ? -0.561 -25.422 -9.594 1 98.62 127 THR B N 1
ATOM 3140 C CA . THR B 1 127 ? -0.318 -24.484 -8.5 1 98.62 127 THR B CA 1
ATOM 3141 C C . THR B 1 127 ? -0.891 -23.109 -8.836 1 98.62 127 THR B C 1
ATOM 3143 O O . THR B 1 127 ? -0.77 -22.641 -9.969 1 98.62 127 THR B O 1
ATOM 3146 N N . ILE B 1 128 ? -1.532 -22.469 -7.836 1 98.88 128 ILE B N 1
ATOM 3147 C CA . ILE B 1 128 ? -2.037 -21.109 -7.957 1 98.88 128 ILE B CA 1
ATOM 3148 C C . ILE B 1 128 ? -1.514 -20.266 -6.801 1 98.88 128 ILE B C 1
ATOM 3150 O O . ILE B 1 128 ? -1.584 -20.672 -5.641 1 98.88 128 ILE B O 1
ATOM 3154 N N . PHE B 1 129 ? -0.902 -19.109 -7.086 1 98.88 129 PHE B N 1
ATOM 3155 C CA . PHE B 1 129 ? -0.481 -18.125 -6.09 1 98.88 129 PHE B CA 1
ATOM 3156 C C . PHE B 1 129 ? -1.326 -16.859 -6.18 1 98.88 129 PHE B C 1
ATOM 3158 O O . PHE B 1 129 ? -1.508 -16.312 -7.262 1 98.88 129 PHE B O 1
ATOM 3165 N N . ILE B 1 130 ? -1.837 -16.375 -5.062 1 98.88 130 ILE B N 1
ATOM 3166 C CA . ILE B 1 130 ? -2.637 -15.156 -5.02 1 98.88 130 ILE B CA 1
ATOM 3167 C C . ILE B 1 130 ? -1.857 -14.055 -4.309 1 98.88 130 ILE B C 1
ATOM 3169 O O . ILE B 1 130 ? -1.418 -14.227 -3.172 1 98.88 130 ILE B O 1
ATOM 3173 N N . ASP B 1 131 ? -1.626 -12.938 -4.973 1 98.44 131 ASP B N 1
ATOM 3174 C CA . ASP B 1 131 ? -1.029 -11.734 -4.395 1 98.44 131 ASP B CA 1
ATOM 3175 C C . ASP B 1 131 ? -2.104 -10.781 -3.871 1 98.44 131 ASP B C 1
ATOM 3177 O O . ASP B 1 131 ? -3.004 -10.391 -4.613 1 98.44 131 ASP B O 1
ATOM 3181 N N . VAL B 1 132 ? -2.01 -10.453 -2.637 1 97.19 132 VAL B N 1
ATOM 3182 C CA . VAL B 1 132 ? -3.08 -9.727 -1.961 1 97.19 132 VAL B CA 1
ATOM 3183 C C . VAL B 1 132 ? -2.518 -8.453 -1.322 1 97.19 132 VAL B C 1
ATOM 3185 O O . VAL B 1 132 ? -1.38 -8.445 -0.849 1 97.19 132 VAL B O 1
ATOM 3188 N N . PRO B 1 133 ? -3.234 -7.371 -1.323 1 93.88 133 PRO B N 1
ATOM 3189 C CA . PRO B 1 133 ? -2.756 -6.145 -0.678 1 93.88 133 PRO B CA 1
ATOM 3190 C C . PRO B 1 133 ? -2.656 -6.277 0.84 1 93.88 133 PRO B C 1
ATOM 3192 O O . PRO B 1 133 ? -3.227 -7.203 1.421 1 93.88 133 PRO B O 1
ATOM 3195 N N . PRO B 1 134 ? -1.931 -5.371 1.507 1 90.19 134 PRO B N 1
ATOM 3196 C CA . PRO B 1 134 ? -1.725 -5.426 2.957 1 90.19 134 PRO B CA 1
ATOM 3197 C C . PRO B 1 134 ? -2.898 -4.844 3.74 1 90.19 134 PRO B C 1
ATOM 3199 O O . PRO B 1 134 ? -2.711 -3.945 4.566 1 90.19 134 PRO B O 1
ATOM 3202 N N . THR B 1 135 ? -4.074 -5.363 3.602 1 87.19 135 THR B N 1
ATOM 3203 C CA . THR B 1 135 ? -5.273 -4.824 4.238 1 87.19 135 THR B CA 1
ATOM 3204 C C . THR B 1 135 ? -6.18 -5.949 4.727 1 87.19 135 THR B C 1
ATOM 3206 O O . THR B 1 135 ? -6.105 -7.074 4.227 1 87.19 135 THR B O 1
ATOM 3209 N N . ILE B 1 136 ? -6.844 -5.645 5.785 1 87.44 136 ILE B N 1
ATOM 3210 C CA . ILE B 1 136 ? -8 -6.465 6.133 1 87.44 136 ILE B CA 1
ATOM 3211 C C . ILE B 1 136 ? -9.227 -5.984 5.359 1 87.44 136 ILE B C 1
ATOM 3213 O O . ILE B 1 136 ? -9.797 -4.938 5.676 1 87.44 136 ILE B O 1
ATOM 3217 N N . SER B 1 137 ? -9.57 -6.656 4.336 1 88.94 137 SER B N 1
ATOM 3218 C CA . SER B 1 137 ? -10.57 -6.164 3.396 1 88.94 137 SER B CA 1
ATOM 3219 C C . SER B 1 137 ? -11.18 -7.309 2.592 1 88.94 137 SER B C 1
ATOM 3221 O O . SER B 1 137 ? -10.859 -8.477 2.822 1 88.94 137 SER B O 1
ATOM 3223 N N . ALA B 1 138 ? -12.07 -6.883 1.676 1 92.12 138 ALA B N 1
ATOM 3224 C CA . ALA B 1 138 ? -12.664 -7.871 0.776 1 92.12 138 ALA B CA 1
ATOM 3225 C C . ALA B 1 138 ? -11.578 -8.625 0.004 1 92.12 138 ALA B C 1
ATOM 3227 O O . ALA B 1 138 ? -11.75 -9.797 -0.325 1 92.12 138 ALA B O 1
ATOM 3228 N N . TYR B 1 139 ? -10.438 -7.973 -0.208 1 95.19 139 TYR B N 1
ATOM 3229 C CA . TYR B 1 139 ? -9.344 -8.609 -0.938 1 95.19 139 TYR B CA 1
ATOM 3230 C C . TYR B 1 139 ? -8.781 -9.797 -0.159 1 95.19 139 TYR B C 1
ATOM 3232 O O . TYR B 1 139 ? -8.773 -10.922 -0.656 1 95.19 139 TYR B O 1
ATOM 3240 N N . SER B 1 140 ? -8.414 -9.477 1.059 1 94.94 140 SER B N 1
ATOM 3241 C CA . SER B 1 140 ? -7.828 -10.523 1.89 1 94.94 140 SER B CA 1
ATOM 3242 C C . SER B 1 140 ? -8.844 -11.625 2.191 1 94.94 140 SER B C 1
ATOM 3244 O O . SER B 1 140 ? -8.5 -12.805 2.201 1 94.94 140 SER B O 1
ATOM 3246 N N . ASP B 1 141 ? -10.109 -11.211 2.391 1 95.69 141 ASP B N 1
ATOM 3247 C CA . ASP B 1 141 ? -11.148 -12.195 2.678 1 95.69 141 ASP B CA 1
ATOM 3248 C C . ASP B 1 141 ? -11.312 -13.18 1.525 1 95.69 141 ASP B C 1
ATOM 3250 O O . ASP B 1 141 ? -11.328 -14.398 1.742 1 95.69 141 ASP B O 1
ATOM 3254 N N . ASN B 1 142 ? -11.422 -12.672 0.364 1 97.62 142 ASN B N 1
ATOM 3255 C CA . ASN B 1 142 ? -11.641 -13.516 -0.804 1 97.62 142 ASN B CA 1
ATOM 3256 C C . ASN B 1 142 ? -10.406 -14.359 -1.126 1 97.62 142 ASN B C 1
ATOM 3258 O O . ASN B 1 142 ? -10.531 -15.5 -1.573 1 97.62 142 ASN B O 1
ATOM 3262 N N . ALA B 1 143 ? -9.258 -13.781 -0.897 1 98.25 143 ALA B N 1
ATOM 3263 C CA . ALA B 1 143 ? -8.023 -14.547 -1.109 1 98.25 143 ALA B CA 1
ATOM 3264 C C . ALA B 1 143 ? -7.949 -15.734 -0.156 1 98.25 143 ALA B C 1
ATOM 3266 O O . ALA B 1 143 ? -7.648 -16.859 -0.575 1 98.25 143 ALA B O 1
ATOM 3267 N N . MET B 1 144 ? -8.234 -15.484 1.074 1 98.12 144 MET B N 1
ATOM 3268 C CA . MET B 1 144 ? -8.195 -16.547 2.08 1 98.12 144 MET B CA 1
ATOM 3269 C C . MET B 1 144 ? -9.219 -17.625 1.771 1 98.12 144 MET B C 1
ATOM 3271 O O . MET B 1 144 ? -8.906 -18.812 1.827 1 98.12 144 MET B O 1
ATOM 3275 N N . ALA B 1 145 ? -10.391 -17.234 1.378 1 98.06 145 ALA B N 1
ATOM 3276 C CA . ALA B 1 145 ? -11.461 -18.188 1.1 1 98.06 145 ALA B CA 1
ATOM 3277 C C . ALA B 1 145 ? -11.141 -19.031 -0.129 1 98.06 145 ALA B C 1
ATOM 3279 O O . ALA B 1 145 ? -11.562 -20.188 -0.226 1 98.06 145 ALA B O 1
ATOM 3280 N N . ALA B 1 146 ? -10.367 -18.484 -1 1 98.19 146 ALA B N 1
ATOM 3281 C CA . ALA B 1 146 ? -10.086 -19.156 -2.262 1 98.19 146 ALA B CA 1
ATOM 3282 C C . ALA B 1 146 ? -8.836 -20.031 -2.15 1 98.19 146 ALA B C 1
ATOM 3284 O O . ALA B 1 146 ? -8.461 -20.719 -3.104 1 98.19 146 ALA B O 1
ATOM 3285 N N . SER B 1 147 ? -8.188 -20.047 -1.002 1 98.31 147 SER B N 1
ATOM 3286 C CA . SER B 1 147 ? -6.891 -20.688 -0.883 1 98.31 147 SER B CA 1
ATOM 3287 C C . SER B 1 147 ? -6.98 -21.953 -0.033 1 98.31 147 SER B C 1
ATOM 3289 O O . SER B 1 147 ? -7.84 -22.062 0.844 1 98.31 147 SER B O 1
ATOM 3291 N N . ASP B 1 148 ? -6.09 -22.891 -0.345 1 97.56 148 ASP B N 1
ATOM 3292 C CA . ASP B 1 148 ? -5.895 -24.062 0.5 1 97.56 148 ASP B CA 1
ATOM 3293 C C . ASP B 1 148 ? -4.906 -23.781 1.626 1 97.56 148 ASP B C 1
ATOM 3295 O O . ASP B 1 148 ? -5.09 -24.234 2.754 1 97.56 148 ASP B O 1
ATOM 3299 N N . TYR B 1 149 ? -3.896 -23.016 1.322 1 98.19 149 TYR B N 1
ATOM 3300 C CA . TYR B 1 149 ? -2.82 -22.703 2.26 1 98.19 149 TYR B CA 1
ATOM 3301 C C . TYR B 1 149 ? -2.469 -21.219 2.225 1 98.19 149 TYR B C 1
ATOM 3303 O O . TYR B 1 149 ? -2.617 -20.562 1.189 1 98.19 149 TYR B O 1
ATOM 3311 N N . SER B 1 150 ? -2.025 -20.75 3.367 1 98.38 150 SER B N 1
ATOM 3312 C CA . SER B 1 150 ? -1.468 -19.406 3.416 1 98.38 150 SER B CA 1
ATOM 3313 C C . SER B 1 150 ? 0.031 -19.438 3.693 1 98.38 150 SER B C 1
ATOM 3315 O O . SER B 1 150 ? 0.515 -20.312 4.422 1 98.38 150 SER B O 1
ATOM 3317 N N . ILE B 1 151 ? 0.719 -18.609 3.012 1 98.62 151 ILE B N 1
ATOM 3318 C CA . ILE B 1 151 ? 2.119 -18.281 3.266 1 98.62 151 ILE B CA 1
ATOM 3319 C C . ILE B 1 151 ? 2.23 -16.891 3.865 1 98.62 151 ILE B C 1
ATOM 3321 O O . ILE B 1 151 ? 1.777 -15.914 3.264 1 98.62 151 ILE B O 1
ATOM 3325 N N . ILE B 1 152 ? 2.795 -16.828 5.055 1 97.88 152 ILE B N 1
ATOM 3326 C CA . ILE B 1 152 ? 2.902 -15.539 5.715 1 97.88 152 ILE B CA 1
ATOM 3327 C C . ILE B 1 152 ? 4.309 -14.977 5.527 1 97.88 152 ILE B C 1
ATOM 3329 O O . ILE B 1 152 ? 5.293 -15.602 5.926 1 97.88 152 ILE B O 1
ATOM 3333 N N . ALA B 1 153 ? 4.387 -13.82 4.902 1 96.5 153 ALA B N 1
ATOM 3334 C CA . ALA B 1 153 ? 5.656 -13.109 4.734 1 96.5 153 ALA B CA 1
ATOM 3335 C C . ALA B 1 153 ? 5.879 -12.109 5.867 1 96.5 153 ALA B C 1
ATOM 3337 O O . ALA B 1 153 ? 4.938 -11.461 6.324 1 96.5 153 ALA B O 1
ATOM 3338 N N . PHE B 1 154 ? 7.117 -11.992 6.336 1 92.75 154 PHE B N 1
ATOM 3339 C CA . PHE B 1 154 ? 7.402 -10.969 7.336 1 92.75 154 PHE B CA 1
ATOM 3340 C C . PHE B 1 154 ? 8.859 -10.516 7.25 1 92.75 154 PHE B C 1
ATOM 3342 O O . PHE B 1 154 ? 9.703 -11.234 6.703 1 92.75 154 PHE B O 1
ATOM 3349 N N . GLN B 1 155 ? 9.031 -9.273 7.652 1 87.38 155 GLN B N 1
ATOM 3350 C CA . GLN B 1 155 ? 10.383 -8.758 7.801 1 87.38 155 GLN B CA 1
ATOM 3351 C C . GLN B 1 155 ? 10.844 -8.82 9.258 1 87.38 155 GLN B C 1
ATOM 3353 O O . GLN B 1 155 ? 10.023 -8.797 10.172 1 87.38 155 GLN B O 1
ATOM 3358 N N . THR B 1 156 ? 12.141 -8.914 9.492 1 76.06 156 THR B N 1
ATOM 3359 C CA . THR B 1 156 ? 12.648 -9.133 10.844 1 76.06 156 THR B CA 1
ATOM 3360 C C . THR B 1 156 ? 12.773 -7.809 11.586 1 76.06 156 THR B C 1
ATOM 3362 O O . THR B 1 156 ? 13.883 -7.41 11.969 1 76.06 156 THR B O 1
ATOM 3365 N N . GLN B 1 157 ? 11.719 -7.125 11.641 1 71.62 157 GLN B N 1
ATOM 3366 C CA . GLN B 1 157 ? 11.625 -5.945 12.492 1 71.62 157 GLN B CA 1
ATOM 3367 C C . GLN B 1 157 ? 10.758 -6.223 13.711 1 71.62 157 GLN B C 1
ATOM 3369 O O . GLN B 1 157 ? 10 -7.199 13.742 1 71.62 157 GLN B O 1
ATOM 3374 N N . GLU B 1 158 ? 10.914 -5.492 14.727 1 55.56 158 GLU B N 1
ATOM 3375 C CA . GLU B 1 158 ? 10.266 -5.754 16 1 55.56 158 GLU B CA 1
ATOM 3376 C C . GLU B 1 158 ? 8.75 -5.902 15.828 1 55.56 158 GLU B C 1
ATOM 3378 O O . GLU B 1 158 ? 8.141 -6.785 16.438 1 55.56 158 GLU B O 1
ATOM 3383 N N . GLU B 1 159 ? 8.195 -5.137 15.055 1 67 159 GLU B N 1
ATOM 3384 C CA . GLU B 1 159 ? 6.746 -5.164 14.867 1 67 159 GLU B CA 1
ATOM 3385 C C . GLU B 1 159 ? 6.32 -6.352 14.008 1 67 159 GLU B C 1
ATOM 3387 O O . GLU B 1 159 ? 5.133 -6.652 13.898 1 67 159 GLU B O 1
ATOM 3392 N N . SER B 1 160 ? 7.32 -7.066 13.625 1 74.5 160 SER B N 1
ATOM 3393 C CA . SER B 1 160 ? 7.062 -8.117 12.641 1 74.5 160 SER B CA 1
ATOM 3394 C C . SER B 1 160 ? 6.305 -9.281 13.266 1 74.5 160 SER B C 1
ATOM 3396 O O . SER B 1 160 ? 5.387 -9.828 12.648 1 74.5 160 SER B O 1
ATOM 3398 N N . LEU B 1 161 ? 6.629 -9.617 14.508 1 83.31 161 LEU B N 1
ATOM 3399 C CA . LEU B 1 161 ? 5.973 -10.742 15.164 1 83.31 161 LEU B CA 1
ATOM 3400 C C . LEU B 1 161 ? 4.496 -10.453 15.398 1 83.31 161 LEU B C 1
ATOM 3402 O O . LEU B 1 161 ? 3.648 -11.328 15.219 1 83.31 161 LEU B O 1
ATOM 3406 N N . ASP B 1 162 ? 4.238 -9.273 15.727 1 83.31 162 ASP B N 1
ATOM 3407 C CA . ASP B 1 162 ? 2.857 -8.836 15.891 1 83.31 162 ASP B CA 1
ATOM 3408 C C . ASP B 1 162 ? 2.072 -8.992 14.594 1 83.31 162 ASP B C 1
ATOM 3410 O O . ASP B 1 162 ? 0.902 -9.375 14.609 1 83.31 162 ASP B O 1
ATOM 3414 N N . GLY B 1 163 ? 2.736 -8.664 13.523 1 86.56 163 GLY B N 1
ATOM 3415 C CA . GLY B 1 163 ? 2.117 -8.812 12.211 1 86.56 163 GLY B CA 1
ATOM 3416 C C . GLY B 1 163 ? 1.727 -10.234 11.891 1 86.56 163 GLY B C 1
ATOM 3417 O O . GLY B 1 163 ? 0.643 -10.484 11.352 1 86.56 163 GLY B O 1
ATOM 3418 N N . ILE B 1 164 ? 2.602 -11.148 12.25 1 92.25 164 ILE B N 1
ATOM 3419 C CA . ILE B 1 164 ? 2.314 -12.562 12.047 1 92.25 164 ILE B CA 1
ATOM 3420 C C . ILE B 1 164 ? 1.098 -12.969 12.875 1 92.25 164 ILE B C 1
ATOM 3422 O O . ILE B 1 164 ? 0.163 -13.586 12.359 1 92.25 164 ILE B O 1
ATOM 3426 N N . GLY B 1 165 ? 1.146 -12.602 14.086 1 92.25 165 GLY B N 1
ATOM 3427 C CA . GLY B 1 165 ? 0.057 -12.945 14.984 1 92.25 165 GLY B CA 1
ATOM 3428 C C . GLY B 1 165 ? -1.285 -12.406 14.539 1 92.25 165 GLY B C 1
ATOM 3429 O O . GLY B 1 165 ? -2.295 -13.109 14.586 1 92.25 165 GLY B O 1
ATOM 3430 N N . LYS B 1 166 ? -1.304 -11.188 14.102 1 89.06 166 LYS B N 1
ATOM 3431 C CA . LYS B 1 166 ? -2.533 -10.562 13.625 1 89.06 166 LYS B CA 1
ATOM 3432 C C . LYS B 1 166 ? -3.086 -11.305 12.406 1 89.06 166 LYS B C 1
ATOM 3434 O O . LYS B 1 166 ? -4.293 -11.531 12.305 1 89.06 166 LYS B O 1
ATOM 3439 N N . TYR B 1 167 ? -2.193 -11.664 11.531 1 94.19 167 TYR B N 1
ATOM 3440 C CA . TYR B 1 167 ? -2.643 -12.383 10.344 1 94.19 167 TYR B CA 1
ATOM 3441 C C . TYR B 1 167 ? -3.211 -13.75 10.719 1 94.19 167 TYR B C 1
ATOM 3443 O O . TYR B 1 167 ? -4.2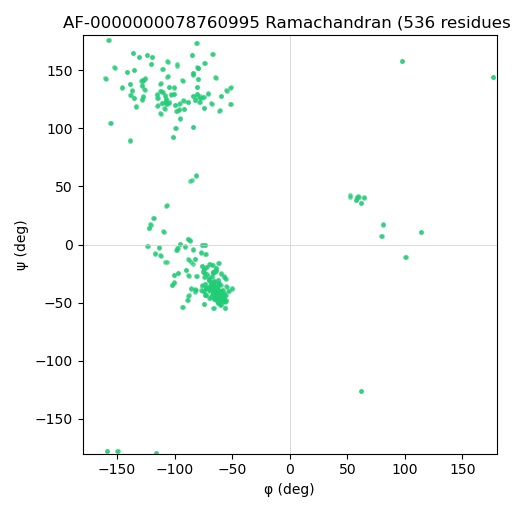77 -14.133 10.234 1 94.19 167 TYR B O 1
ATOM 3451 N N . VAL B 1 168 ? -2.52 -14.484 11.555 1 95.19 168 VAL B N 1
ATOM 3452 C CA . VAL B 1 168 ? -2.959 -15.805 12 1 95.19 168 VAL B CA 1
ATOM 3453 C C . VAL B 1 168 ? -4.297 -15.68 12.727 1 95.19 168 VAL B C 1
ATOM 3455 O O . VAL B 1 168 ? -5.199 -16.5 12.516 1 95.19 168 VAL B O 1
ATOM 3458 N N . GLY B 1 169 ? -4.387 -14.719 13.547 1 93.56 169 GLY B N 1
ATOM 3459 C CA . GLY B 1 169 ? -5.633 -14.492 14.258 1 93.56 169 GLY B CA 1
ATOM 3460 C C . GLY B 1 169 ? -6.809 -14.227 13.336 1 93.56 169 GLY B C 1
ATOM 3461 O O . GLY B 1 169 ? -7.898 -14.766 13.531 1 93.56 169 GLY B O 1
ATOM 3462 N N . TYR B 1 170 ? -6.574 -13.398 12.375 1 92.31 170 TYR B N 1
ATOM 3463 C CA . TYR B 1 170 ? -7.645 -13.086 11.438 1 92.31 170 TYR B CA 1
ATOM 3464 C C . TYR B 1 170 ? -8.023 -14.312 10.617 1 92.31 170 TYR B C 1
ATOM 3466 O O . TYR B 1 170 ? -9.203 -14.539 10.344 1 92.31 170 TYR B O 1
ATOM 3474 N N . GLN B 1 171 ? -7.039 -15.055 10.211 1 96.31 171 GLN B N 1
ATOM 3475 C CA . GLN B 1 171 ? -7.312 -16.297 9.508 1 96.31 171 GLN B CA 1
ATOM 3476 C C . GLN B 1 171 ? -8.188 -17.234 10.344 1 96.31 171 GLN B C 1
ATOM 3478 O O . GLN B 1 171 ? -9.117 -17.859 9.828 1 96.31 171 GLN B O 1
ATOM 3483 N N . LYS B 1 172 ? -7.906 -17.328 11.586 1 95.56 172 LYS B N 1
ATOM 3484 C CA . LYS B 1 172 ? -8.711 -18.141 12.484 1 95.56 172 LYS B CA 1
ATOM 3485 C C . LYS B 1 172 ? -10.148 -17.641 12.555 1 95.56 172 LYS B C 1
ATOM 3487 O O . LYS B 1 172 ? -11.094 -18.422 12.562 1 95.56 172 LYS B O 1
ATOM 3492 N N . PHE B 1 173 ? -10.234 -16.328 12.656 1 93.38 173 PHE B N 1
ATOM 3493 C CA . PHE B 1 173 ? -11.555 -15.711 12.641 1 93.38 173 PHE B CA 1
ATOM 3494 C C . PHE B 1 173 ? -12.328 -16.109 11.398 1 93.38 173 PHE B C 1
ATOM 3496 O O . PHE B 1 173 ? -13.5 -16.5 11.484 1 93.38 173 PHE B O 1
ATOM 3503 N N . MET B 1 174 ? -11.688 -16.016 10.258 1 94.56 174 MET B N 1
ATOM 3504 C CA . MET B 1 174 ? -12.312 -16.359 8.984 1 94.56 174 MET B CA 1
ATOM 3505 C C . MET B 1 174 ? -12.727 -17.828 8.969 1 94.56 174 MET B C 1
ATOM 3507 O O . MET B 1 174 ? -13.812 -18.172 8.508 1 94.56 174 MET B O 1
ATOM 3511 N N . ILE B 1 175 ? -11.883 -18.719 9.453 1 96.62 175 ILE B N 1
ATOM 3512 C CA . ILE B 1 175 ? -12.141 -20.156 9.492 1 96.62 175 ILE B CA 1
ATOM 3513 C C . ILE B 1 175 ? -13.344 -20.438 10.391 1 96.62 175 ILE B C 1
ATOM 3515 O O . ILE B 1 175 ? -14.273 -21.141 9.992 1 96.62 175 ILE B O 1
ATOM 3519 N N . ASN B 1 176 ? -13.367 -19.844 11.523 1 95.44 176 ASN B N 1
ATOM 3520 C CA . ASN B 1 176 ? -14.383 -20.141 12.531 1 95.44 176 ASN B CA 1
ATOM 3521 C C . ASN B 1 176 ? -15.742 -19.562 12.148 1 95.44 176 ASN B C 1
ATOM 3523 O O . ASN B 1 176 ? -16.781 -20.172 12.422 1 95.44 176 ASN B O 1
ATOM 3527 N N . ASN B 1 177 ? -15.734 -18.453 11.516 1 93.19 177 ASN B N 1
ATOM 3528 C CA . ASN B 1 177 ? -16.984 -17.734 11.305 1 93.19 177 ASN B CA 1
ATOM 3529 C C . ASN B 1 177 ? -17.562 -18.016 9.922 1 93.19 177 ASN B C 1
ATOM 3531 O O . ASN B 1 177 ? -18.781 -17.875 9.719 1 93.19 177 ASN B O 1
ATOM 3535 N N . TYR B 1 178 ? -16.703 -18.391 9.023 1 94.81 178 TYR B N 1
ATOM 3536 C CA . TYR B 1 178 ? -17.203 -18.562 7.664 1 94.81 178 TYR B CA 1
ATOM 3537 C C . TYR B 1 178 ? -16.922 -19.969 7.145 1 94.81 178 TYR B C 1
ATOM 3539 O O . TYR B 1 178 ? -17.172 -20.266 5.973 1 94.81 178 TYR B O 1
ATOM 3547 N N . ASP B 1 179 ? -16.297 -20.781 7.906 1 94.5 179 ASP B N 1
ATOM 3548 C CA . ASP B 1 179 ? -16.047 -22.188 7.621 1 94.5 179 ASP B CA 1
ATOM 3549 C C . ASP B 1 179 ? -15.141 -22.344 6.398 1 94.5 179 ASP B C 1
ATOM 3551 O O . ASP B 1 179 ? -15.422 -23.156 5.512 1 94.5 179 ASP B O 1
ATOM 3555 N N . ILE B 1 180 ? -14.18 -21.516 6.336 1 94.94 180 ILE B N 1
ATOM 3556 C CA . ILE B 1 180 ? -13.203 -21.672 5.262 1 94.94 180 ILE B CA 1
ATOM 3557 C C . ILE B 1 180 ? -12.141 -22.688 5.668 1 94.94 180 ILE B C 1
ATOM 3559 O O . ILE B 1 180 ? -11.859 -22.844 6.859 1 94.94 180 ILE B O 1
ATOM 3563 N N . ASP B 1 181 ? -11.617 -23.422 4.672 1 94.62 181 ASP B N 1
ATOM 3564 C CA . ASP B 1 181 ? -10.555 -24.406 4.902 1 94.62 181 ASP B CA 1
ATOM 3565 C C . ASP B 1 181 ? -9.195 -23.844 4.492 1 94.62 181 ASP B C 1
ATOM 3567 O O . ASP B 1 181 ? -8.789 -23.984 3.338 1 94.62 181 ASP B O 1
ATOM 3571 N N . LEU B 1 182 ? -8.531 -23.266 5.434 1 96.94 182 LEU B N 1
ATOM 3572 C CA . LEU B 1 182 ? -7.258 -22.594 5.195 1 96.94 182 LEU B CA 1
ATOM 3573 C C . LEU B 1 182 ? -6.254 -22.938 6.297 1 96.94 182 LEU B C 1
ATOM 3575 O O . LEU B 1 182 ? -6.594 -22.906 7.48 1 96.94 182 LEU B O 1
ATOM 3579 N N . GLU B 1 183 ? -5.035 -23.297 5.902 1 96.56 183 GLU B N 1
ATOM 3580 C CA . GLU B 1 183 ? -3.977 -23.609 6.852 1 96.56 183 GLU B CA 1
ATOM 3581 C C . GLU B 1 183 ? -2.701 -22.828 6.543 1 96.56 183 GLU B C 1
ATOM 3583 O O . GLU B 1 183 ? -2.324 -22.688 5.379 1 96.56 183 GLU B O 1
ATOM 3588 N N . VAL B 1 184 ? -2.076 -22.406 7.598 1 97.5 184 VAL B N 1
ATOM 3589 C CA . VAL B 1 184 ? -0.772 -21.781 7.41 1 97.5 184 VAL B CA 1
ATOM 3590 C C . VAL B 1 184 ? 0.273 -22.844 7.098 1 97.5 184 VAL B C 1
ATOM 3592 O O . VAL B 1 184 ? 0.583 -23.688 7.941 1 97.5 184 VAL B O 1
ATOM 3595 N N . ILE B 1 185 ? 0.826 -22.734 5.953 1 98 185 ILE B N 1
ATOM 3596 C CA . ILE B 1 185 ? 1.755 -23.797 5.578 1 98 185 ILE B CA 1
ATOM 3597 C C . ILE B 1 185 ? 3.191 -23.328 5.809 1 98 185 ILE B C 1
ATOM 3599 O O . ILE B 1 185 ? 4.098 -24.141 5.977 1 98 185 ILE B O 1
ATOM 3603 N N . SER B 1 186 ? 3.41 -22.031 5.758 1 98.44 186 SER B N 1
ATOM 3604 C CA . SER B 1 186 ? 4.777 -21.531 5.906 1 98.44 186 SER B CA 1
ATOM 3605 C C . SER B 1 186 ? 4.789 -20.062 6.316 1 98.44 186 SER B C 1
ATOM 3607 O O . SER B 1 186 ? 3.912 -19.297 5.922 1 98.44 186 SER B O 1
ATOM 3609 N N . ILE B 1 187 ? 5.711 -19.734 7.148 1 97.81 187 ILE B N 1
ATOM 3610 C CA . ILE B 1 187 ? 6.051 -18.359 7.5 1 97.81 187 ILE B CA 1
ATOM 3611 C C . ILE B 1 187 ? 7.465 -18.047 7.02 1 97.81 187 ILE B C 1
ATOM 3613 O O . ILE B 1 187 ? 8.43 -18.672 7.461 1 97.81 187 ILE B O 1
ATOM 3617 N N . ILE B 1 188 ? 7.582 -17.062 6.16 1 97.38 188 ILE B N 1
ATOM 3618 C CA . ILE B 1 188 ? 8.852 -16.828 5.477 1 97.38 188 ILE B CA 1
ATOM 3619 C C . ILE B 1 188 ? 9.422 -15.477 5.895 1 97.38 188 ILE B C 1
ATOM 3621 O O . ILE B 1 188 ? 8.766 -14.445 5.742 1 97.38 188 ILE B O 1
ATOM 3625 N N . ALA B 1 189 ? 10.648 -15.5 6.348 1 94.75 189 ALA B N 1
ATOM 3626 C CA . ALA B 1 189 ? 11.375 -14.273 6.68 1 94.75 189 ALA B CA 1
ATOM 3627 C C . ALA B 1 189 ? 12.016 -13.664 5.441 1 94.75 189 ALA B C 1
ATOM 3629 O O . ALA B 1 189 ? 12.688 -14.359 4.676 1 94.75 189 ALA B O 1
ATOM 3630 N N . CYS B 1 190 ? 11.711 -12.359 5.273 1 92.5 190 CYS B N 1
ATOM 3631 C CA . CYS B 1 190 ? 12.195 -11.695 4.07 1 92.5 190 CYS B CA 1
ATOM 3632 C C . CYS B 1 190 ? 13.086 -10.508 4.426 1 92.5 190 CYS B C 1
ATOM 3634 O O . CYS B 1 190 ? 12.992 -9.969 5.527 1 92.5 190 CYS B O 1
ATOM 3636 N N . MET B 1 191 ? 14.023 -10.094 3.494 1 83 191 MET B N 1
ATOM 3637 C CA . MET B 1 191 ? 14.852 -8.891 3.479 1 83 191 MET B CA 1
ATOM 3638 C C . MET B 1 191 ? 15.719 -8.812 4.727 1 83 191 MET B C 1
ATOM 3640 O O . MET B 1 191 ? 15.852 -7.75 5.336 1 83 191 MET B O 1
ATOM 3644 N N . LEU B 1 192 ? 16.25 -9.906 5.137 1 81.75 192 LEU B N 1
ATOM 3645 C CA . LEU B 1 192 ? 17.172 -9.945 6.266 1 81.75 192 LEU B CA 1
ATOM 3646 C C . LEU B 1 192 ? 18.578 -9.516 5.84 1 81.75 192 LEU B C 1
ATOM 3648 O O . LEU B 1 192 ? 18.984 -9.766 4.703 1 81.75 192 LEU B O 1
ATOM 3652 N N . GLU B 1 193 ? 19.109 -8.82 6.781 1 78.56 193 GLU B N 1
ATOM 3653 C CA . GLU B 1 193 ? 20.547 -8.586 6.652 1 78.56 193 GLU B CA 1
ATOM 3654 C C . GLU B 1 193 ? 21.344 -9.609 7.457 1 78.56 193 GLU B C 1
ATOM 3656 O O . GLU B 1 193 ? 21.172 -9.719 8.672 1 78.56 193 GLU B O 1
ATOM 3661 N N . PRO B 1 194 ? 22.094 -10.414 6.871 1 71.81 194 PRO B N 1
ATOM 3662 C CA . PRO B 1 194 ? 22.734 -11.57 7.508 1 71.81 194 PRO B CA 1
ATOM 3663 C C . PRO B 1 194 ? 23.453 -11.203 8.805 1 71.81 194 PRO B C 1
ATOM 3665 O O . PRO B 1 194 ? 23.422 -11.977 9.773 1 71.81 194 PRO B O 1
ATOM 3668 N N . ASP B 1 195 ? 24.078 -10.156 8.969 1 76.88 195 ASP B N 1
ATOM 3669 C CA . ASP B 1 195 ? 24.906 -9.898 10.141 1 76.88 195 ASP B CA 1
ATOM 3670 C C . ASP B 1 195 ? 24.234 -8.898 11.078 1 76.88 195 ASP B C 1
ATOM 3672 O O . ASP B 1 195 ? 24.891 -8.305 11.93 1 76.88 195 ASP B O 1
ATOM 3676 N N . ASP B 1 196 ? 22.938 -9.055 11.039 1 78.62 196 ASP B N 1
ATOM 3677 C CA . ASP B 1 196 ? 22.219 -8.133 11.914 1 78.62 196 ASP B CA 1
ATOM 3678 C C . ASP B 1 196 ? 21.641 -8.875 13.125 1 78.62 196 ASP B C 1
ATOM 3680 O O . ASP B 1 196 ? 20.859 -9.805 12.969 1 78.62 196 ASP B O 1
ATOM 3684 N N . ASP B 1 197 ? 21.984 -8.469 14.281 1 80.75 197 ASP B N 1
ATOM 3685 C CA . ASP B 1 197 ? 21.594 -9.133 15.523 1 80.75 197 ASP B CA 1
ATOM 3686 C C . ASP B 1 197 ? 20.094 -9.023 15.75 1 80.75 197 ASP B C 1
ATOM 3688 O O . ASP B 1 197 ? 19.469 -9.953 16.281 1 80.75 197 ASP B O 1
ATOM 3692 N N . LEU B 1 198 ? 19.562 -7.938 15.414 1 77.62 198 LEU B N 1
ATOM 3693 C CA . LEU B 1 198 ? 18.125 -7.758 15.562 1 77.62 198 LEU B CA 1
ATOM 3694 C C . LEU B 1 198 ? 17.359 -8.758 14.695 1 77.62 198 LEU B C 1
ATOM 3696 O O . LEU B 1 198 ? 16.375 -9.344 15.141 1 77.62 198 LEU B O 1
ATOM 3700 N N . ASP B 1 199 ? 17.844 -8.938 13.492 1 82.12 199 ASP B N 1
ATOM 3701 C CA . ASP B 1 199 ? 17.219 -9.891 12.578 1 82.12 199 ASP B CA 1
ATOM 3702 C C . ASP B 1 199 ? 17.25 -11.305 13.156 1 82.12 199 ASP B C 1
ATOM 3704 O O . ASP B 1 199 ? 16.25 -12.031 13.094 1 82.12 199 ASP B O 1
ATOM 3708 N N . LYS B 1 200 ? 18.359 -11.68 13.75 1 85.75 200 LYS B N 1
ATOM 3709 C CA . LYS B 1 200 ? 18.531 -13.016 14.32 1 85.75 200 LYS B CA 1
ATOM 3710 C C . LYS B 1 200 ? 17.594 -13.227 15.508 1 85.75 200 LYS B C 1
ATOM 3712 O O . LYS B 1 200 ? 17 -14.297 15.664 1 85.75 200 LYS B O 1
ATOM 3717 N N . SER B 1 201 ? 17.516 -12.211 16.281 1 87.31 201 SER B N 1
ATOM 3718 C CA . SER B 1 201 ? 16.688 -12.297 17.469 1 87.31 201 SER B CA 1
ATOM 3719 C C . SER B 1 201 ? 15.211 -12.461 17.094 1 87.31 201 SER B C 1
ATOM 3721 O O . SER B 1 201 ? 14.508 -13.297 17.672 1 87.31 201 SER B O 1
ATOM 3723 N N . VAL B 1 202 ? 14.758 -11.688 16.188 1 86.62 202 VAL B N 1
ATOM 3724 C CA . VAL B 1 202 ? 13.359 -11.734 15.758 1 86.62 202 VAL B CA 1
ATOM 3725 C C . VAL B 1 202 ? 13.055 -13.094 15.133 1 86.62 202 VAL B C 1
ATOM 3727 O O . VAL B 1 202 ? 11.992 -13.672 15.375 1 86.62 202 VAL B O 1
ATOM 3730 N N . LEU B 1 203 ? 14.008 -13.586 14.375 1 89.38 203 LEU B N 1
ATOM 3731 C CA . LEU B 1 203 ? 13.836 -14.898 13.75 1 89.38 203 LEU B CA 1
ATOM 3732 C C . LEU B 1 203 ? 13.742 -15.992 14.805 1 89.38 203 LEU B C 1
ATOM 3734 O O . LEU B 1 203 ? 12.914 -16.906 14.695 1 89.38 203 LEU B O 1
ATOM 3738 N N . SER B 1 204 ? 14.594 -15.883 15.758 1 90.94 204 SER B N 1
ATOM 3739 C CA . SER B 1 204 ? 14.578 -16.859 16.844 1 90.94 204 SER B CA 1
ATOM 3740 C C . SER B 1 204 ? 13.25 -16.828 17.594 1 90.94 204 SER B C 1
ATOM 3742 O O . SER B 1 204 ? 12.695 -17.875 17.922 1 90.94 204 SER B O 1
ATOM 3744 N N . GLU B 1 205 ? 12.797 -15.68 17.844 1 91.56 205 GLU B N 1
ATOM 3745 C CA . GLU B 1 205 ? 11.516 -15.531 18.516 1 91.56 205 GLU B CA 1
ATOM 3746 C C . GLU B 1 205 ? 10.375 -16.094 17.688 1 91.56 205 GLU B C 1
ATOM 3748 O O . GLU B 1 205 ? 9.445 -16.703 18.219 1 91.56 205 GLU B O 1
ATOM 3753 N N . ALA B 1 206 ? 10.438 -15.812 16.422 1 93 206 ALA B N 1
ATOM 3754 C CA . ALA B 1 206 ? 9.422 -16.359 15.523 1 93 206 ALA B CA 1
ATOM 3755 C C . ALA B 1 206 ? 9.438 -17.891 15.562 1 93 206 ALA B C 1
ATOM 3757 O O . ALA B 1 206 ? 8.375 -18.531 15.602 1 93 206 ALA B O 1
ATOM 3758 N N . MET B 1 207 ? 10.609 -18.438 15.555 1 93.06 207 MET B N 1
ATOM 3759 C CA . MET B 1 207 ? 10.75 -19.891 15.594 1 93.06 207 MET B CA 1
ATOM 3760 C C . MET B 1 207 ? 10.219 -20.453 16.906 1 93.06 207 MET B C 1
ATOM 3762 O O . MET B 1 207 ? 9.625 -21.531 16.938 1 93.06 207 MET B O 1
ATOM 3766 N N . ASP B 1 208 ? 10.438 -19.75 17.938 1 94.19 208 ASP B N 1
ATOM 3767 C CA . ASP B 1 208 ? 9.945 -20.172 19.234 1 94.19 208 ASP B CA 1
ATOM 3768 C C . ASP B 1 208 ? 8.422 -20.172 19.281 1 94.19 208 ASP B C 1
ATOM 3770 O O . ASP B 1 208 ? 7.805 -21.062 19.859 1 94.19 208 ASP B O 1
ATOM 3774 N N . LEU B 1 209 ? 7.875 -19.25 18.688 1 92.62 209 LEU B N 1
ATOM 3775 C CA . LEU B 1 209 ? 6.434 -19.031 18.766 1 92.62 209 LEU B CA 1
ATOM 3776 C C . LEU B 1 209 ? 5.691 -19.938 17.781 1 92.62 209 LEU B C 1
ATOM 3778 O O . LEU B 1 209 ? 4.605 -20.438 18.094 1 92.62 209 LEU B O 1
ATOM 3782 N N . TYR B 1 210 ? 6.262 -20.094 16.547 1 94.25 210 TYR B N 1
ATOM 3783 C CA . TYR B 1 210 ? 5.488 -20.719 15.484 1 94.25 210 TYR B CA 1
ATOM 3784 C C . TYR B 1 210 ? 6.133 -22.016 15.031 1 94.25 210 TYR B C 1
ATOM 3786 O O . TYR B 1 210 ? 5.578 -22.734 14.195 1 94.25 210 TYR B O 1
ATOM 3794 N N . GLY B 1 211 ? 7.297 -22.312 15.5 1 93.25 211 GLY B N 1
ATOM 3795 C CA . GLY B 1 211 ? 7.953 -23.594 15.305 1 93.25 211 GLY B CA 1
ATOM 3796 C C . GLY B 1 211 ? 8.227 -23.922 13.852 1 93.25 211 GLY B C 1
ATOM 3797 O O . GLY B 1 211 ? 8.789 -23.094 13.125 1 93.25 211 GLY B O 1
ATOM 3798 N N . SER B 1 212 ? 7.73 -25.109 13.484 1 92.31 212 SER B N 1
ATOM 3799 C CA . SER B 1 212 ? 8.07 -25.656 12.18 1 92.31 212 SER B CA 1
ATOM 3800 C C . SER B 1 212 ? 7.355 -24.906 11.062 1 92.31 212 SER B C 1
ATOM 3802 O O . SER B 1 212 ? 7.68 -25.078 9.883 1 92.31 212 SER B O 1
ATOM 3804 N N . ALA B 1 213 ? 6.461 -24.047 11.438 1 94.81 213 ALA B N 1
ATOM 3805 C CA . ALA B 1 213 ? 5.781 -23.25 10.414 1 94.81 213 ALA B CA 1
ATOM 3806 C C . ALA B 1 213 ? 6.727 -22.219 9.805 1 94.81 213 ALA B C 1
ATOM 3808 O O . ALA B 1 213 ? 6.523 -21.766 8.672 1 94.81 213 ALA B O 1
ATOM 3809 N N . VAL B 1 214 ? 7.719 -21.828 10.602 1 96.5 214 VAL B N 1
ATOM 3810 C CA . VAL B 1 214 ? 8.711 -20.891 10.078 1 96.5 214 VAL B CA 1
ATOM 3811 C C . VAL B 1 214 ? 9.656 -21.609 9.125 1 96.5 214 VAL B C 1
ATOM 3813 O O . VAL B 1 214 ? 10.219 -22.656 9.469 1 96.5 214 VAL B O 1
ATOM 3816 N N . SER B 1 215 ? 9.758 -21.047 7.973 1 97.12 215 SER B N 1
ATOM 3817 C CA . SER B 1 215 ? 10.594 -21.672 6.953 1 97.12 215 SER B CA 1
ATOM 3818 C C . SER B 1 215 ? 12.055 -21.688 7.383 1 97.12 215 SER B C 1
ATOM 3820 O O . SER B 1 215 ? 12.555 -20.719 7.965 1 97.12 215 SER B O 1
ATOM 3822 N N . LYS B 1 216 ? 12.734 -22.734 7.039 1 94.56 216 LYS B N 1
ATOM 3823 C CA . LYS B 1 216 ? 14.18 -22.828 7.254 1 94.56 216 LYS B CA 1
ATOM 3824 C C . LYS B 1 216 ? 14.938 -21.969 6.238 1 94.56 216 LYS B C 1
ATOM 3826 O O . LYS B 1 216 ? 16.094 -21.609 6.465 1 94.56 216 LYS B O 1
ATOM 3831 N N . ASN B 1 217 ? 14.281 -21.75 5.16 1 95.31 217 ASN B N 1
ATOM 3832 C CA . ASN B 1 217 ? 14.883 -20.953 4.098 1 95.31 217 ASN B CA 1
ATOM 3833 C C . ASN B 1 217 ? 14.461 -19.484 4.18 1 95.31 217 ASN B C 1
ATOM 3835 O O . ASN B 1 217 ? 13.266 -19.172 4.121 1 95.31 217 ASN B O 1
ATOM 3839 N N . ILE B 1 218 ? 15.469 -18.641 4.305 1 93.19 218 ILE B N 1
ATOM 3840 C CA . ILE B 1 218 ? 15.242 -17.203 4.5 1 93.19 218 ILE B CA 1
ATOM 3841 C C . ILE B 1 218 ? 15.578 -16.453 3.215 1 93.19 218 ILE B C 1
ATOM 3843 O O . ILE B 1 218 ? 16.453 -16.859 2.459 1 93.19 218 ILE B O 1
ATOM 3847 N N . VAL B 1 219 ? 14.789 -15.391 2.955 1 94.56 219 VAL B N 1
ATOM 3848 C CA . VAL B 1 219 ? 15.07 -14.539 1.804 1 94.56 219 VAL B CA 1
ATOM 3849 C C . VAL B 1 219 ? 15.828 -13.289 2.256 1 94.56 219 VAL B C 1
ATOM 3851 O O . VAL B 1 219 ? 15.219 -12.305 2.686 1 94.56 219 VAL B O 1
ATOM 3854 N N . ASN B 1 220 ? 17.094 -13.289 2.082 1 90.94 220 ASN B N 1
ATOM 3855 C CA . ASN B 1 220 ? 17.922 -12.148 2.445 1 90.94 220 ASN B CA 1
ATOM 3856 C C . ASN B 1 220 ? 17.766 -11 1.459 1 90.94 220 ASN B C 1
ATOM 3858 O O . ASN B 1 220 ? 17.312 -11.203 0.328 1 90.94 220 ASN B O 1
ATOM 3862 N N . PHE B 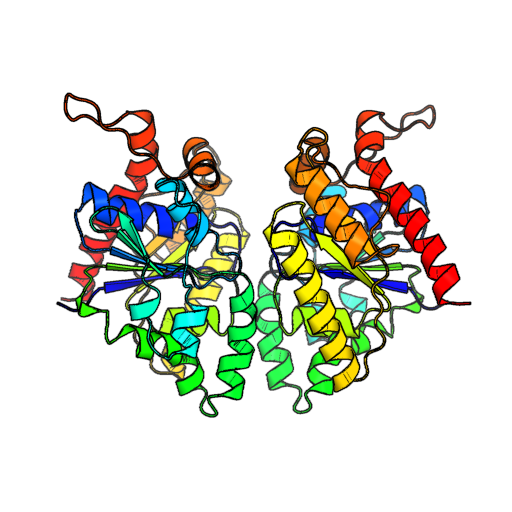1 221 ? 18.062 -9.883 2 1 85.81 221 PHE B N 1
ATOM 3863 C CA . PHE B 1 221 ? 18.109 -8.75 1.084 1 85.81 221 PHE B CA 1
ATOM 3864 C C . PHE B 1 221 ? 19.141 -8.977 -0.015 1 85.81 221 PHE B C 1
ATOM 3866 O O . PHE B 1 221 ? 20.281 -9.344 0.265 1 85.81 221 PHE B O 1
ATOM 3873 N N . GLN B 1 222 ? 18.734 -8.82 -1.222 1 88.25 222 GLN B N 1
ATOM 3874 C CA . GLN B 1 222 ? 19.609 -8.914 -2.385 1 88.25 222 GLN B CA 1
ATOM 3875 C C . GLN B 1 222 ? 19.281 -7.824 -3.402 1 88.25 222 GLN B C 1
ATOM 3877 O O . GLN B 1 222 ? 18.125 -7.648 -3.787 1 88.25 222 GLN B O 1
ATOM 3882 N N . LYS B 1 223 ? 20.297 -7.062 -3.852 1 84.69 223 LYS B N 1
ATOM 3883 C CA . LYS B 1 223 ? 20.109 -6.02 -4.855 1 84.69 223 LYS B CA 1
ATOM 3884 C C . LYS B 1 223 ? 19.453 -6.574 -6.113 1 84.69 223 LYS B C 1
ATOM 3886 O O . LYS B 1 223 ? 18.641 -5.898 -6.746 1 84.69 223 LYS B O 1
ATOM 3891 N N . ARG B 1 224 ? 19.812 -7.801 -6.426 1 90.31 224 ARG B N 1
ATOM 3892 C CA . ARG B 1 224 ? 19.281 -8.438 -7.625 1 90.31 224 ARG B CA 1
ATOM 3893 C C . ARG B 1 224 ? 17.766 -8.625 -7.512 1 90.31 224 ARG B C 1
ATOM 3895 O O . ARG B 1 224 ? 17.047 -8.422 -8.484 1 90.31 224 ARG B O 1
ATOM 3902 N N . LEU B 1 225 ? 17.312 -9.016 -6.375 1 91.44 225 LEU B N 1
ATOM 3903 C CA . LEU B 1 225 ? 15.883 -9.172 -6.152 1 91.44 225 LEU B CA 1
ATOM 3904 C C . LEU B 1 225 ? 15.164 -7.836 -6.289 1 91.44 225 LEU B C 1
ATOM 3906 O O . LEU B 1 225 ? 14.039 -7.781 -6.797 1 91.44 225 LEU B O 1
ATOM 3910 N N . LYS B 1 226 ? 15.75 -6.812 -5.777 1 83.88 226 LYS B N 1
ATOM 3911 C CA . LYS B 1 226 ? 15.203 -5.469 -5.938 1 83.88 226 LYS B CA 1
ATOM 3912 C C . LYS B 1 226 ? 15.109 -5.09 -7.414 1 83.88 226 LYS B C 1
ATOM 3914 O O . LYS B 1 226 ? 14.117 -4.496 -7.848 1 83.88 226 LYS B O 1
ATOM 3919 N N . ARG B 1 227 ? 16.109 -5.434 -8.188 1 87.44 227 ARG B N 1
ATOM 3920 C CA . ARG B 1 227 ? 16.141 -5.152 -9.617 1 87.44 227 ARG B CA 1
ATOM 3921 C C . ARG B 1 227 ? 15.023 -5.902 -10.344 1 87.44 227 ARG B C 1
ATOM 3923 O O . ARG B 1 227 ? 14.438 -5.379 -11.297 1 87.44 227 ARG B O 1
ATOM 3930 N N . TYR B 1 228 ? 14.75 -7.113 -9.875 1 91.81 228 TYR B N 1
ATOM 3931 C CA . TYR B 1 228 ? 13.703 -7.918 -10.5 1 91.81 228 TYR B CA 1
ATOM 3932 C C . TYR B 1 228 ? 12.352 -7.23 -10.391 1 91.81 228 TYR B C 1
ATOM 3934 O O . TYR B 1 228 ? 11.516 -7.348 -11.289 1 91.81 228 TYR B O 1
ATOM 3942 N N . SER B 1 229 ? 12.148 -6.523 -9.305 1 87.19 229 SER B N 1
ATOM 3943 C CA . SER B 1 229 ? 10.891 -5.82 -9.109 1 87.19 229 SER B CA 1
ATOM 3944 C C . SER B 1 229 ? 10.719 -4.695 -10.125 1 87.19 229 SER B C 1
ATOM 3946 O O . SER B 1 229 ? 9.594 -4.34 -10.484 1 87.19 229 SER B O 1
ATOM 3948 N N . ARG B 1 230 ? 11.812 -4.203 -10.664 1 79.19 230 ARG B N 1
ATOM 3949 C CA . ARG B 1 230 ? 11.781 -3.059 -11.57 1 79.19 230 ARG B CA 1
ATOM 3950 C C . ARG B 1 230 ? 11.93 -3.502 -13.023 1 79.19 230 ARG B C 1
ATOM 3952 O O . ARG B 1 230 ? 11.305 -2.928 -13.914 1 79.19 230 ARG B O 1
ATOM 3959 N N . GLU B 1 231 ? 12.734 -4.574 -13.258 1 87 231 GLU B N 1
ATOM 3960 C CA . GLU B 1 231 ? 13.148 -4.898 -14.617 1 87 231 GLU B CA 1
ATOM 3961 C C . GLU B 1 231 ? 12.523 -6.211 -15.078 1 87 231 GLU B C 1
ATOM 3963 O O . GLU B 1 231 ? 12.555 -6.535 -16.266 1 87 231 GLU B O 1
ATOM 3968 N N . GLY B 1 232 ? 11.906 -6.91 -14.195 1 94.5 232 GLY B N 1
ATOM 3969 C CA . GLY B 1 232 ? 11.461 -8.258 -14.5 1 94.5 232 GLY B CA 1
ATOM 3970 C C . GLY B 1 232 ? 12.422 -9.328 -14.016 1 94.5 232 GLY B C 1
ATOM 3971 O O . GLY B 1 232 ? 13.609 -9.062 -13.82 1 94.5 232 GLY B O 1
ATOM 3972 N N . ILE B 1 233 ? 11.914 -10.461 -13.859 1 97.25 233 ILE B N 1
ATOM 3973 C CA . ILE B 1 233 ? 12.672 -11.586 -13.312 1 97.25 233 ILE B CA 1
ATOM 3974 C C . ILE B 1 233 ? 13.531 -12.203 -14.406 1 97.25 233 ILE B C 1
ATOM 3976 O O . ILE B 1 233 ? 13.07 -12.391 -15.539 1 97.25 233 ILE B O 1
ATOM 3980 N N . SER B 1 234 ? 14.766 -12.477 -14.031 1 95.19 234 SER B N 1
ATOM 3981 C CA . SER B 1 234 ? 15.672 -13.094 -14.992 1 95.19 234 SER B CA 1
ATOM 3982 C C . SER B 1 234 ? 16.328 -14.344 -14.398 1 95.19 234 SER B C 1
ATOM 3984 O O . SER B 1 234 ? 16.656 -14.367 -13.211 1 95.19 234 SER B O 1
ATOM 3986 N N . LEU B 1 235 ? 16.391 -15.359 -15.195 1 95.38 235 LEU B N 1
ATOM 3987 C CA . LEU B 1 235 ? 17.172 -16.562 -14.938 1 95.38 235 LEU B CA 1
ATOM 3988 C C . LEU B 1 235 ? 17.875 -17.047 -16.203 1 95.38 235 LEU B C 1
ATOM 3990 O O . LEU B 1 235 ? 17.344 -17.891 -16.922 1 95.38 235 LEU B O 1
ATOM 3994 N N . LYS B 1 236 ? 19.094 -16.531 -16.406 1 92.44 236 LYS B N 1
ATOM 3995 C CA . LYS B 1 236 ? 19.844 -16.797 -17.625 1 92.44 236 LYS B CA 1
ATOM 3996 C C . LYS B 1 236 ? 20.484 -18.188 -17.578 1 92.44 236 LYS B C 1
ATOM 3998 O O . LYS B 1 236 ? 21.094 -18.562 -16.578 1 92.44 236 LYS B O 1
ATOM 4003 N N . LYS B 1 237 ? 20.219 -18.922 -18.609 1 89.88 237 LYS B N 1
ATOM 4004 C CA . LYS B 1 237 ? 20.844 -20.219 -18.797 1 89.88 237 LYS B CA 1
ATOM 4005 C C . LYS B 1 237 ? 21.859 -20.188 -19.922 1 89.88 237 LYS B C 1
ATOM 4007 O O . LYS B 1 237 ? 21.547 -19.766 -21.031 1 89.88 237 LYS B O 1
ATOM 4012 N N . TYR B 1 238 ? 23.016 -20.641 -19.594 1 90.19 238 TYR B N 1
ATOM 4013 C CA . TYR B 1 238 ? 24.062 -20.656 -20.609 1 90.19 238 TYR B CA 1
ATOM 4014 C C . TYR B 1 238 ? 23.922 -21.859 -21.516 1 90.19 238 TYR B C 1
ATOM 4016 O O . TYR B 1 238 ? 23.141 -22.766 -21.234 1 90.19 238 TYR B O 1
ATOM 4024 N N . ARG B 1 239 ? 24.812 -21.891 -22.625 1 91.06 239 ARG B N 1
ATOM 4025 C CA . ARG B 1 239 ? 24.766 -22.938 -23.641 1 91.06 239 ARG B CA 1
ATOM 4026 C C . ARG B 1 239 ? 25.156 -24.297 -23.047 1 91.06 239 ARG B C 1
ATOM 4028 O O . ARG B 1 239 ? 24.672 -25.328 -23.484 1 91.06 239 ARG B O 1
ATOM 4035 N N . ASN B 1 240 ? 25.891 -24.156 -22.016 1 92.25 240 ASN B N 1
ATOM 4036 C CA . ASN B 1 240 ? 26.359 -25.391 -21.391 1 92.25 240 ASN B CA 1
ATOM 4037 C C . ASN B 1 240 ? 25.312 -25.953 -20.438 1 92.25 240 ASN B C 1
ATOM 4039 O O . ASN B 1 240 ? 25.531 -26.984 -19.797 1 92.25 240 ASN B O 1
ATOM 4043 N N . GLY B 1 241 ? 24.25 -25.25 -20.266 1 88.19 241 GLY B N 1
ATOM 4044 C CA . GLY B 1 241 ? 23.141 -25.719 -19.438 1 88.19 241 GLY B CA 1
ATOM 4045 C C . GLY B 1 241 ? 23.141 -25.109 -18.047 1 88.19 241 GLY B C 1
ATOM 4046 O O . GLY B 1 241 ? 22.141 -25.188 -17.344 1 88.19 241 GLY B O 1
ATOM 4047 N N . ASN B 1 242 ? 24.172 -24.453 -17.672 1 90.44 242 ASN B N 1
ATOM 4048 C CA . ASN B 1 242 ? 24.281 -23.875 -16.344 1 90.44 242 ASN B CA 1
ATOM 4049 C C . ASN B 1 242 ? 23.594 -22.5 -16.266 1 90.44 242 ASN B C 1
ATOM 4051 O O . ASN B 1 242 ? 23.578 -21.766 -17.25 1 90.44 242 ASN B O 1
ATOM 4055 N N . TYR B 1 243 ? 23.047 -22.266 -15.125 1 90.94 243 TYR B N 1
ATOM 4056 C CA . TYR B 1 243 ? 22.484 -20.953 -14.898 1 90.94 243 TYR B CA 1
ATOM 4057 C C . TYR B 1 243 ? 23.562 -19.938 -14.547 1 90.94 243 TYR B C 1
ATOM 4059 O O . TYR B 1 243 ? 24.609 -20.297 -14.008 1 90.94 243 TYR B O 1
ATOM 4067 N N . ASP B 1 244 ? 23.25 -18.656 -14.898 1 93.25 244 ASP B N 1
ATOM 4068 C CA . ASP B 1 244 ? 24.078 -17.578 -14.375 1 93.25 244 ASP B CA 1
ATOM 4069 C C . ASP B 1 244 ? 24.156 -17.641 -12.852 1 93.25 244 ASP B C 1
ATOM 4071 O O . ASP B 1 244 ? 23.125 -17.781 -12.18 1 93.25 244 ASP B O 1
ATOM 4075 N N . GLN B 1 245 ? 25.375 -17.547 -12.312 1 92 245 GLN B N 1
ATOM 4076 C CA . GLN B 1 245 ? 25.609 -17.75 -10.891 1 92 245 GLN B CA 1
ATOM 4077 C C . GLN B 1 245 ? 24.875 -16.719 -10.055 1 92 245 GLN B C 1
ATOM 4079 O O . GLN B 1 245 ? 24.359 -17.031 -8.977 1 92 245 GLN B O 1
ATOM 4084 N N . TRP B 1 246 ? 24.828 -15.5 -10.516 1 91.19 246 TRP B N 1
ATOM 4085 C CA . TRP B 1 246 ? 24.188 -14.43 -9.758 1 91.19 246 TRP B CA 1
ATOM 4086 C C . TRP B 1 246 ? 22.672 -14.562 -9.805 1 91.19 246 TRP B C 1
ATOM 4088 O O . TRP B 1 246 ? 22 -14.336 -8.797 1 91.19 246 TRP B O 1
ATOM 4098 N N . ASP B 1 247 ? 22.172 -14.914 -10.93 1 94.06 247 ASP B N 1
ATOM 4099 C CA . ASP B 1 247 ? 20.734 -15.195 -11.031 1 94.06 247 ASP B CA 1
ATOM 4100 C C . ASP B 1 247 ? 20.344 -16.359 -10.133 1 94.06 247 ASP B C 1
ATOM 4102 O O . ASP B 1 247 ? 19.344 -16.281 -9.398 1 94.06 247 ASP B O 1
ATOM 4106 N N . TYR B 1 248 ? 21.141 -17.375 -10.25 1 94.62 248 TYR B N 1
ATOM 4107 C CA . TYR B 1 248 ? 20.812 -18.562 -9.477 1 94.62 248 TYR B CA 1
ATOM 4108 C C . TYR B 1 248 ? 20.812 -18.266 -7.984 1 94.62 248 TYR B C 1
ATOM 4110 O O . TYR B 1 248 ? 19.953 -18.766 -7.242 1 94.62 248 TYR B O 1
ATOM 4118 N N . ARG B 1 249 ? 21.688 -17.531 -7.562 1 94.38 249 ARG B N 1
ATOM 4119 C CA . ARG B 1 249 ? 21.781 -17.156 -6.152 1 94.38 249 ARG B CA 1
ATOM 4120 C C . ARG B 1 249 ? 20.5 -16.453 -5.703 1 94.38 249 ARG B C 1
ATOM 4122 O O . ARG B 1 249 ? 20.047 -16.641 -4.574 1 94.38 249 ARG B O 1
ATOM 4129 N N . ALA B 1 250 ? 19.938 -15.641 -6.516 1 95.75 250 ALA B N 1
ATOM 4130 C CA . ALA B 1 250 ? 18.703 -14.922 -6.203 1 95.75 250 ALA B CA 1
ATOM 4131 C C . ALA B 1 250 ? 17.5 -15.875 -6.16 1 95.75 250 ALA B C 1
ATOM 4133 O O . ALA B 1 250 ? 16.562 -15.672 -5.383 1 95.75 250 ALA B O 1
ATOM 4134 N N . HIS B 1 251 ? 17.578 -16.953 -6.945 1 97.88 251 HIS B N 1
ATOM 4135 C CA . HIS B 1 251 ? 16.453 -17.875 -7.074 1 97.88 251 HIS B CA 1
ATOM 4136 C C . HIS B 1 251 ? 16.531 -18.984 -6.031 1 97.88 251 HIS B C 1
ATOM 4138 O O . HIS B 1 251 ? 15.516 -19.562 -5.652 1 97.88 251 HIS B O 1
ATOM 4144 N N . GLU B 1 252 ? 17.656 -19.234 -5.527 1 97.25 252 GLU B N 1
ATOM 4145 C CA . GLU B 1 252 ? 17.938 -20.406 -4.707 1 97.25 252 GLU B CA 1
ATOM 4146 C C . GLU B 1 252 ? 17.031 -20.469 -3.492 1 97.25 252 GLU B C 1
ATOM 4148 O O . GLU B 1 252 ? 16.438 -21.516 -3.203 1 97.25 252 GLU B O 1
ATOM 4153 N N . PRO B 1 253 ? 16.844 -19.391 -2.762 1 97.19 253 PRO B N 1
ATOM 4154 C CA . PRO B 1 253 ? 15.961 -19.484 -1.598 1 97.19 253 PRO B CA 1
ATOM 4155 C C . PRO B 1 253 ? 14.531 -19.859 -1.971 1 97.19 253 PRO B C 1
ATOM 4157 O O . PRO B 1 253 ? 13.875 -20.609 -1.236 1 97.19 253 PRO B O 1
ATOM 4160 N N . PHE B 1 254 ? 14.078 -19.422 -3.057 1 98.44 254 PHE B N 1
ATOM 4161 C CA . PHE B 1 254 ? 12.703 -19.688 -3.471 1 98.44 254 PHE B CA 1
ATOM 4162 C C . PHE B 1 254 ? 12.547 -21.125 -3.971 1 98.44 254 PHE B C 1
ATOM 4164 O O . PHE B 1 254 ? 11.516 -21.75 -3.75 1 98.44 254 PHE B O 1
ATOM 4171 N N . ILE B 1 255 ? 13.578 -21.641 -4.629 1 98.25 255 ILE B N 1
ATOM 4172 C CA . ILE B 1 255 ? 13.586 -23.031 -5.047 1 98.25 255 ILE B CA 1
ATOM 4173 C C . ILE B 1 255 ? 13.531 -23.938 -3.818 1 98.25 255 ILE B C 1
ATOM 4175 O O . ILE B 1 255 ? 12.75 -24.906 -3.779 1 98.25 255 ILE B O 1
ATOM 4179 N N . LYS B 1 256 ? 14.281 -23.547 -2.879 1 98.44 256 LYS B N 1
ATOM 4180 C CA . LYS B 1 256 ? 14.305 -24.328 -1.643 1 98.44 256 LYS B CA 1
ATOM 4181 C C . LYS B 1 256 ? 12.977 -24.203 -0.897 1 98.44 256 LYS B C 1
ATOM 4183 O O . LYS B 1 256 ? 12.508 -25.172 -0.295 1 98.44 256 LYS B O 1
ATOM 4188 N N . ILE B 1 257 ? 12.367 -23.062 -0.899 1 98.5 257 ILE B N 1
ATOM 4189 C CA . ILE B 1 257 ? 11.078 -22.859 -0.252 1 98.5 257 ILE B CA 1
ATOM 4190 C C . ILE B 1 257 ? 10.008 -23.703 -0.937 1 98.5 257 ILE B C 1
ATOM 4192 O O . ILE B 1 257 ? 9.164 -24.297 -0.27 1 98.5 257 ILE B O 1
ATOM 4196 N N . LEU B 1 258 ? 10.07 -23.75 -2.27 1 98.62 258 LEU B N 1
ATOM 4197 C CA . LEU B 1 258 ? 9.125 -24.594 -3.006 1 98.62 258 LEU B CA 1
ATOM 4198 C C . LEU B 1 258 ? 9.242 -26.047 -2.574 1 98.62 258 LEU B C 1
ATOM 4200 O O . LEU B 1 258 ? 8.227 -26.719 -2.381 1 98.62 258 LEU B O 1
ATOM 4204 N N . ALA B 1 259 ? 10.438 -26.484 -2.43 1 98.19 259 ALA B N 1
ATOM 4205 C CA . ALA B 1 259 ? 10.664 -27.859 -1.983 1 98.19 259 ALA B CA 1
ATOM 4206 C C . ALA B 1 259 ? 10.117 -28.062 -0.576 1 98.19 259 ALA B C 1
ATOM 4208 O O . ALA B 1 259 ? 9.508 -29.109 -0.29 1 98.19 259 ALA B O 1
ATOM 4209 N N . GLU B 1 260 ? 10.344 -27.109 0.234 1 98.12 260 GLU B N 1
ATOM 4210 C CA . GLU B 1 260 ? 9.836 -27.156 1.602 1 98.12 260 GLU B CA 1
ATOM 4211 C C . GLU B 1 260 ? 8.312 -27.203 1.624 1 98.12 260 GLU B C 1
ATOM 4213 O O . GLU B 1 260 ? 7.719 -27.969 2.396 1 98.12 260 GLU B O 1
ATOM 4218 N N . LEU B 1 261 ? 7.676 -26.422 0.804 1 97.88 261 LEU B N 1
ATOM 4219 C CA . LEU B 1 261 ? 6.219 -26.391 0.719 1 97.88 261 LEU B CA 1
ATOM 4220 C C . LEU B 1 261 ? 5.68 -27.75 0.286 1 97.88 261 LEU B C 1
ATOM 4222 O O . LEU B 1 261 ? 4.676 -28.234 0.823 1 97.88 261 LEU B O 1
ATOM 4226 N N . GLU B 1 262 ? 6.324 -28.359 -0.686 1 96.31 262 GLU B N 1
ATOM 4227 C CA . GLU B 1 262 ? 5.906 -29.672 -1.17 1 96.31 262 GLU B CA 1
ATOM 4228 C C . GLU B 1 262 ? 6.004 -30.719 -0.068 1 96.31 262 GLU B C 1
ATOM 4230 O O . GLU B 1 262 ? 5.105 -31.547 0.084 1 96.31 262 GLU B O 1
ATOM 4235 N N . SER B 1 263 ? 7.082 -30.641 0.646 1 96.06 263 SER B N 1
ATOM 4236 C CA . SER B 1 263 ? 7.27 -31.594 1.743 1 96.06 263 SER B CA 1
ATOM 4237 C C . SER B 1 263 ? 6.195 -31.422 2.812 1 96.06 263 SER B C 1
ATOM 4239 O O . SER B 1 263 ? 5.66 -32.406 3.326 1 96.06 263 SER B O 1
ATOM 4241 N N . ARG B 1 264 ? 5.863 -30.203 3.07 1 96.69 264 ARG B N 1
ATOM 4242 C CA . ARG B 1 264 ? 4.867 -29.922 4.098 1 96.69 264 ARG B CA 1
ATOM 4243 C C . ARG B 1 264 ? 3.475 -30.328 3.643 1 96.69 264 ARG B C 1
ATOM 4245 O O . ARG B 1 264 ? 2.67 -30.812 4.445 1 96.69 264 ARG B O 1
ATOM 4252 N N . ARG B 1 265 ? 3.201 -30.141 2.426 1 94.94 265 ARG B N 1
ATOM 4253 C CA . ARG B 1 265 ? 1.904 -30.531 1.886 1 94.94 265 ARG B CA 1
ATOM 4254 C C . ARG B 1 265 ? 1.681 -32.031 2.037 1 94.94 265 ARG B C 1
ATOM 4256 O O . ARG B 1 265 ? 0.57 -32.469 2.344 1 94.94 265 ARG B O 1
ATOM 4263 N N . LYS B 1 266 ? 2.715 -32.781 1.814 1 92 266 LYS B N 1
ATOM 4264 C CA . LYS B 1 266 ? 2.623 -34.219 1.941 1 92 266 LYS B CA 1
ATOM 4265 C C . LYS B 1 266 ? 2.277 -34.625 3.371 1 92 266 LYS B C 1
ATOM 4267 O O . LYS B 1 266 ? 1.527 -35.594 3.588 1 92 266 LYS B O 1
ATOM 4272 N N . ILE B 1 267 ? 2.713 -33.844 4.23 1 87.19 267 ILE B N 1
ATOM 4273 C CA . ILE B 1 267 ? 2.457 -34.125 5.637 1 87.19 267 ILE B CA 1
ATOM 4274 C C . ILE B 1 267 ? 1.009 -33.781 5.98 1 87.19 267 ILE B C 1
ATOM 4276 O O . ILE B 1 267 ? 0.339 -34.531 6.695 1 87.19 267 ILE B O 1
ATOM 4280 N N . PHE B 1 268 ? 0.516 -32.688 5.434 1 85 268 PHE B N 1
ATOM 4281 C CA . PHE B 1 268 ? -0.84 -32.219 5.715 1 85 268 PHE B CA 1
ATOM 4282 C C . PHE B 1 268 ? -1.866 -33.156 5.078 1 85 268 PHE B C 1
ATOM 4284 O O . PHE B 1 268 ? -2.982 -33.281 5.582 1 85 268 PHE B O 1
ATOM 4291 N N . GLU B 1 269 ? -1.553 -33.75 3.99 1 80 269 GLU B N 1
ATOM 4292 C CA . GLU B 1 269 ? -2.484 -34.625 3.258 1 80 269 GLU B CA 1
ATOM 4293 C C . GLU B 1 269 ? -2.488 -36.031 3.818 1 80 269 GLU B C 1
ATOM 4295 O O . GLU B 1 269 ? -3.396 -36.812 3.531 1 80 269 GLU B O 1
ATOM 4300 N N . GLU B 1 270 ? -1.517 -36.5 4.625 1 71.25 270 GLU B N 1
ATOM 4301 C CA . GLU B 1 270 ? -1.516 -37.781 5.312 1 71.25 270 GLU B CA 1
ATOM 4302 C C . GLU B 1 270 ? -2.297 -37.688 6.621 1 71.25 270 GLU B C 1
ATOM 4304 O O . GLU B 1 270 ? -3.012 -38.625 6.977 1 71.25 270 GLU B O 1
#

Secondary structure (DSSP, 8-state):
-PPEEEEEE-SSTTSSHHHHHHHHHHHHHHTS---EEEEE--TT-HHHHHHHHHTT-------HHHHHHTT-GGGGEEEEETTEEEE---GGGGGHHHHHHHH-SSHHHHHSHHHHHHHHHHTT-SEEEEE--SSSSHHHHHHHHT-SEEEEEEESSTHHHHHHHHHHHHHHHHHHHH----EEEEEEEEEE-TT-HHHHHHHHHHHHHHGGGB-SS-EE--HHHHHHHHH-----B-TTSPBPHHHHHHHHHHHHHHHHHHHHHHHHH-/-PPEEEEEE-SSTTSSHHHHHHHHHHHHHHTS---EEEEE--TT-HHHHHHHHHTT-------HHHHHHTT-GGGGEEEEETTEEEE---GGGGGHHHHHHHH-SSHHHHHSHHHHHHGGGGGG-SEEEEE--SSSSHHHHHHHHT-SEEEEEEESSHHHHHHHHHHHHHHHHHHHHH----EEEEEEEEEE-TT-HHHHHHHHHHHHHHGGGB-SS-EE--HHHHHHHHH-----B-TTSPBPHHHHHHHHHHHHHHHHHHHHHHHHH-

Foldseek 3Di:
DFAAEEEEAWLDPPLCSLLLQLLLLVCCCPVVVFQEEEEELDQCFLNVVLLCLQQVNPDQDDAVVVCLVVLAQVVRWADRDRSYIYRTHHNVSVCLQVVLVVPDVDPLSSLQSLLSNCVVCRVVGHYYYYRFHSDDGSRVSNSQLNHQEYEYGFELDPCGLVRVVVVVVVSVVSCVPNVGNYYYQAYEYEADDVPDPSSVVSLVVNCVVPNPRYDPQYHHDDVLSVVSSVRHQDWDADPVGDTDPNSCVNSVSSNVVSVSSVVSVVVVVD/DFAAEEEEAWLDPPLCSLLLQLLLLVCCCPVVVFQEEEEELDQCFLNVVLLCLQQVNPDQDDAVVNCLVVLAQVVRWADRDRSYIYRTHHNVSVCLQVVLVVPPPDPLSSLQSLLSNCVVCRVVGHYYYYRFHSDDGSRVSNSQLNHQEYEYGFELDPCGLVRVVVVVVVSVVSCVPNVGNYYYQAYEYEADDVPDPSSVVSLVVSCVVPNPRYDPQYHHDDVLSVVSSVRHQDWDADPVGDTDPNSCVNSVSSNVVSVSSVVSVVVVVD

Sequence (540 aa):
MTATTYTVGNFKGGVGKTKIVTMLAFDNAVVNKKKTLVIDIDPQANASQILARTVDLDHIDKTIVDGINEENLSICITPIMENLDLIACDTSFRSFSNYVIANFEDEKEQIMVLEKLLEPIKENYETIFIDVPPTISAYSDNAMAASDYSIIAFQTQEESLDGIGKYVGYQKFMINNYDIDLEVISIIACMLEPDDDLDKSVLSEAMDLYGSAVSKNIVNFQKRLKRYSREGISLKKYRNGNYDQWDYRAHEPFIKILAELESRRKIFEEMTATTYTVGNFKGGVGKTKIVTMLAFDNAVVNKKKTLVIDIDPQANASQILARTVDLDHIDKTIVDGINEENLSICITPIMENLDLIACDTSFRSFSNYVIANFEDEKEQIMVLEKLLEPIKENYETIFIDVPPTISAYSDNAMAASDYSIIAFQTQEESLDGIGKYVGYQKFMINNYDIDLEVISIIACMLEPDDDLDKSVLSEAMDLYGSAVSKNIVNFQKRLKRYSREGISLKKYRNGNYDQWDYRAHEPFIKILAELESRRKIFEE

Organism: Enterococcus faecium (strain ATCC BAA-472 / TX0016 / DO) (NCBI:txid333849)

pLDDT: mean 92.91, std 6.8, range [55.34, 98.94]

Nearest PDB structures (foldseek):
  2oze-assembly1_A-2  TM=9.212E-01  e=4.680E-21  Streptococcus pyogenes
  6iud-assembly1_A  TM=8.793E-01  e=2.844E-19  Helicobacter pylori 26695
  8jmj-assembly1_B  TM=8.781E-01  e=7.602E-19  Helicobacter pylori 26695
  2bek-assembly2_D  TM=9.092E-01  e=1.631E-17  Thermus thermophilus HB27
  4pfs-assembly1_A  TM=8.542E-01  e=1.062E-14  Mycolicibacterium smegmatis MC2 155

Solvent-accessible surface area (backbone atoms only — not comparable to full-atom values): 27599 Å² total; per-residue (Å²): 114,74,35,50,26,33,23,32,42,36,54,55,68,91,27,44,39,51,57,51,46,50,48,40,46,49,43,37,11,68,73,66,62,34,36,24,35,38,37,27,60,20,35,75,18,60,52,34,48,25,54,29,38,42,62,68,49,90,74,79,90,42,26,44,59,53,11,61,75,67,69,38,45,79,79,12,60,40,81,63,51,80,38,29,34,31,29,26,32,41,59,77,47,44,50,47,53,59,49,33,59,74,74,29,88,50,68,67,58,42,30,36,51,53,31,62,46,42,57,85,55,32,64,78,24,54,33,32,37,34,35,47,49,45,46,72,45,58,54,40,42,16,43,50,51,44,14,51,28,33,34,37,38,27,37,53,47,84,68,28,62,56,41,52,50,53,44,54,51,50,50,48,49,46,28,73,74,64,68,43,70,64,42,78,67,32,32,35,48,23,62,37,56,90,89,36,68,63,33,51,51,43,49,51,50,47,36,70,73,51,38,84,33,39,49,90,51,58,39,56,62,47,73,65,58,57,45,23,65,75,60,16,63,71,77,54,64,46,97,86,68,47,60,41,68,70,37,44,61,68,44,44,42,42,53,52,42,51,52,49,50,54,56,49,48,55,59,73,74,105,114,75,34,49,27,34,23,32,41,35,53,55,67,90,26,43,38,52,57,51,45,50,48,40,45,49,42,38,10,68,73,66,62,33,36,24,34,39,38,29,62,21,35,75,20,60,51,34,50,24,52,29,38,42,63,69,49,89,74,78,91,43,27,45,58,52,10,60,75,67,69,38,45,79,78,12,58,41,82,64,52,82,39,30,33,32,29,25,33,39,60,76,48,43,51,48,53,60,48,34,58,74,74,31,90,49,68,66,58,41,28,36,52,52,31,62,48,41,57,85,56,32,64,78,25,54,34,32,37,35,35,48,51,45,46,72,44,58,54,39,44,16,42,51,50,45,15,50,28,32,32,36,38,27,34,53,47,86,66,28,61,57,41,52,51,52,43,54,52,50,50,50,49,47,30,74,75,64,67,40,69,63,42,78,67,34,33,3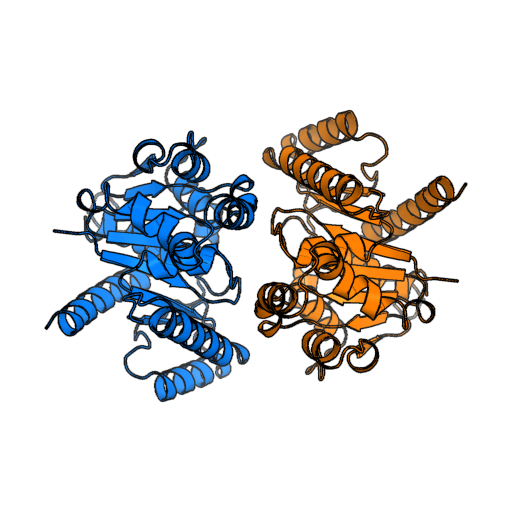6,48,23,64,37,54,89,89,37,67,62,34,52,50,44,48,50,50,47,36,70,73,53,39,84,34,38,49,90,50,57,39,57,60,47,74,66,58,58,45,22,65,77,60,16,62,70,76,55,64,45,96,87,66,48,59,39,68,71,40,44,62,67,43,43,43,43,53,52,42,51,53,50,50,54,56,48,48,55,59,73,74,105

InterPro domains:
  IPR025669 AAA domain [PF13614] (6-183)
  IPR027417 P-loop containing nucleoside triphosphate hydrolase [G3DSA:3.40.50.300] (1-269)
  IPR027417 P-loop containing nucleoside triphosphate hydrolase [SSF52540] (6-265)
  IPR050678 DNA Partitioning ATPase [PTHR13696] (3-239)

Radius of gyration: 23.49 Å; Cα contacts (8 Å, |Δi|>4): 1054; chains: 2; bounding box: 53×73×47 Å